Protein AF-A0A9D7R7M0-F1 (afdb_monomer)

Nearest PDB structures (foldseek):
  6vqp-assembly1_A  TM=9.279E-01  e=1.413E-20  Micromonospora echinospora
  7spq-assembly1_A-2  TM=9.019E-01  e=1.216E-14  Burkholderia glumae BGR1
  5hha-assembly1_A  TM=8.495E-01  e=3.682E-12  Pseudomonas aeruginosa PAO1
  2y3c-assembly1_A  TM=8.277E-01  e=3.453E-11  Treponema denticola
  5aoh-assembly1_A  TM=7.769E-01  e=1.505E-10  Prodigiosinella confusarubida

Mean predicted aligned error: 17.93 Å

Secondary structure (DSSP, 8-state):
-PPPPTTEEEE-SEEEEETTTTEEEEE--EEEESSPPBHHHHHHHHHHH-----GGGGSTTHHHHHTTSBP-S--HHHHHHHHHHTT-BPPPHHHHHHHHHTTTT-SBTTBSS--GGGSBSGGG---S---TTS-GGG--TT-----SBSSEEEEEEEETTEEEEEEEES--TTS-TTTSSTT-EEEE-TT---TTEEE--EE-TT-------TT------PPP----------SS-HHHHTTTTT----GGG--GGGGTTS---HHHHHHHHHHHH--HHHHHHHHHHHHHHHHHHHHHHTT-HHHHHHHHHHHHHTT---HHHHHHHHHHT-HHHHHHHS----------HHHHHHHHHHHHHHHHHHHH-

pLDDT: mean 73.25, std 25.81, range [26.78, 98.81]

Sequence (373 aa):
MSEPPAGMLAVPAGDFLGGTLRERRSLDAFWIDRTPVTNREFAIYARATGARAPSYFAEPGFLDRKGDHPVVGVSLFQALAYALWAGKDLPTEEEWEKACRGTDGRRYPWGARFDPSLCNTAVSDRRDTTPVAAFPGGASPYGVLDLCGNCWEWTRTTAPEDERLALVKGGSWFDPPGVARGDGRFTARPNFVSATLGFRCVWRPGTPFRTIPGSFRYAYVPPTPKRRPLQESPGEWADLIADVEGRELDLSSLGDEGSLLREWDVDAALAAAEAVLGSDEDELRTKELEALLAEAEQAFREGRGLAAEKALERYAARGGTDVRARELTLRLGSGELALRSFAPAFSAARVGPWTLLALVLVNLVLLVVQWLL

Solvent-accessible surface area (backbone atoms only — not comparable to full-atom values): 21224 Å² total; per-residue (Å²): 132,84,77,79,67,88,75,47,34,70,45,76,54,49,67,25,28,46,62,88,82,44,44,82,43,73,45,73,53,35,30,32,44,33,38,55,45,24,34,46,59,52,48,51,52,22,66,77,58,70,47,88,66,54,75,69,66,74,43,86,67,34,60,79,78,42,20,57,16,56,35,43,42,46,23,50,62,56,51,46,52,49,18,52,74,70,75,36,34,55,27,42,60,65,55,50,30,35,51,20,22,38,55,76,44,35,42,33,38,72,31,79,72,89,59,66,85,31,37,40,24,40,86,52,72,68,84,48,70,52,50,60,64,76,31,68,79,22,24,12,79,59,62,32,27,59,49,32,6,35,35,21,24,46,27,72,30,57,32,93,90,40,78,76,23,26,31,31,34,15,23,15,14,79,30,51,75,85,45,20,18,33,65,26,67,52,76,42,49,49,82,48,62,37,90,45,26,23,34,41,39,21,42,52,79,87,64,64,95,64,73,66,66,88,88,53,91,67,85,83,72,72,70,74,84,76,88,65,86,75,84,78,83,89,84,85,59,75,78,72,51,64,77,64,75,75,66,80,80,79,66,84,81,64,59,88,71,72,65,73,75,76,77,73,61,62,65,63,53,48,55,56,49,50,68,70,76,58,53,72,64,62,57,48,49,51,55,49,43,52,50,29,49,51,50,16,56,50,26,47,75,71,68,36,55,73,58,14,49,57,25,48,53,55,24,45,77,74,67,54,79,57,66,68,59,55,54,50,47,60,74,69,64,50,64,71,59,52,54,59,75,68,50,72,88,73,75,92,74,88,80,55,74,68,59,56,51,50,53,50,50,52,50,51,52,50,54,52,55,64,73,77,106

Structure (mmCIF, N/CA/C/O backbone):
data_AF-A0A9D7R7M0-F1
#
_entry.id   AF-A0A9D7R7M0-F1
#
loop_
_atom_site.group_PDB
_atom_site.id
_atom_site.type_symbol
_atom_site.label_atom_id
_atom_site.label_alt_id
_atom_site.label_comp_id
_atom_site.label_asym_id
_atom_site.label_entity_id
_atom_site.label_seq_id
_atom_site.pdbx_PDB_ins_code
_atom_site.Cartn_x
_atom_site.Cartn_y
_atom_site.Cartn_z
_atom_site.occupancy
_atom_site.B_iso_or_equiv
_atom_site.auth_seq_id
_atom_site.auth_comp_id
_atom_site.auth_asym_id
_atom_site.auth_atom_id
_atom_site.pdbx_PDB_model_num
ATOM 1 N N . MET A 1 1 ? -12.674 -25.658 2.547 1.00 47.31 1 MET A N 1
ATOM 2 C CA . MET A 1 1 ? -11.517 -24.736 2.539 1.00 47.31 1 MET A CA 1
ATOM 3 C C . MET A 1 1 ? -12.078 -23.362 2.239 1.00 47.31 1 MET A C 1
ATOM 5 O O . MET A 1 1 ? -12.879 -23.279 1.320 1.00 47.31 1 MET A O 1
ATOM 9 N N . SER A 1 2 ? -11.786 -22.347 3.052 1.00 65.19 2 SER A N 1
ATOM 10 C CA . SER A 1 2 ? -12.274 -20.986 2.799 1.00 65.19 2 SER A CA 1
ATOM 11 C C . SER A 1 2 ? -11.684 -20.451 1.492 1.00 65.19 2 SER A C 1
ATOM 13 O O . SER A 1 2 ? -10.519 -20.709 1.192 1.00 65.19 2 SER A O 1
ATOM 15 N N . GLU A 1 3 ? -12.499 -19.759 0.703 1.00 77.69 3 GLU A N 1
ATOM 16 C CA . GLU A 1 3 ? -12.066 -19.061 -0.510 1.00 77.69 3 GLU A CA 1
ATOM 17 C C . GLU A 1 3 ? -11.532 -17.661 -0.154 1.00 77.69 3 GLU A C 1
ATOM 19 O O . GLU A 1 3 ? -11.952 -17.089 0.859 1.00 77.69 3 GLU A O 1
ATOM 24 N N . PRO A 1 4 ? -10.600 -17.100 -0.947 1.00 84.38 4 PRO A N 1
ATOM 25 C CA . PRO A 1 4 ? -10.131 -15.732 -0.749 1.00 84.38 4 PRO A CA 1
ATOM 26 C C . PRO A 1 4 ? -11.279 -14.722 -0.938 1.00 84.38 4 PRO A C 1
ATOM 28 O O . PRO A 1 4 ? -12.138 -14.930 -1.800 1.00 84.38 4 PRO A O 1
ATOM 31 N N . PRO A 1 5 ? -11.283 -13.593 -0.204 1.00 84.25 5 PRO A N 1
ATOM 32 C CA . PRO A 1 5 ? -12.215 -12.501 -0.460 1.00 84.25 5 PRO A CA 1
ATOM 33 C C . PRO A 1 5 ? -12.162 -12.014 -1.916 1.00 84.25 5 PRO A C 1
ATOM 35 O O . PRO A 1 5 ? -11.102 -11.994 -2.550 1.00 84.25 5 PRO A O 1
ATOM 38 N N . ALA A 1 6 ? -13.315 -11.588 -2.437 1.00 81.00 6 ALA A N 1
ATOM 39 C CA . ALA A 1 6 ? -13.437 -11.103 -3.808 1.00 81.00 6 ALA A CA 1
ATOM 40 C C . ALA A 1 6 ? -12.456 -9.951 -4.104 1.00 81.00 6 ALA A C 1
ATOM 42 O O . ALA A 1 6 ? -12.194 -9.099 -3.256 1.00 81.00 6 ALA A O 1
ATOM 43 N N . GLY A 1 7 ? -11.926 -9.920 -5.330 1.00 83.81 7 GLY A N 1
ATOM 44 C CA . GLY A 1 7 ? -11.033 -8.854 -5.804 1.00 83.81 7 GLY A CA 1
ATOM 45 C C . GLY A 1 7 ? -9.547 -9.023 -5.457 1.00 83.81 7 GLY A C 1
ATOM 46 O O . GLY A 1 7 ? -8.732 -8.217 -5.911 1.00 83.81 7 GLY A O 1
ATOM 47 N N . MET A 1 8 ? -9.169 -10.067 -4.713 1.00 95.56 8 MET A N 1
ATOM 48 C CA . MET A 1 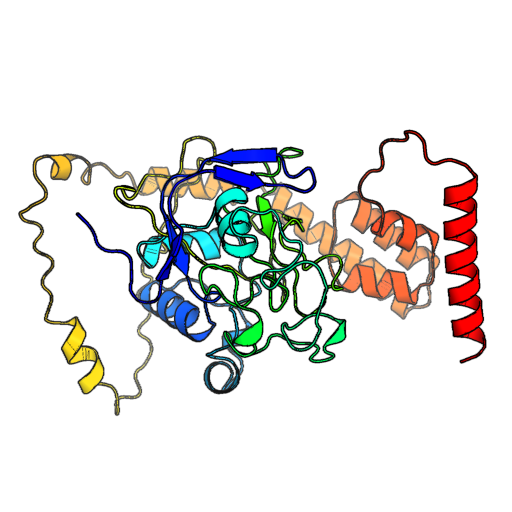8 ? -7.764 -10.374 -4.431 1.00 95.56 8 MET A CA 1
ATOM 49 C C . MET A 1 8 ? -7.095 -11.201 -5.537 1.00 95.56 8 MET A C 1
ATOM 51 O O . MET A 1 8 ? -7.719 -12.035 -6.192 1.00 95.56 8 MET A O 1
ATOM 55 N N . LEU A 1 9 ? -5.790 -10.998 -5.713 1.00 97.62 9 LEU A N 1
ATOM 56 C CA . LEU A 1 9 ? -4.946 -11.687 -6.685 1.00 97.62 9 LEU A CA 1
ATOM 57 C C . LEU A 1 9 ? -4.044 -12.704 -5.987 1.00 97.62 9 LEU A C 1
ATOM 59 O O . LEU A 1 9 ? -3.461 -12.409 -4.945 1.00 97.62 9 LEU A O 1
ATOM 63 N N . ALA A 1 10 ? -3.916 -13.894 -6.572 1.00 97.19 10 ALA A N 1
ATOM 64 C CA . ALA A 1 10 ? -3.066 -14.953 -6.042 1.00 97.19 10 ALA A CA 1
ATOM 65 C C . ALA A 1 10 ? -1.581 -14.669 -6.322 1.00 97.19 10 ALA A C 1
ATOM 67 O O . ALA A 1 10 ? -1.187 -14.411 -7.461 1.00 97.19 10 ALA A O 1
ATOM 68 N N . VAL A 1 11 ? -0.751 -14.799 -5.291 1.00 97.94 11 VAL A N 1
ATOM 69 C CA . VAL A 1 11 ? 0.709 -14.832 -5.382 1.00 97.94 11 VAL A CA 1
ATOM 70 C C . VAL A 1 11 ? 1.162 -16.255 -5.040 1.00 97.94 11 VAL A C 1
ATOM 72 O O . VAL A 1 11 ? 0.938 -16.719 -3.918 1.00 97.94 11 VAL A O 1
ATOM 75 N N . PRO A 1 12 ? 1.775 -16.988 -5.988 1.00 97.25 12 PRO A N 1
ATOM 76 C CA . PRO A 1 12 ? 2.106 -18.393 -5.792 1.00 97.25 12 PRO A CA 1
ATOM 77 C C . PRO A 1 12 ? 3.196 -18.584 -4.734 1.00 97.25 12 PRO A C 1
ATOM 79 O O . PRO A 1 12 ? 4.078 -17.735 -4.559 1.00 97.25 12 PRO A O 1
ATOM 82 N N . ALA A 1 13 ? 3.170 -19.741 -4.071 1.00 97.38 13 ALA A N 1
ATOM 83 C CA . ALA A 1 13 ? 4.236 -20.170 -3.174 1.00 97.38 13 ALA A CA 1
ATOM 84 C C . ALA A 1 13 ? 5.587 -20.251 -3.906 1.00 97.38 13 ALA A C 1
ATOM 86 O O . ALA A 1 13 ? 5.642 -20.422 -5.125 1.00 97.38 13 ALA A O 1
ATOM 87 N N . GLY A 1 14 ? 6.678 -20.142 -3.153 1.00 97.31 14 GLY A N 1
ATOM 88 C CA . GLY A 1 14 ? 8.032 -20.388 -3.642 1.00 97.31 14 GLY A CA 1
ATOM 89 C C . GLY A 1 14 ? 8.996 -19.226 -3.444 1.00 97.31 14 GLY A C 1
ATOM 90 O O . GLY A 1 14 ? 8.680 -18.213 -2.806 1.00 97.31 14 GLY A O 1
ATOM 91 N N . ASP A 1 15 ? 10.180 -19.404 -4.020 1.00 98.06 15 ASP A N 1
ATOM 92 C CA . ASP A 1 15 ? 11.333 -18.540 -3.803 1.00 98.06 15 ASP A CA 1
ATOM 93 C C . ASP A 1 15 ? 11.217 -17.189 -4.520 1.00 98.06 15 ASP A C 1
ATOM 95 O O . ASP A 1 15 ? 10.699 -17.082 -5.634 1.00 98.06 15 ASP A O 1
ATOM 99 N N . PHE A 1 16 ? 11.765 -16.152 -3.895 1.00 97.88 16 PHE A N 1
ATOM 100 C CA . PHE A 1 16 ? 11.938 -14.830 -4.483 1.00 97.88 16 PHE A CA 1
ATOM 101 C C . PHE A 1 16 ? 13.207 -14.151 -3.953 1.00 97.88 16 PHE A C 1
ATOM 103 O O . PHE A 1 16 ? 13.783 -14.567 -2.945 1.00 97.88 16 PHE A O 1
ATOM 110 N N . LEU A 1 17 ? 13.654 -13.104 -4.649 1.00 97.38 17 LEU A N 1
ATOM 111 C CA . LEU A 1 17 ? 14.792 -12.283 -4.240 1.00 97.38 17 LEU A CA 1
ATOM 112 C C . LEU A 1 17 ? 14.310 -11.047 -3.467 1.00 97.38 17 LEU A C 1
ATOM 114 O O . LEU A 1 17 ? 13.866 -10.069 -4.075 1.00 97.38 17 LEU A O 1
ATOM 118 N N . GLY A 1 18 ? 14.406 -11.110 -2.139 1.00 91.62 18 GLY A N 1
ATOM 119 C CA . GLY A 1 18 ? 13.939 -10.083 -1.210 1.00 91.62 18 GLY A CA 1
ATOM 120 C C . GLY A 1 18 ? 15.034 -9.138 -0.706 1.00 91.62 18 GLY A C 1
ATOM 121 O O . GLY A 1 18 ? 16.215 -9.483 -0.621 1.00 91.62 18 GLY A O 1
ATOM 122 N N . GLY A 1 19 ? 14.618 -7.930 -0.342 1.00 89.44 19 GLY A N 1
ATOM 123 C CA . GLY A 1 19 ? 15.453 -6.851 0.156 1.00 89.44 19 GLY A CA 1
ATOM 124 C C . GLY A 1 19 ? 16.360 -6.223 -0.905 1.00 89.44 19 GLY A C 1
ATOM 125 O O . GLY A 1 19 ? 16.477 -6.666 -2.054 1.00 89.44 19 GLY A O 1
ATOM 126 N N . THR A 1 20 ? 17.078 -5.182 -0.485 1.00 88.12 20 THR A N 1
ATOM 127 C CA . THR A 1 20 ? 18.061 -4.470 -1.319 1.00 88.12 20 THR A CA 1
ATOM 128 C C . THR A 1 20 ? 19.183 -5.391 -1.808 1.00 88.12 20 THR A C 1
ATOM 130 O O . THR A 1 20 ? 19.661 -5.238 -2.932 1.00 88.12 20 THR A O 1
ATOM 133 N N . LEU A 1 21 ? 19.591 -6.358 -0.978 1.00 90.12 21 LEU A N 1
ATOM 134 C CA . LEU A 1 21 ? 20.662 -7.314 -1.278 1.00 90.12 21 LEU A CA 1
ATOM 135 C C . LEU A 1 21 ? 20.204 -8.499 -2.143 1.00 90.12 21 LEU A C 1
ATOM 137 O O . LEU A 1 21 ? 21.045 -9.306 -2.532 1.00 90.12 21 LEU A O 1
ATOM 141 N N . ARG A 1 22 ? 18.908 -8.582 -2.492 1.00 91.06 22 ARG A N 1
ATOM 142 C CA . ARG A 1 22 ? 18.330 -9.665 -3.309 1.00 91.06 22 ARG A CA 1
ATOM 143 C C . ARG A 1 22 ? 18.613 -11.049 -2.723 1.00 91.06 22 ARG A C 1
ATOM 145 O O . ARG A 1 22 ? 19.020 -11.972 -3.425 1.00 91.06 22 ARG A O 1
ATOM 152 N N . GLU A 1 23 ? 18.397 -11.181 -1.424 1.00 94.62 23 GLU A N 1
ATOM 153 C CA . GLU A 1 23 ? 18.561 -12.439 -0.708 1.00 94.62 23 GLU A CA 1
ATOM 154 C C . GLU A 1 23 ? 17.434 -13.397 -1.080 1.00 94.62 23 GLU A C 1
ATOM 156 O O . GLU A 1 23 ? 16.269 -13.005 -1.177 1.00 94.62 23 GLU A O 1
ATOM 161 N N . ARG A 1 24 ? 17.768 -14.675 -1.268 1.00 97.19 24 ARG A N 1
ATOM 162 C CA . ARG A 1 24 ? 16.755 -15.695 -1.526 1.00 97.19 24 ARG A CA 1
ATOM 163 C C . ARG A 1 24 ? 15.918 -15.912 -0.267 1.00 97.19 24 ARG A C 1
ATOM 165 O O . ARG A 1 24 ? 16.453 -16.271 0.778 1.00 97.19 24 ARG A O 1
ATOM 172 N N . ARG A 1 25 ? 14.608 -15.737 -0.397 1.00 96.12 25 ARG A N 1
ATOM 173 C CA . ARG A 1 25 ? 13.601 -16.021 0.632 1.00 96.12 25 ARG A CA 1
ATOM 174 C C . ARG A 1 25 ? 12.498 -16.873 0.022 1.00 96.12 25 ARG A C 1
ATOM 176 O O . ARG A 1 25 ? 12.333 -16.868 -1.195 1.00 96.12 25 ARG A O 1
ATOM 183 N N . SER A 1 26 ? 11.740 -17.579 0.852 1.00 96.94 26 SER A N 1
ATOM 184 C CA . SER A 1 26 ? 10.616 -18.405 0.404 1.00 96.94 26 SER A CA 1
ATOM 185 C C . SER A 1 26 ? 9.360 -18.030 1.178 1.00 96.94 26 SER A C 1
ATOM 187 O O . SER A 1 26 ? 9.436 -17.717 2.365 1.00 96.94 26 SER A O 1
ATOM 189 N N . LEU A 1 27 ? 8.223 -18.019 0.488 1.00 96.81 27 LEU A N 1
ATOM 190 C CA . LEU A 1 27 ? 6.911 -17.731 1.065 1.00 96.81 27 LEU A CA 1
ATOM 191 C C . LEU A 1 27 ? 5.905 -18.770 0.589 1.00 96.81 27 LEU A C 1
ATOM 193 O O . LEU A 1 27 ? 5.962 -19.194 -0.570 1.00 96.81 27 LEU A O 1
ATOM 197 N N . ASP A 1 28 ? 4.948 -19.093 1.451 1.00 96.19 28 ASP A N 1
ATOM 198 C CA . ASP A 1 28 ? 3.741 -19.817 1.063 1.00 96.19 28 ASP A CA 1
ATOM 199 C C . ASP A 1 28 ? 2.895 -19.000 0.075 1.00 96.19 28 ASP A C 1
ATOM 201 O O . ASP A 1 28 ? 3.144 -17.817 -0.181 1.00 96.19 28 ASP A O 1
ATOM 205 N N . ALA A 1 29 ? 1.896 -19.651 -0.519 1.00 95.69 29 ALA A N 1
ATOM 206 C CA . ALA A 1 29 ? 0.936 -18.969 -1.374 1.00 95.69 29 ALA A CA 1
ATOM 207 C C . ALA A 1 29 ? 0.036 -18.059 -0.530 1.00 95.69 29 ALA A C 1
ATOM 209 O O . ALA A 1 29 ? -0.439 -18.447 0.540 1.00 95.69 29 ALA A O 1
ATOM 210 N N . PHE A 1 30 ? -0.236 -16.865 -1.043 1.00 96.50 30 PHE A N 1
ATOM 211 C CA . PHE A 1 30 ? -1.135 -15.902 -0.418 1.00 96.50 30 PHE A CA 1
ATOM 212 C C . PHE A 1 30 ? -1.910 -15.132 -1.486 1.00 96.50 30 PHE A C 1
ATOM 214 O O . PHE A 1 30 ? -1.622 -15.213 -2.679 1.00 96.50 30 PHE A O 1
ATOM 221 N N . TRP A 1 31 ? -2.908 -14.385 -1.046 1.00 97.88 31 TRP A N 1
ATOM 222 C CA . TRP A 1 31 ? -3.717 -13.502 -1.867 1.00 97.88 31 TRP A CA 1
ATOM 223 C C . TRP A 1 31 ? -3.505 -12.074 -1.392 1.00 97.88 31 TRP A C 1
ATOM 225 O O . TRP A 1 31 ? -3.330 -11.846 -0.199 1.00 97.88 31 TRP A O 1
ATOM 235 N N . ILE A 1 32 ? -3.501 -11.116 -2.308 1.00 98.38 32 ILE A N 1
ATOM 236 C CA . ILE A 1 32 ? -3.300 -9.698 -2.002 1.00 98.38 32 ILE A CA 1
ATOM 237 C C . ILE A 1 32 ? -4.322 -8.853 -2.747 1.00 98.38 32 ILE A C 1
ATOM 239 O O . ILE A 1 32 ? -4.686 -9.175 -3.880 1.00 98.38 32 ILE A O 1
ATOM 243 N N . ASP A 1 33 ? -4.789 -7.774 -2.127 1.00 98.50 33 ASP A N 1
ATOM 244 C CA . ASP A 1 33 ? -5.656 -6.818 -2.807 1.00 98.50 33 ASP A CA 1
ATOM 245 C C . ASP A 1 33 ? -4.970 -6.272 -4.067 1.00 98.50 33 ASP A C 1
ATOM 247 O O . ASP A 1 33 ? -3.793 -5.884 -4.057 1.00 98.50 33 ASP A O 1
ATOM 251 N N . ARG A 1 34 ? -5.731 -6.220 -5.168 1.00 98.44 34 ARG A N 1
ATOM 252 C CA . ARG A 1 34 ? -5.246 -5.688 -6.446 1.00 98.44 34 ARG A CA 1
ATOM 253 C C . ARG A 1 34 ? -4.787 -4.235 -6.322 1.00 98.44 34 ARG A C 1
ATOM 255 O O . ARG A 1 34 ? -3.819 -3.855 -6.976 1.00 98.44 34 ARG A O 1
ATOM 262 N N . THR A 1 35 ? -5.460 -3.446 -5.497 1.00 98.69 35 THR A N 1
ATOM 263 C CA . THR A 1 35 ? -5.206 -2.021 -5.255 1.00 98.69 35 THR A CA 1
ATOM 264 C C . THR A 1 35 ? -5.147 -1.739 -3.750 1.00 98.69 35 THR A C 1
ATOM 266 O O . THR A 1 35 ? -5.573 -2.586 -2.966 1.00 98.69 35 THR A O 1
ATOM 269 N N . PRO A 1 36 ? -4.653 -0.566 -3.316 1.00 98.75 36 PRO A N 1
ATOM 270 C CA . PRO A 1 36 ? -4.855 -0.102 -1.947 1.00 98.75 36 PRO A CA 1
ATOM 271 C C . P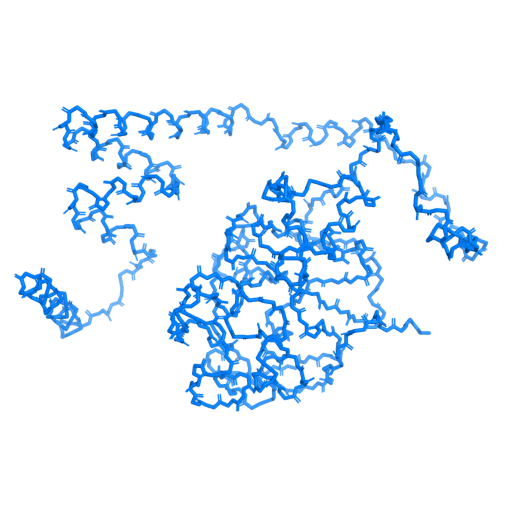RO A 1 36 ? -6.341 -0.011 -1.590 1.00 98.75 36 PRO A C 1
ATOM 273 O O . PRO A 1 36 ? -7.181 0.168 -2.476 1.00 98.75 36 PRO A O 1
ATOM 276 N N . VAL A 1 37 ? -6.646 -0.080 -0.293 1.00 98.69 37 VAL A N 1
ATOM 277 C CA . VAL A 1 37 ? -8.007 0.139 0.212 1.00 98.69 37 VAL A CA 1
ATOM 278 C C . VAL A 1 37 ? -8.435 1.563 -0.119 1.00 98.69 37 VAL A C 1
ATOM 280 O O . VAL A 1 37 ? -7.701 2.522 0.120 1.00 98.69 37 VAL A O 1
ATOM 283 N N . THR A 1 38 ? -9.628 1.707 -0.674 1.00 98.69 38 THR A N 1
ATOM 284 C CA . THR A 1 38 ? -10.185 2.987 -1.106 1.00 98.69 38 THR A CA 1
ATOM 285 C C . THR A 1 38 ? -10.899 3.722 0.026 1.00 98.69 38 THR A C 1
ATOM 287 O O . THR A 1 38 ? -11.322 3.136 1.028 1.00 98.69 38 THR A O 1
ATOM 290 N N . ASN A 1 39 ? -11.103 5.028 -0.148 1.00 98.44 39 ASN A N 1
ATOM 291 C CA . ASN A 1 39 ? -11.916 5.824 0.770 1.00 98.44 39 ASN A CA 1
ATOM 292 C C . ASN A 1 39 ? -13.344 5.279 0.893 1.00 98.44 39 ASN A C 1
ATOM 294 O O . ASN A 1 39 ? -13.896 5.264 1.993 1.00 98.44 39 ASN A O 1
ATOM 298 N N . ARG A 1 40 ? -13.944 4.813 -0.212 1.00 97.75 40 ARG A N 1
ATOM 299 C CA . ARG A 1 40 ? -15.299 4.247 -0.210 1.00 97.75 40 ARG A CA 1
ATOM 300 C C . ARG A 1 40 ? -15.365 2.959 0.608 1.00 97.75 40 ARG A C 1
ATOM 302 O O . ARG A 1 40 ? -16.257 2.824 1.440 1.00 97.75 40 ARG A O 1
ATOM 309 N N . GLU A 1 41 ? -14.408 2.055 0.431 1.00 96.62 41 GLU A N 1
ATOM 310 C CA . GLU A 1 41 ? -14.324 0.818 1.215 1.00 96.62 41 GLU A CA 1
ATOM 311 C C . GLU A 1 41 ? -14.121 1.101 2.711 1.00 96.62 41 GLU A C 1
ATOM 313 O O . GLU A 1 41 ? -14.841 0.563 3.555 1.00 96.62 41 GLU A O 1
ATOM 318 N N . PHE A 1 42 ? -13.208 2.014 3.058 1.00 96.75 42 PHE A N 1
ATOM 319 C CA . PHE A 1 42 ? -12.991 2.393 4.455 1.00 96.75 42 PHE A CA 1
ATOM 320 C C . PHE A 1 42 ? -14.215 3.094 5.069 1.00 96.75 42 PHE A C 1
ATOM 322 O O . PHE A 1 42 ? -14.507 2.912 6.251 1.00 96.75 42 PHE A O 1
ATOM 329 N N . ALA A 1 43 ? -14.968 3.871 4.285 1.00 92.00 43 ALA A N 1
ATOM 330 C CA . ALA A 1 43 ? -16.213 4.488 4.736 1.00 92.00 43 ALA A CA 1
ATOM 331 C C . ALA A 1 43 ? -17.295 3.446 5.060 1.00 92.00 43 ALA A C 1
ATOM 333 O O . ALA A 1 43 ? -18.022 3.621 6.040 1.00 92.00 43 ALA A O 1
ATOM 334 N N . ILE A 1 44 ? -17.385 2.360 4.282 1.00 88.88 44 ILE A N 1
ATOM 335 C CA . ILE A 1 44 ? -18.288 1.233 4.571 1.00 88.88 44 ILE A CA 1
ATOM 336 C C . ILE A 1 44 ? -17.910 0.600 5.915 1.00 88.88 44 ILE A C 1
ATOM 338 O O . ILE A 1 44 ? -18.772 0.469 6.784 1.00 88.88 44 ILE A O 1
ATOM 342 N N . TYR A 1 45 ? -16.624 0.306 6.128 1.00 90.81 45 TYR A N 1
ATOM 343 C CA . TYR A 1 45 ? -16.110 -0.186 7.412 1.00 90.81 45 TYR A CA 1
ATOM 344 C C . TYR A 1 45 ? -16.460 0.747 8.581 1.00 90.81 45 TYR A C 1
ATOM 346 O O . TYR A 1 45 ? -17.011 0.306 9.592 1.00 90.81 45 TYR A O 1
ATOM 354 N N . ALA A 1 46 ? -16.170 2.044 8.446 1.00 85.88 46 ALA A N 1
ATOM 355 C CA . ALA A 1 46 ? -16.396 3.023 9.506 1.00 85.88 46 ALA A CA 1
ATOM 356 C C . ALA A 1 46 ? -17.881 3.126 9.884 1.00 85.88 46 ALA A C 1
ATOM 358 O O . ALA A 1 46 ? -18.216 3.195 11.065 1.00 85.88 46 ALA A O 1
ATOM 359 N N . ARG A 1 47 ? -18.782 3.074 8.894 1.00 82.06 47 ARG A N 1
ATOM 360 C CA . ARG A 1 47 ? -20.234 3.061 9.124 1.00 82.06 47 ARG A CA 1
ATOM 361 C C . ARG A 1 47 ? -20.706 1.765 9.779 1.00 82.06 47 ARG A C 1
ATOM 363 O O . ARG A 1 47 ? -21.497 1.832 10.713 1.00 82.06 47 ARG A O 1
ATOM 370 N N . ALA A 1 48 ? -20.211 0.615 9.323 1.00 74.69 48 ALA A N 1
ATOM 371 C CA . ALA A 1 48 ? -20.620 -0.693 9.835 1.00 74.69 48 ALA A CA 1
ATOM 372 C C . ALA A 1 48 ? -20.185 -0.932 11.291 1.00 74.69 48 ALA A C 1
ATOM 374 O O . ALA A 1 48 ? -20.865 -1.630 12.035 1.00 74.69 48 ALA A O 1
ATOM 375 N N . THR A 1 49 ? -19.053 -0.356 11.701 1.00 80.56 49 THR A N 1
ATOM 376 C CA . THR A 1 49 ? -18.432 -0.624 13.011 1.00 80.56 49 THR A CA 1
ATOM 377 C C . THR A 1 49 ? -18.523 0.540 13.996 1.00 80.56 49 THR A C 1
ATOM 379 O O . THR A 1 49 ? -18.241 0.371 15.179 1.00 80.56 49 THR A O 1
ATOM 382 N N . GLY A 1 50 ? -18.873 1.740 13.525 1.00 81.69 50 GLY A N 1
ATOM 383 C CA . GLY A 1 50 ? -18.749 2.972 14.306 1.00 81.69 50 GLY A CA 1
ATOM 384 C C . GLY A 1 50 ? -17.300 3.435 14.501 1.00 81.69 50 GLY A C 1
ATOM 385 O O . GLY A 1 50 ? -17.047 4.316 15.326 1.00 81.69 50 GLY A O 1
ATOM 386 N N . ALA A 1 51 ? -16.336 2.856 13.775 1.00 80.81 51 ALA A N 1
ATOM 387 C CA . ALA A 1 51 ? -14.941 3.269 13.840 1.00 80.81 51 ALA A CA 1
ATOM 388 C C . ALA A 1 51 ? -14.749 4.718 13.366 1.00 80.81 51 ALA A C 1
ATOM 390 O O . ALA A 1 51 ? -15.450 5.228 12.489 1.00 80.81 51 ALA A O 1
ATOM 391 N N . ARG A 1 52 ? -13.740 5.392 13.930 1.00 84.81 52 ARG A N 1
ATOM 392 C CA . ARG A 1 52 ? -13.401 6.768 13.558 1.00 84.81 52 ARG A CA 1
ATOM 393 C C . ARG A 1 52 ? -12.892 6.824 12.115 1.00 84.81 52 ARG A C 1
ATOM 395 O O . ARG A 1 52 ? -11.801 6.335 11.818 1.00 84.81 52 ARG A O 1
ATOM 402 N N . ALA A 1 53 ? -13.662 7.485 11.256 1.00 83.44 53 ALA A N 1
ATOM 403 C CA . ALA A 1 53 ? -13.250 7.838 9.906 1.00 83.44 53 ALA A CA 1
ATOM 404 C C . ALA A 1 53 ? -12.197 8.969 9.907 1.00 83.44 53 ALA A C 1
ATOM 406 O O . ALA A 1 53 ? -12.165 9.779 10.845 1.00 83.44 53 ALA A O 1
ATOM 407 N N . PRO A 1 54 ? -11.353 9.063 8.863 1.00 88.56 54 PRO A N 1
ATOM 408 C CA . PRO A 1 54 ? -10.493 10.223 8.662 1.00 88.56 54 PRO A CA 1
ATOM 409 C C . PRO A 1 54 ? -11.303 11.525 8.625 1.00 88.56 54 PRO A C 1
ATOM 411 O O . PRO A 1 54 ? -12.397 11.571 8.064 1.00 88.56 54 PRO A O 1
ATOM 414 N N . SER A 1 55 ? -10.774 12.602 9.212 1.00 86.06 55 SER A N 1
ATOM 415 C CA . SER A 1 55 ? -11.515 13.866 9.378 1.00 86.06 55 SER A CA 1
ATOM 416 C C . SER A 1 55 ? -11.963 14.490 8.056 1.00 86.06 55 SER A C 1
ATOM 418 O O . SER A 1 55 ? -13.023 15.107 8.001 1.00 86.06 55 SER A O 1
ATOM 420 N N . TYR A 1 56 ? -11.195 14.292 6.984 1.00 85.00 56 TYR A N 1
ATOM 421 C CA . TYR A 1 56 ? -11.507 14.812 5.655 1.00 85.00 56 TYR A CA 1
ATOM 422 C C . TYR A 1 56 ? -12.750 14.161 5.017 1.00 85.00 56 TYR A C 1
ATOM 424 O O . TYR A 1 56 ? -13.314 14.730 4.091 1.00 85.00 56 TYR A O 1
ATOM 432 N N . PHE A 1 57 ? -13.261 13.037 5.542 1.00 88.44 57 PHE A N 1
ATOM 433 C CA . PHE A 1 57 ? -14.558 12.489 5.110 1.00 88.44 57 PHE A CA 1
ATOM 434 C C . PHE A 1 57 ? -15.739 13.400 5.472 1.00 88.44 57 PHE A C 1
ATOM 436 O O . PHE A 1 57 ? -16.810 13.257 4.889 1.00 88.44 57 PHE A O 1
ATOM 443 N N . ALA A 1 58 ? -15.566 14.313 6.435 1.00 86.44 58 ALA A N 1
ATOM 444 C CA . ALA A 1 58 ? -16.595 15.281 6.807 1.00 86.44 58 ALA A CA 1
ATOM 445 C C . ALA A 1 58 ? -16.746 16.420 5.781 1.00 86.44 58 ALA A C 1
ATOM 447 O O . ALA A 1 58 ? -17.716 17.173 5.851 1.00 86.44 58 ALA A O 1
ATOM 448 N N . GLU A 1 59 ? -15.806 16.565 4.841 1.00 90.31 59 GLU A N 1
ATOM 449 C CA . GLU A 1 59 ? -15.924 17.536 3.758 1.00 90.31 59 GLU A CA 1
ATOM 450 C C . GLU A 1 59 ? -17.094 17.142 2.826 1.00 90.31 59 GLU A C 1
ATOM 452 O O . GLU A 1 59 ? -17.129 16.012 2.321 1.00 90.31 59 GLU A O 1
ATOM 457 N N . PRO A 1 60 ? -18.061 18.045 2.568 1.00 90.50 60 PRO A N 1
ATOM 458 C CA . PRO A 1 60 ? -19.190 17.752 1.689 1.00 90.50 60 PRO A CA 1
ATOM 459 C C . PRO A 1 60 ? -18.749 17.263 0.301 1.00 90.50 60 PRO A C 1
ATOM 461 O O . PRO A 1 60 ? -17.859 17.838 -0.330 1.00 90.50 60 PRO A O 1
ATOM 464 N N . GLY A 1 61 ? -19.366 16.180 -0.180 1.00 92.75 61 GLY A N 1
ATOM 465 C CA . GLY A 1 61 ? -19.061 15.587 -1.488 1.00 92.75 61 GLY A CA 1
ATOM 466 C C . GLY A 1 61 ? -17.654 14.981 -1.609 1.00 92.75 61 GLY A C 1
ATOM 467 O O . GLY A 1 61 ? -17.179 14.749 -2.722 1.00 92.75 61 GLY A O 1
ATOM 468 N N . PHE A 1 62 ? -16.941 14.745 -0.498 1.00 93.25 62 PHE A N 1
ATOM 469 C CA . PHE A 1 62 ? -15.608 14.134 -0.539 1.00 93.25 62 PHE A CA 1
ATOM 470 C C . PHE A 1 62 ? -15.633 12.739 -1.171 1.00 93.25 62 PHE A C 1
ATOM 472 O O . PHE A 1 62 ? -14.859 12.465 -2.086 1.00 93.25 62 PHE A O 1
ATOM 479 N N . LEU A 1 63 ? -16.536 11.863 -0.719 1.00 92.06 63 LEU A N 1
ATOM 480 C CA . LEU A 1 63 ? -16.620 10.485 -1.219 1.00 92.06 63 LEU A CA 1
ATOM 481 C C . LEU A 1 63 ? -17.086 10.404 -2.681 1.00 92.06 63 LEU A C 1
ATOM 483 O O . LEU A 1 63 ? -16.744 9.440 -3.363 1.00 92.06 63 LEU A O 1
ATOM 487 N N . ASP A 1 64 ? -17.782 11.422 -3.183 1.00 93.94 64 ASP A N 1
ATOM 488 C CA . ASP A 1 64 ? -18.161 11.499 -4.598 1.00 93.94 64 ASP A CA 1
ATOM 489 C C . ASP A 1 64 ? -16.946 11.828 -5.471 1.00 93.94 64 ASP A C 1
ATOM 491 O O . ASP A 1 64 ? -16.763 11.254 -6.541 1.00 93.94 64 ASP A O 1
ATOM 495 N N . ARG A 1 65 ? -16.067 12.719 -4.993 1.00 96.56 65 ARG A N 1
ATOM 496 C CA . ARG A 1 65 ? -14.856 13.131 -5.722 1.00 96.56 65 ARG A CA 1
ATOM 497 C C . ARG A 1 65 ? -13.684 12.168 -5.562 1.00 96.56 65 ARG A C 1
ATOM 499 O O . ARG A 1 65 ? -12.887 12.028 -6.481 1.00 96.56 65 ARG A O 1
ATOM 506 N N . LYS A 1 66 ? -13.540 11.557 -4.383 1.00 97.19 66 LYS A N 1
ATOM 507 C CA . LYS A 1 66 ? -12.360 10.775 -3.980 1.00 97.19 66 LYS A CA 1
ATOM 508 C C . LYS A 1 66 ? -12.689 9.397 -3.413 1.00 97.19 66 LYS A C 1
ATOM 510 O O . LYS A 1 66 ? -11.829 8.771 -2.796 1.00 97.19 66 LYS A O 1
ATOM 515 N N . GLY A 1 67 ? -13.901 8.890 -3.634 1.00 97.25 67 GLY A N 1
ATOM 516 C CA . GLY A 1 67 ? -14.303 7.556 -3.179 1.00 97.25 67 GLY A CA 1
ATOM 517 C C . GLY A 1 67 ? -13.374 6.449 -3.677 1.00 97.25 67 GLY A C 1
ATOM 518 O O . GLY A 1 67 ? -13.052 5.554 -2.905 1.00 97.25 67 GLY A O 1
ATOM 519 N N . ASP A 1 68 ? -12.884 6.569 -4.913 1.00 98.12 68 ASP A N 1
ATOM 520 C CA . ASP A 1 68 ? -11.984 5.605 -5.563 1.00 98.12 68 ASP A CA 1
ATOM 521 C C . ASP A 1 68 ? -10.489 5.907 -5.354 1.00 98.12 68 ASP A C 1
ATOM 523 O O . ASP A 1 68 ? -9.634 5.247 -5.932 1.00 98.12 68 ASP A O 1
ATOM 527 N N . HIS A 1 69 ? -10.139 6.908 -4.545 1.00 98.75 69 HIS A N 1
ATOM 528 C CA . HIS A 1 69 ? -8.750 7.160 -4.144 1.00 98.75 69 HIS A CA 1
ATOM 529 C C . HIS A 1 69 ? -8.369 6.268 -2.954 1.00 98.75 69 HIS A C 1
ATOM 531 O O . HIS A 1 69 ? -9.259 5.898 -2.179 1.00 98.75 69 HIS A O 1
ATOM 537 N N . PRO A 1 70 ? -7.073 5.952 -2.758 1.00 98.81 70 PRO A N 1
ATOM 538 C CA . PRO A 1 70 ? -6.625 5.228 -1.575 1.00 98.81 70 PRO A CA 1
ATOM 539 C C . PRO A 1 70 ? -6.990 5.991 -0.298 1.00 98.81 70 PRO A C 1
ATOM 541 O O . PRO A 1 70 ? -6.856 7.218 -0.231 1.00 98.81 70 PRO A O 1
ATOM 544 N N . VAL A 1 71 ? -7.424 5.261 0.729 1.00 98.75 71 VAL A N 1
ATOM 545 C CA . VAL A 1 71 ? -7.576 5.829 2.066 1.00 98.75 71 VAL A CA 1
ATOM 546 C C . VAL A 1 71 ? -6.200 6.115 2.651 1.00 98.75 71 VAL A C 1
ATOM 548 O O . VAL A 1 71 ? -5.321 5.255 2.671 1.00 98.75 71 VAL A O 1
ATOM 551 N N . VAL A 1 72 ? -6.010 7.343 3.125 1.00 98.25 72 VAL A N 1
ATOM 552 C CA . VAL A 1 72 ? -4.758 7.814 3.733 1.00 98.25 72 VAL A CA 1
ATOM 553 C C . VAL A 1 72 ? -5.021 8.471 5.086 1.00 98.25 72 VAL A C 1
ATOM 555 O O . VAL A 1 72 ? -6.165 8.726 5.462 1.00 98.25 72 VAL A O 1
ATOM 558 N N . GLY A 1 73 ? -3.978 8.767 5.855 1.00 93.25 73 GLY A N 1
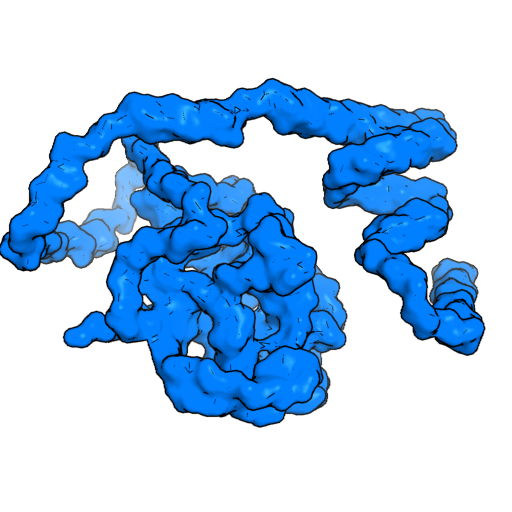ATOM 559 C CA . GLY A 1 73 ? -4.139 9.355 7.187 1.00 93.25 73 GLY A CA 1
ATOM 560 C C . GLY A 1 73 ? -4.716 8.363 8.194 1.00 93.25 73 GLY A C 1
ATOM 561 O O . GLY A 1 73 ? -5.403 8.764 9.132 1.00 93.25 73 GLY A O 1
ATOM 562 N N . VAL A 1 74 ? -4.447 7.074 7.982 1.00 92.19 74 VAL A N 1
ATOM 563 C CA . VAL A 1 74 ? -4.848 5.979 8.865 1.00 92.19 74 VAL A CA 1
ATOM 564 C C . VAL A 1 74 ? -3.623 5.384 9.546 1.00 92.19 74 VAL A C 1
ATOM 566 O O . VAL A 1 74 ? -2.555 5.256 8.945 1.00 92.19 74 VAL A O 1
ATOM 569 N N . SER A 1 75 ? -3.774 5.046 10.820 1.00 92.50 75 SER A N 1
ATOM 570 C CA . SER A 1 75 ? -2.724 4.397 11.603 1.00 92.50 75 SER A CA 1
ATOM 571 C C . SER A 1 75 ? -2.636 2.906 11.278 1.00 92.50 75 SER A C 1
ATOM 573 O O . SER A 1 75 ? -3.577 2.329 10.722 1.00 92.50 75 SER A O 1
ATOM 575 N N . LEU A 1 76 ? -1.547 2.253 11.692 1.00 90.56 76 LEU A N 1
ATOM 576 C CA . LEU A 1 76 ? -1.416 0.798 11.591 1.00 90.56 76 LEU A CA 1
ATOM 577 C C . LEU A 1 76 ? -2.585 0.090 12.294 1.00 90.56 76 LEU A C 1
ATOM 579 O O . LEU A 1 76 ? -3.104 -0.901 11.792 1.00 90.56 76 LEU A O 1
ATOM 583 N N . PHE A 1 77 ? -3.041 0.630 13.428 1.00 87.56 77 PHE A N 1
ATOM 584 C CA . PHE A 1 77 ? -4.163 0.074 14.186 1.00 87.56 77 PHE A CA 1
ATOM 585 C C . PHE A 1 77 ? -5.486 0.160 13.423 1.00 87.56 77 PHE A C 1
ATOM 587 O O . PHE A 1 77 ? -6.258 -0.795 13.421 1.00 87.56 77 PHE A O 1
ATOM 594 N N . GLN A 1 78 ? -5.741 1.280 12.743 1.00 92.50 78 GLN A N 1
ATOM 595 C CA . GLN A 1 78 ? -6.930 1.429 11.901 1.00 92.50 78 GLN A CA 1
ATOM 596 C C . GLN A 1 78 ? -6.873 0.503 10.681 1.00 92.50 78 GLN A C 1
ATOM 598 O O . GLN A 1 78 ? -7.891 -0.090 10.328 1.00 92.50 78 GLN A O 1
ATOM 603 N N . ALA A 1 79 ? -5.692 0.343 10.077 1.00 95.50 79 ALA A N 1
ATOM 604 C CA . ALA A 1 79 ? -5.470 -0.580 8.969 1.00 95.50 79 ALA A CA 1
ATOM 605 C C . ALA A 1 79 ? -5.687 -2.048 9.387 1.00 95.50 79 ALA A C 1
ATOM 607 O O . ALA A 1 79 ? -6.397 -2.778 8.698 1.00 95.50 79 ALA A O 1
ATOM 608 N N . LEU A 1 80 ? -5.154 -2.472 10.544 1.00 89.62 80 LEU A N 1
ATOM 609 C CA . LEU A 1 80 ? -5.402 -3.810 11.100 1.00 89.62 80 LEU A CA 1
ATOM 610 C C . LEU A 1 80 ? -6.884 -4.032 11.406 1.00 89.62 80 LEU A C 1
ATOM 612 O O . LEU A 1 80 ? -7.426 -5.073 11.051 1.00 89.62 80 LEU A O 1
ATOM 616 N N . ALA A 1 81 ? -7.542 -3.070 12.058 1.00 85.06 81 ALA A N 1
ATOM 617 C CA . ALA A 1 81 ? -8.952 -3.197 12.419 1.00 85.06 81 ALA A CA 1
ATOM 618 C C . ALA A 1 81 ? -9.845 -3.343 11.176 1.00 85.06 81 ALA A C 1
ATOM 620 O O . ALA A 1 81 ? -10.718 -4.210 11.151 1.00 85.06 81 ALA A O 1
ATOM 621 N N . TYR A 1 82 ? -9.571 -2.567 10.120 1.00 92.62 82 TYR A N 1
ATOM 622 C CA . TYR A 1 82 ? -10.220 -2.750 8.823 1.00 92.62 82 TYR A CA 1
ATOM 623 C C . TYR A 1 82 ? -9.943 -4.144 8.250 1.00 92.62 82 TYR A C 1
ATOM 625 O O . TYR A 1 82 ? -10.877 -4.829 7.839 1.00 92.62 82 TYR A O 1
ATOM 633 N N . ALA A 1 83 ? -8.674 -4.571 8.217 1.00 90.94 83 ALA A N 1
ATOM 634 C CA . ALA A 1 83 ? -8.295 -5.850 7.624 1.00 90.94 83 ALA A CA 1
ATOM 635 C C . ALA A 1 83 ? -9.013 -7.013 8.321 1.00 90.94 83 ALA A C 1
ATOM 637 O O . ALA A 1 83 ? -9.622 -7.841 7.649 1.00 90.94 83 ALA A O 1
ATOM 638 N N . LEU A 1 84 ? -9.037 -7.013 9.657 1.00 85.44 84 LEU A N 1
ATOM 639 C CA . LEU A 1 84 ? -9.732 -8.017 10.462 1.00 85.44 84 LEU A CA 1
ATOM 640 C C . LEU A 1 84 ? -11.243 -8.014 10.210 1.00 85.44 84 LEU A C 1
ATOM 642 O O . LEU A 1 84 ? -11.825 -9.078 10.004 1.00 85.44 84 LEU A O 1
ATOM 646 N N . TRP A 1 85 ? -11.873 -6.835 10.180 1.00 85.38 85 TRP A N 1
ATOM 647 C CA . TRP A 1 85 ? -13.297 -6.703 9.855 1.00 85.38 85 TRP A CA 1
ATOM 648 C C . TRP A 1 85 ? -13.620 -7.244 8.456 1.00 85.38 85 TRP A C 1
ATOM 650 O O . TRP A 1 85 ? -14.635 -7.911 8.269 1.00 85.38 85 TRP A O 1
ATOM 660 N N . ALA A 1 86 ? -12.731 -7.019 7.489 1.00 85.25 86 ALA A N 1
ATOM 661 C CA . ALA A 1 86 ? -12.879 -7.499 6.120 1.00 85.25 86 ALA A CA 1
ATOM 662 C C . ALA A 1 86 ? -12.549 -8.998 5.944 1.00 85.25 86 ALA A C 1
ATOM 664 O O . ALA A 1 86 ? -12.577 -9.491 4.815 1.00 85.25 86 ALA A O 1
ATOM 665 N N . GLY A 1 87 ? -12.204 -9.724 7.017 1.00 83.38 87 GLY A N 1
ATOM 666 C CA . GLY A 1 87 ? -11.778 -11.127 6.945 1.00 83.38 87 GLY A CA 1
ATOM 667 C C . GLY A 1 87 ? -10.415 -11.314 6.269 1.00 83.38 87 GLY A C 1
ATOM 668 O O . GLY A 1 87 ? -10.169 -12.335 5.628 1.00 83.38 87 GLY A O 1
ATOM 669 N N . LYS A 1 88 ? -9.548 -10.307 6.369 1.00 90.69 88 LYS A N 1
ATOM 670 C CA . LYS A 1 88 ? -8.220 -10.205 5.755 1.00 90.69 88 LYS A CA 1
ATOM 671 C C . LYS A 1 88 ? -7.153 -9.966 6.841 1.00 90.69 88 LYS A C 1
ATOM 673 O O . LYS A 1 88 ? -7.430 -9.995 8.036 1.00 90.69 88 LYS A O 1
ATOM 678 N N . ASP A 1 89 ? -5.919 -9.722 6.420 1.00 92.94 89 ASP A N 1
ATOM 679 C CA . ASP A 1 89 ? -4.784 -9.323 7.261 1.00 92.94 89 ASP A CA 1
ATOM 680 C C . ASP A 1 89 ? -3.953 -8.248 6.533 1.00 92.94 89 ASP A C 1
ATOM 682 O O . ASP A 1 89 ? -4.192 -7.960 5.359 1.00 92.94 89 ASP A O 1
ATOM 686 N N . LEU A 1 90 ? -2.971 -7.642 7.197 1.00 96.62 90 LEU A N 1
ATOM 687 C CA . LEU A 1 90 ? -1.968 -6.815 6.527 1.00 96.62 90 LEU A CA 1
ATOM 688 C C . LEU A 1 90 ? -0.817 -7.668 5.967 1.00 96.62 90 LEU A C 1
ATOM 690 O O . LEU A 1 90 ? -0.464 -8.706 6.546 1.00 96.62 90 LEU A O 1
ATOM 694 N N . PRO A 1 91 ? -0.202 -7.241 4.848 1.00 98.12 91 PRO A N 1
ATOM 695 C CA . PRO A 1 91 ? 0.963 -7.922 4.302 1.00 98.12 91 PRO A CA 1
ATOM 696 C C . PRO A 1 91 ? 2.138 -7.872 5.283 1.00 98.12 91 PRO A C 1
ATOM 698 O O . PRO A 1 91 ? 2.305 -6.900 6.028 1.00 98.12 91 PRO A O 1
ATOM 701 N N . THR A 1 92 ? 2.997 -8.889 5.255 1.00 97.25 92 THR A N 1
ATOM 702 C CA . THR A 1 92 ? 4.387 -8.715 5.704 1.00 97.25 92 THR A CA 1
ATOM 703 C C . THR A 1 92 ? 5.181 -7.909 4.672 1.00 97.25 92 THR A C 1
ATOM 705 O O . THR A 1 92 ? 4.731 -7.695 3.544 1.00 97.25 92 THR A O 1
ATOM 708 N N . GLU A 1 93 ? 6.382 -7.459 5.035 1.00 97.31 93 GLU A N 1
ATOM 709 C CA . GLU A 1 93 ? 7.286 -6.786 4.106 1.00 97.31 93 GLU A CA 1
ATOM 710 C C . GLU A 1 93 ? 7.596 -7.702 2.920 1.00 97.31 93 GLU A C 1
ATOM 712 O O . GLU A 1 93 ? 7.545 -7.269 1.771 1.00 97.31 93 GLU A O 1
ATOM 717 N N . GLU A 1 94 ? 7.878 -8.974 3.200 1.00 97.81 94 GLU A N 1
ATOM 718 C CA . GLU A 1 94 ? 8.213 -9.981 2.202 1.00 97.81 94 GLU A CA 1
ATOM 719 C C . GLU A 1 94 ? 7.056 -10.261 1.247 1.00 97.81 94 GLU A C 1
ATOM 721 O O . GLU A 1 94 ? 7.282 -10.386 0.047 1.00 97.81 94 GLU A O 1
ATOM 726 N N . GLU A 1 95 ? 5.825 -10.353 1.749 1.00 98.50 95 GLU A N 1
ATOM 727 C CA . GLU A 1 95 ? 4.644 -10.572 0.910 1.00 98.50 95 GLU A CA 1
ATOM 728 C C . GLU A 1 95 ? 4.398 -9.387 -0.011 1.00 98.50 95 GLU A C 1
ATOM 730 O O . GLU A 1 95 ? 4.228 -9.565 -1.218 1.00 98.50 95 GLU A O 1
ATOM 735 N N . TRP A 1 96 ? 4.446 -8.174 0.544 1.00 98.69 96 TRP A N 1
ATOM 736 C CA . TRP A 1 96 ? 4.323 -6.952 -0.238 1.00 98.69 96 TRP A CA 1
ATOM 737 C C . TRP A 1 96 ? 5.413 -6.887 -1.312 1.00 98.69 96 TRP A C 1
ATOM 739 O O . TRP A 1 96 ? 5.155 -6.608 -2.485 1.00 98.69 96 TRP A O 1
ATOM 749 N N . GLU A 1 97 ? 6.650 -7.197 -0.930 1.00 98.38 97 GLU A N 1
ATOM 750 C CA . GLU A 1 97 ? 7.796 -7.107 -1.818 1.00 98.38 97 GLU A CA 1
ATOM 751 C C . GLU A 1 97 ? 7.773 -8.172 -2.915 1.00 98.38 97 GLU A C 1
ATOM 753 O O . GLU A 1 97 ? 8.030 -7.846 -4.077 1.00 98.38 97 GLU A O 1
ATOM 758 N N . LYS A 1 98 ? 7.405 -9.416 -2.590 1.00 98.56 98 LYS A N 1
ATOM 759 C CA . LYS A 1 98 ? 7.185 -10.463 -3.589 1.00 98.56 98 LYS A CA 1
ATOM 760 C C . LYS A 1 98 ? 6.069 -10.039 -4.537 1.00 98.56 98 LYS A C 1
ATOM 762 O O . LYS A 1 98 ? 6.278 -10.081 -5.746 1.00 98.56 98 LYS A O 1
ATOM 767 N N . ALA A 1 99 ? 4.939 -9.548 -4.022 1.00 98.62 99 ALA A N 1
ATOM 768 C CA . ALA A 1 99 ? 3.826 -9.064 -4.839 1.00 98.62 99 ALA A CA 1
ATOM 769 C C . ALA A 1 99 ? 4.243 -7.942 -5.809 1.00 98.62 99 ALA A C 1
ATOM 771 O O . ALA A 1 99 ? 3.766 -7.905 -6.943 1.00 98.62 99 ALA A O 1
ATOM 772 N N . CYS A 1 100 ? 5.166 -7.071 -5.392 1.00 98.56 100 CYS A N 1
ATOM 773 C CA . CYS A 1 100 ? 5.728 -5.993 -6.205 1.00 98.56 100 CYS A CA 1
ATOM 774 C C . CYS A 1 100 ? 6.733 -6.499 -7.244 1.00 98.56 100 CYS A C 1
ATOM 776 O O . CYS A 1 100 ? 6.644 -6.162 -8.423 1.00 98.56 100 CYS A O 1
ATOM 778 N N . ARG A 1 101 ? 7.699 -7.317 -6.826 1.00 97.56 101 ARG A N 1
ATOM 779 C CA . ARG A 1 101 ? 8.916 -7.595 -7.603 1.00 97.56 101 ARG A CA 1
ATOM 780 C C . ARG A 1 101 ? 8.906 -8.950 -8.306 1.00 97.56 101 ARG A C 1
ATOM 782 O O . ARG A 1 101 ? 9.845 -9.260 -9.030 1.00 97.56 101 ARG A O 1
ATOM 789 N N . GLY A 1 102 ? 7.887 -9.779 -8.108 1.00 97.44 102 GLY A N 1
ATOM 790 C CA . GLY A 1 102 ? 7.921 -11.153 -8.600 1.00 97.44 102 GLY A CA 1
ATOM 791 C C . GLY A 1 102 ? 9.045 -11.953 -7.938 1.00 97.44 102 GLY A C 1
ATOM 792 O O . GLY A 1 102 ? 9.327 -11.791 -6.753 1.00 97.44 102 GLY A O 1
ATOM 793 N N . THR A 1 103 ? 9.693 -12.825 -8.706 1.00 97.38 103 THR A N 1
ATOM 794 C CA . THR A 1 103 ? 10.763 -13.709 -8.215 1.00 97.38 103 THR A CA 1
ATOM 795 C C . THR A 1 103 ? 12.173 -13.212 -8.544 1.00 97.38 103 THR A C 1
ATOM 797 O O . THR A 1 103 ? 13.142 -13.729 -7.995 1.00 97.38 103 THR A O 1
ATOM 800 N N . ASP A 1 104 ? 12.308 -12.193 -9.400 1.00 95.75 104 ASP A N 1
ATOM 801 C CA . ASP A 1 104 ? 13.581 -11.754 -9.996 1.00 95.75 104 ASP A CA 1
ATOM 802 C C . ASP A 1 104 ? 14.221 -10.529 -9.313 1.00 95.75 104 ASP A C 1
ATOM 804 O O . ASP A 1 104 ? 15.319 -10.103 -9.684 1.00 95.75 104 ASP A O 1
ATOM 808 N N . GLY A 1 105 ? 13.560 -9.947 -8.308 1.00 93.12 105 GLY A N 1
ATOM 809 C CA . GLY A 1 105 ? 14.075 -8.788 -7.580 1.00 93.12 105 GLY A CA 1
ATOM 810 C C . GLY A 1 105 ? 14.188 -7.523 -8.444 1.00 93.12 105 GLY A C 1
ATOM 811 O O . GLY A 1 105 ? 15.098 -6.703 -8.233 1.00 93.12 105 GLY A O 1
ATOM 812 N N . ARG A 1 106 ? 13.313 -7.365 -9.449 1.00 96.00 106 ARG A N 1
ATOM 813 C CA . ARG A 1 106 ? 13.183 -6.133 -10.250 1.00 96.00 106 ARG A CA 1
ATOM 814 C C . ARG A 1 106 ? 12.987 -4.896 -9.375 1.00 96.00 106 ARG A C 1
ATOM 816 O O . ARG A 1 106 ? 12.429 -4.960 -8.286 1.00 96.00 106 ARG A O 1
ATOM 823 N N . ARG A 1 107 ? 13.453 -3.744 -9.861 1.00 96.25 107 ARG A N 1
ATOM 824 C CA . ARG A 1 107 ? 13.440 -2.491 -9.091 1.00 96.25 107 ARG A CA 1
ATOM 825 C C . ARG A 1 107 ? 12.031 -1.908 -8.948 1.00 96.25 107 ARG A C 1
ATOM 827 O O . ARG A 1 107 ? 11.683 -1.460 -7.862 1.00 96.25 107 ARG A O 1
ATOM 834 N N . TYR A 1 108 ? 11.251 -1.929 -10.020 1.00 98.25 108 TYR A N 1
ATOM 835 C CA . TYR A 1 108 ? 9.871 -1.452 -10.101 1.00 98.25 108 TYR A CA 1
ATOM 836 C C . TYR A 1 108 ? 8.957 -2.604 -10.533 1.00 98.25 108 TYR A C 1
ATOM 838 O O . TYR A 1 108 ? 9.462 -3.543 -11.156 1.00 98.25 108 TYR A O 1
ATOM 846 N N . PRO A 1 109 ? 7.636 -2.538 -10.285 1.00 98.44 109 PRO A N 1
ATOM 847 C CA . PRO A 1 109 ? 6.712 -3.617 -10.649 1.00 98.44 109 PRO A CA 1
ATOM 848 C C . PRO A 1 109 ? 6.844 -4.084 -12.111 1.00 98.44 109 PRO A C 1
ATOM 850 O O . PRO A 1 109 ? 6.908 -5.281 -12.407 1.00 98.44 109 PRO A O 1
ATOM 853 N N . TRP A 1 110 ? 7.026 -3.128 -13.021 1.00 97.81 110 TRP A N 1
ATOM 854 C CA . TRP A 1 110 ? 7.171 -3.355 -14.460 1.00 97.81 110 TRP A CA 1
ATOM 855 C C . TRP A 1 110 ? 8.607 -3.641 -14.932 1.00 97.81 110 TRP A C 1
ATOM 857 O O . TRP A 1 110 ? 8.806 -3.981 -16.096 1.00 97.81 110 TRP A O 1
ATOM 867 N N . GLY A 1 111 ? 9.634 -3.521 -14.079 1.00 96.75 111 GLY A N 1
ATOM 868 C CA . GLY A 1 111 ? 11.010 -3.851 -14.464 1.00 96.75 111 GLY A CA 1
ATOM 869 C C . GLY A 1 111 ? 12.100 -2.997 -13.817 1.00 96.75 111 GLY A C 1
ATOM 870 O O . GLY A 1 111 ? 11.999 -2.542 -12.682 1.00 96.75 111 GLY A O 1
ATOM 871 N N . ALA A 1 112 ? 13.219 -2.831 -14.525 1.00 94.75 112 ALA A N 1
ATOM 872 C CA . ALA A 1 112 ? 14.422 -2.203 -13.971 1.00 94.75 112 ALA A CA 1
ATOM 873 C C . ALA A 1 112 ? 14.457 -0.671 -14.101 1.00 94.75 112 ALA A C 1
ATOM 875 O O . ALA A 1 112 ? 15.082 -0.005 -13.275 1.00 94.75 112 ALA A O 1
ATOM 876 N N . ARG A 1 113 ? 13.830 -0.118 -15.146 1.00 96.12 113 ARG A N 1
ATOM 877 C CA . ARG A 1 113 ? 13.859 1.317 -15.458 1.00 96.12 113 ARG A CA 1
ATOM 878 C C . ARG A 1 113 ? 12.587 1.986 -14.961 1.00 96.12 113 ARG A C 1
ATOM 880 O O . ARG A 1 113 ? 11.495 1.453 -15.135 1.00 96.12 113 ARG A O 1
ATOM 887 N N . PHE A 1 114 ? 12.755 3.144 -14.337 1.00 96.75 114 PHE A N 1
ATOM 888 C CA . PHE A 1 114 ? 11.628 3.962 -13.924 1.00 96.75 114 PHE A CA 1
ATOM 889 C C . PHE A 1 114 ? 10.906 4.523 -15.153 1.00 96.75 114 PHE A C 1
ATOM 891 O O . PHE A 1 114 ? 11.562 4.928 -16.112 1.00 96.75 114 PHE A O 1
ATOM 898 N N . ASP A 1 115 ? 9.578 4.566 -15.089 1.00 96.38 115 ASP A N 1
ATOM 899 C CA . ASP A 1 115 ? 8.723 5.173 -16.102 1.00 96.38 115 ASP A CA 1
ATOM 900 C C . ASP A 1 115 ? 7.626 6.000 -15.397 1.00 96.38 115 ASP A C 1
ATOM 902 O O . ASP A 1 115 ? 6.793 5.427 -14.684 1.00 96.38 115 ASP A O 1
ATOM 906 N N . PRO A 1 116 ? 7.617 7.340 -15.546 1.00 94.25 116 PRO A N 1
ATOM 907 C CA . PRO A 1 116 ? 6.637 8.208 -14.893 1.00 94.25 116 PRO A CA 1
ATOM 908 C C . PRO A 1 116 ? 5.212 8.040 -15.438 1.00 94.25 116 PRO A C 1
ATOM 910 O O . PRO A 1 116 ? 4.269 8.521 -14.815 1.00 94.25 116 PRO A O 1
ATOM 913 N N . SER A 1 117 ? 5.028 7.370 -16.581 1.00 96.25 117 SER A N 1
ATOM 914 C CA . SER A 1 117 ? 3.700 7.081 -17.135 1.00 96.25 117 SER A CA 1
ATOM 915 C C . SER A 1 117 ? 3.010 5.887 -16.468 1.00 96.25 117 SER A C 1
ATOM 917 O O . SER A 1 117 ? 1.825 5.666 -16.703 1.00 96.25 117 SER A O 1
ATOM 919 N N . LEU A 1 118 ? 3.728 5.129 -15.630 1.00 97.94 118 LEU A N 1
ATOM 920 C CA . LEU A 1 118 ? 3.253 3.878 -15.031 1.00 97.94 118 LEU A CA 1
ATOM 921 C C . LEU A 1 118 ? 2.917 3.997 -13.537 1.00 97.94 118 LEU A C 1
ATOM 923 O O . LEU A 1 118 ? 2.546 3.006 -12.915 1.00 97.94 118 LEU A O 1
ATOM 927 N N . CYS A 1 119 ? 3.052 5.183 -12.938 1.00 98.12 119 CYS A N 1
ATOM 928 C CA . CYS A 1 119 ? 2.768 5.397 -11.521 1.00 98.12 119 CYS A CA 1
ATOM 929 C C . CYS A 1 119 ? 2.528 6.869 -11.165 1.00 98.12 119 CYS A C 1
ATOM 931 O O . CYS A 1 119 ? 2.850 7.781 -11.927 1.00 98.12 119 CYS A O 1
ATOM 933 N N . ASN A 1 120 ? 2.030 7.098 -9.949 1.00 98.25 120 ASN A N 1
ATOM 934 C CA . ASN A 1 120 ? 1.908 8.427 -9.358 1.00 98.25 120 ASN A CA 1
ATOM 935 C C . ASN A 1 120 ? 3.010 8.662 -8.314 1.00 98.25 120 ASN A C 1
ATOM 937 O O . ASN A 1 120 ? 2.907 8.203 -7.185 1.00 98.25 120 ASN A O 1
ATOM 941 N N . THR A 1 121 ? 4.060 9.388 -8.679 1.00 96.38 121 THR A N 1
ATOM 942 C CA . THR A 1 121 ? 5.149 9.814 -7.774 1.00 96.38 121 THR A CA 1
ATOM 943 C C . THR A 1 121 ? 5.359 11.326 -7.894 1.00 96.38 121 THR A C 1
ATOM 945 O O . THR A 1 121 ? 4.680 11.970 -8.702 1.00 96.38 121 THR A O 1
ATOM 948 N N . ALA A 1 122 ? 6.329 11.896 -7.168 1.00 91.88 122 ALA A N 1
ATOM 949 C CA . ALA A 1 122 ? 6.619 13.336 -7.190 1.00 91.88 122 ALA A CA 1
ATOM 950 C C . ALA A 1 122 ? 6.832 13.899 -8.606 1.00 91.88 122 ALA A C 1
ATOM 952 O O . ALA A 1 122 ? 6.462 15.031 -8.902 1.00 91.88 122 ALA A O 1
ATOM 953 N N . VAL A 1 123 ? 7.405 13.093 -9.503 1.00 91.00 123 VAL A N 1
ATOM 954 C CA . VAL A 1 123 ? 7.710 13.496 -10.887 1.00 91.00 123 VAL A CA 1
ATOM 955 C C . VAL A 1 123 ? 6.501 13.444 -11.820 1.00 91.00 123 VAL A C 1
ATOM 957 O O . VAL A 1 123 ? 6.604 13.856 -12.970 1.00 91.00 123 VAL A O 1
ATOM 960 N N . SER A 1 124 ? 5.361 12.935 -11.348 1.00 87.75 124 SER A N 1
ATOM 961 C CA . SER A 1 124 ? 4.110 12.950 -12.108 1.00 87.75 124 SER A CA 1
ATOM 962 C C . SER A 1 124 ? 3.341 14.275 -11.980 1.00 87.75 124 SER A C 1
ATOM 964 O O . SER A 1 124 ? 2.351 14.460 -12.682 1.00 87.75 124 SER A O 1
ATOM 966 N N . ASP A 1 125 ? 3.779 15.165 -11.075 1.00 86.06 125 ASP A N 1
ATOM 967 C CA . ASP A 1 125 ? 3.225 16.501 -10.781 1.00 86.06 125 ASP A CA 1
ATOM 968 C C . ASP A 1 125 ? 1.714 16.537 -10.470 1.00 86.06 125 ASP A C 1
ATOM 970 O O . ASP A 1 125 ? 1.066 17.576 -10.558 1.00 86.06 125 ASP A O 1
ATOM 974 N N . ARG A 1 126 ? 1.130 15.405 -10.048 1.00 90.88 126 ARG A N 1
ATOM 975 C CA . ARG A 1 126 ? -0.282 15.340 -9.632 1.00 90.88 126 ARG A CA 1
ATOM 976 C C . ARG A 1 126 ? -0.543 15.952 -8.258 1.00 90.88 126 ARG A C 1
ATOM 978 O O . ARG A 1 126 ? -1.660 16.384 -8.000 1.00 90.88 126 ARG A O 1
ATOM 985 N N . ARG A 1 127 ? 0.487 15.990 -7.399 1.00 92.00 127 ARG A N 1
ATOM 986 C CA . ARG A 1 127 ? 0.486 16.607 -6.052 1.00 92.00 127 ARG A CA 1
ATOM 987 C C . ARG A 1 127 ? -0.617 16.105 -5.113 1.00 92.00 127 ARG A C 1
ATOM 989 O O . ARG A 1 127 ? -0.969 16.779 -4.151 1.00 92.00 127 ARG A O 1
ATOM 996 N N . ASP A 1 128 ? -1.150 14.928 -5.409 1.00 96.38 128 ASP A N 1
ATOM 997 C CA . ASP A 1 128 ? -2.204 14.259 -4.666 1.00 96.38 128 ASP A CA 1
ATOM 998 C C . ASP A 1 128 ? -2.239 12.785 -5.085 1.00 96.38 128 ASP A C 1
ATOM 1000 O O . ASP A 1 128 ? -1.659 12.384 -6.101 1.00 96.38 128 ASP A O 1
ATOM 1004 N N . THR A 1 129 ? -2.968 11.986 -4.320 1.00 98.19 129 THR A N 1
ATOM 1005 C CA . THR A 1 129 ? -3.384 10.639 -4.708 1.00 98.19 129 THR A CA 1
ATOM 1006 C C . THR A 1 129 ? -4.157 10.654 -6.028 1.00 98.19 129 THR A C 1
ATOM 1008 O O . THR A 1 129 ? -4.862 11.609 -6.356 1.00 98.19 129 THR A O 1
ATOM 1011 N N . THR A 1 130 ? -4.071 9.559 -6.772 1.00 98.62 130 THR A N 1
ATOM 1012 C CA . THR A 1 130 ? -4.945 9.268 -7.917 1.00 98.62 130 THR A CA 1
ATOM 1013 C C . THR A 1 130 ? -5.976 8.217 -7.536 1.00 98.62 130 THR A C 1
ATOM 1015 O O . THR A 1 130 ? -5.716 7.450 -6.599 1.00 98.62 130 THR A O 1
ATOM 1018 N N . PRO A 1 131 ? -7.087 8.102 -8.290 1.00 98.69 131 PRO A N 1
ATOM 1019 C CA . PRO A 1 131 ? -7.929 6.920 -8.210 1.00 98.69 131 PRO A CA 1
ATOM 1020 C C . PRO A 1 131 ? -7.071 5.661 -8.327 1.00 98.69 131 PRO A C 1
ATOM 1022 O O . PRO A 1 131 ? -6.094 5.631 -9.088 1.00 98.69 131 PRO A O 1
ATOM 1025 N N . VAL A 1 132 ? -7.411 4.640 -7.552 1.00 98.56 132 VAL A N 1
ATOM 1026 C CA . VAL A 1 132 ? -6.737 3.350 -7.643 1.00 98.56 132 VAL A CA 1
ATOM 1027 C C . VAL A 1 132 ? -6.865 2.796 -9.061 1.00 98.56 132 VAL A C 1
ATOM 1029 O O . VAL A 1 132 ? -7.839 3.067 -9.764 1.00 98.56 132 VAL A O 1
ATOM 1032 N N . ALA A 1 133 ? -5.862 2.038 -9.501 1.00 97.38 133 ALA A N 1
ATOM 1033 C CA . ALA A 1 133 ? -5.797 1.482 -10.853 1.00 97.38 133 ALA A CA 1
ATOM 1034 C C . ALA A 1 133 ? -5.750 2.511 -12.006 1.00 97.38 133 ALA A C 1
ATOM 1036 O O . ALA A 1 133 ? -5.892 2.123 -13.167 1.00 97.38 133 ALA A O 1
ATOM 1037 N N . ALA A 1 134 ? -5.470 3.792 -11.732 1.00 98.19 134 ALA A N 1
ATOM 1038 C CA . ALA A 1 134 ? -5.284 4.813 -12.773 1.00 98.19 134 ALA A CA 1
ATOM 1039 C C . ALA A 1 134 ? -4.110 4.513 -13.730 1.00 98.19 134 ALA A C 1
ATOM 1041 O O . ALA A 1 134 ? -4.075 5.035 -14.845 1.00 98.19 134 ALA A O 1
ATOM 1042 N N . PHE A 1 135 ? -3.165 3.661 -13.316 1.00 97.81 135 PHE A N 1
ATOM 1043 C CA . PHE A 1 135 ? -1.989 3.269 -14.097 1.00 97.81 135 PHE A CA 1
ATOM 1044 C C . PHE A 1 135 ? -1.969 1.756 -14.344 1.00 97.81 135 PHE A C 1
ATOM 1046 O O . PHE A 1 135 ? -1.173 1.036 -13.740 1.00 97.81 135 PHE A O 1
ATOM 1053 N N . PRO A 1 136 ? -2.814 1.227 -15.246 1.00 98.00 136 PRO A N 1
ATOM 1054 C CA . PRO A 1 136 ? -2.882 -0.214 -15.491 1.00 98.00 136 PRO A CA 1
ATOM 1055 C C . PRO A 1 136 ? -1.565 -0.799 -16.028 1.00 98.00 136 PRO A C 1
ATOM 1057 O O . PRO A 1 136 ? -1.245 -1.948 -15.739 1.00 98.00 136 PRO A O 1
ATOM 1060 N N . GLY A 1 137 ? -0.768 -0.009 -16.760 1.00 98.12 137 GLY A N 1
ATOM 1061 C CA . GLY A 1 137 ? 0.569 -0.414 -17.214 1.00 98.12 137 GLY A CA 1
ATOM 1062 C C . GLY A 1 137 ? 1.604 -0.542 -16.086 1.00 98.12 137 GLY A C 1
ATOM 1063 O O . GLY A 1 137 ? 2.661 -1.127 -16.297 1.00 98.12 137 GLY A O 1
ATOM 1064 N N . GLY A 1 138 ? 1.301 -0.024 -14.891 1.00 98.00 138 GLY A N 1
ATOM 1065 C CA . GLY A 1 138 ? 2.137 -0.121 -13.694 1.00 98.00 138 GLY A CA 1
ATOM 1066 C C . GLY A 1 138 ? 2.010 -1.437 -12.929 1.00 98.00 138 GLY A C 1
ATOM 1067 O O . GLY A 1 138 ? 2.556 -1.555 -11.832 1.00 98.00 138 GLY A O 1
ATOM 1068 N N . ALA A 1 139 ? 1.278 -2.412 -13.471 1.00 98.62 139 ALA A N 1
ATOM 1069 C CA . ALA A 1 139 ? 1.047 -3.695 -12.826 1.00 98.62 139 ALA A CA 1
ATOM 1070 C C . ALA A 1 139 ? 2.343 -4.470 -12.546 1.00 98.62 139 ALA A C 1
ATOM 1072 O O . ALA A 1 139 ? 3.284 -4.490 -13.344 1.00 98.62 139 ALA A O 1
ATOM 1073 N N . SER A 1 140 ? 2.362 -5.160 -11.408 1.00 98.62 140 SER A N 1
ATOM 1074 C CA . SER A 1 140 ? 3.389 -6.147 -11.083 1.00 98.62 140 SER A CA 1
ATOM 1075 C C . SER A 1 140 ? 3.239 -7.426 -11.925 1.00 98.62 140 SER A C 1
ATOM 1077 O O . SER A 1 140 ? 2.216 -7.607 -12.593 1.00 98.62 140 SER A O 1
ATOM 1079 N N . PRO A 1 141 ? 4.197 -8.377 -11.865 1.00 98.31 141 PRO A N 1
ATOM 1080 C CA . PRO A 1 141 ? 4.073 -9.689 -12.519 1.00 98.31 141 PRO A CA 1
ATOM 1081 C C . PRO A 1 141 ? 2.805 -10.464 -12.174 1.00 98.31 141 PRO A C 1
ATOM 1083 O O . PRO A 1 141 ? 2.391 -11.329 -12.939 1.00 98.31 141 PRO A O 1
ATOM 1086 N N . TYR A 1 142 ? 2.213 -10.170 -11.016 1.00 98.44 142 TYR A N 1
ATOM 1087 C CA . TYR A 1 142 ? 1.006 -10.823 -10.524 1.00 98.44 142 TYR A CA 1
ATOM 1088 C C . TYR A 1 142 ? -0.260 -9.991 -10.776 1.00 98.44 142 TYR A C 1
ATOM 1090 O O . TYR A 1 142 ? -1.330 -10.362 -10.311 1.00 98.44 142 TYR A O 1
ATOM 1098 N N . GLY A 1 143 ? -0.160 -8.867 -11.497 1.00 98.38 143 GLY A N 1
ATOM 1099 C CA . GLY A 1 143 ? -1.292 -7.994 -11.824 1.00 98.38 143 GLY A CA 1
ATOM 1100 C C . GLY A 1 143 ? -1.662 -6.977 -10.738 1.00 98.38 143 GLY A C 1
ATOM 1101 O O . GLY A 1 143 ? -2.670 -6.281 -10.875 1.00 98.38 143 GLY A O 1
ATOM 1102 N N . VAL A 1 144 ? -0.867 -6.881 -9.668 1.00 98.75 144 VAL A N 1
ATOM 1103 C CA . VAL A 1 144 ? -1.115 -5.969 -8.546 1.00 98.75 144 VAL A CA 1
ATOM 1104 C C . VAL A 1 144 ? -0.720 -4.546 -8.944 1.00 98.75 144 VAL A C 1
ATOM 1106 O O . VAL A 1 144 ? 0.353 -4.330 -9.509 1.00 98.75 144 VAL A O 1
ATOM 1109 N N . LEU A 1 145 ? -1.594 -3.582 -8.670 1.00 98.75 145 LEU A N 1
ATOM 1110 C CA . LEU A 1 145 ? -1.479 -2.185 -9.086 1.00 98.75 145 LEU A CA 1
ATOM 1111 C C . LEU A 1 145 ? -1.048 -1.285 -7.927 1.00 98.75 145 LEU A C 1
ATOM 1113 O O . LEU A 1 145 ? -1.205 -1.633 -6.754 1.00 98.75 145 LEU A O 1
ATOM 1117 N N . ASP A 1 146 ? -0.519 -0.115 -8.283 1.00 98.44 146 ASP A N 1
ATOM 1118 C CA . ASP A 1 146 ? -0.132 0.957 -7.359 1.00 98.44 146 ASP A CA 1
ATOM 1119 C C . ASP A 1 146 ? 0.910 0.535 -6.299 1.00 98.44 146 ASP A C 1
ATOM 1121 O O . ASP A 1 146 ? 0.967 1.100 -5.219 1.00 98.44 146 ASP A O 1
ATOM 1125 N N . LEU A 1 147 ? 1.773 -0.446 -6.606 1.00 98.62 147 LEU A N 1
ATOM 1126 C CA . LEU A 1 147 ? 2.906 -0.856 -5.750 1.00 98.62 147 LEU A CA 1
ATOM 1127 C C . LEU A 1 147 ? 4.159 0.030 -5.935 1.00 98.62 147 LEU A C 1
ATOM 1129 O O . LEU A 1 147 ? 5.272 -0.361 -5.585 1.00 98.62 147 LEU A O 1
ATOM 1133 N N . CYS A 1 148 ? 3.997 1.193 -6.559 1.00 98.31 148 CYS A N 1
ATOM 1134 C CA . CYS A 1 148 ? 5.016 2.218 -6.767 1.00 98.31 148 CYS A CA 1
ATOM 1135 C C . CYS A 1 148 ? 4.296 3.569 -6.732 1.00 98.31 148 CYS A C 1
ATOM 1137 O O . CYS A 1 148 ? 3.544 3.889 -7.652 1.00 98.31 148 CYS A O 1
ATOM 1139 N N . GLY A 1 149 ? 4.500 4.346 -5.671 1.00 97.81 149 GLY A N 1
ATOM 1140 C CA . GLY A 1 149 ? 3.838 5.632 -5.487 1.00 97.81 149 GLY A CA 1
ATOM 1141 C C . GLY A 1 149 ? 2.362 5.522 -5.085 1.00 97.81 149 GLY A C 1
ATOM 1142 O O . GLY A 1 149 ? 1.927 4.550 -4.483 1.00 97.81 149 GLY A O 1
ATOM 1143 N N . ASN A 1 150 ? 1.589 6.555 -5.418 1.00 98.44 150 ASN A N 1
ATOM 1144 C CA . ASN A 1 150 ? 0.236 6.845 -4.944 1.00 98.44 150 ASN A CA 1
ATOM 1145 C C . ASN A 1 150 ? 0.195 7.031 -3.420 1.00 98.44 150 ASN A C 1
ATOM 1147 O O . ASN A 1 150 ? 0.162 8.166 -2.955 1.00 98.44 150 ASN A O 1
ATOM 1151 N N . CYS A 1 151 ? 0.321 5.973 -2.628 1.00 98.50 151 CYS A N 1
ATOM 1152 C CA . CYS A 1 151 ? 0.454 6.065 -1.179 1.00 98.50 151 CYS A CA 1
ATOM 1153 C C . CYS A 1 151 ? 1.451 5.037 -0.651 1.00 98.50 151 CYS A C 1
ATOM 1155 O O . CYS A 1 151 ? 1.546 3.923 -1.156 1.00 98.50 151 CYS A O 1
ATOM 1157 N N . TRP A 1 152 ? 2.124 5.394 0.437 1.00 98.62 152 TRP A N 1
ATOM 1158 C CA . TRP A 1 152 ? 2.780 4.414 1.282 1.00 98.62 152 TRP A CA 1
ATOM 1159 C C . TRP A 1 152 ? 1.765 3.435 1.854 1.00 98.62 152 TRP A C 1
ATOM 1161 O O . TRP A 1 152 ? 0.613 3.797 2.089 1.00 98.62 152 TRP A O 1
ATOM 1171 N N . GLU A 1 153 ? 2.218 2.225 2.158 1.00 98.75 153 GLU A N 1
ATOM 1172 C CA . GLU A 1 153 ? 1.348 1.169 2.654 1.00 98.75 153 GLU A CA 1
ATOM 1173 C C . GLU A 1 153 ? 1.898 0.510 3.911 1.00 98.75 153 GLU A C 1
ATOM 1175 O O . GLU A 1 153 ? 3.048 0.061 3.944 1.00 98.75 153 GLU A O 1
ATOM 1180 N N . TRP A 1 154 ? 1.050 0.436 4.939 1.00 98.69 154 TRP A N 1
ATOM 1181 C CA . TRP A 1 154 ? 1.321 -0.318 6.158 1.00 98.69 154 TRP A CA 1
ATOM 1182 C C . TRP A 1 154 ? 1.573 -1.800 5.883 1.00 98.69 154 TRP A C 1
ATOM 1184 O O . TRP A 1 154 ? 0.802 -2.462 5.190 1.00 98.69 154 TRP A O 1
ATOM 1194 N N . THR A 1 155 ? 2.619 -2.331 6.517 1.00 97.94 155 THR A N 1
ATOM 1195 C CA . THR A 1 155 ? 2.828 -3.772 6.692 1.00 97.94 155 THR A CA 1
ATOM 1196 C C . THR A 1 155 ? 2.719 -4.115 8.176 1.00 97.94 155 THR A C 1
ATOM 1198 O O . THR A 1 155 ? 2.924 -3.257 9.036 1.00 97.94 155 THR A O 1
ATOM 1201 N N . ARG A 1 156 ? 2.451 -5.382 8.503 1.00 92.25 156 ARG A N 1
ATOM 1202 C CA . ARG A 1 156 ? 2.494 -5.870 9.897 1.00 92.25 156 ARG A CA 1
ATOM 1203 C C . ARG A 1 156 ? 3.904 -6.227 10.385 1.00 92.25 156 ARG A C 1
ATOM 1205 O O . ARG A 1 156 ? 4.046 -6.850 11.434 1.00 92.25 156 ARG A O 1
ATOM 1212 N N . THR A 1 157 ? 4.938 -5.902 9.610 1.00 90.75 157 THR A N 1
ATOM 1213 C CA . THR A 1 157 ? 6.329 -6.264 9.926 1.00 90.75 157 THR A CA 1
ATOM 1214 C C . THR A 1 157 ? 6.943 -5.203 10.816 1.00 90.75 157 THR A C 1
ATOM 1216 O O . THR A 1 157 ? 6.912 -4.022 10.478 1.00 90.75 157 THR A O 1
ATOM 1219 N N . THR A 1 158 ? 7.523 -5.617 11.936 1.00 87.56 158 THR A N 1
ATOM 1220 C CA . THR A 1 158 ? 8.292 -4.733 12.814 1.00 87.56 158 THR A CA 1
ATOM 1221 C C . THR A 1 158 ? 9.626 -4.366 12.188 1.00 87.56 158 THR A C 1
ATOM 1223 O O . THR A 1 158 ? 10.245 -5.189 11.510 1.00 87.56 158 THR A O 1
ATOM 1226 N N . ALA A 1 159 ? 10.097 -3.149 12.437 1.00 80.62 159 ALA A N 1
ATOM 1227 C CA . ALA A 1 159 ? 11.418 -2.741 11.994 1.00 80.62 159 ALA A CA 1
ATOM 1228 C C . ALA A 1 159 ? 12.497 -3.523 12.772 1.00 80.62 159 ALA A C 1
ATOM 1230 O O . ALA A 1 159 ? 12.407 -3.623 13.998 1.00 80.62 159 ALA A O 1
ATOM 1231 N N . PRO A 1 160 ? 13.514 -4.091 12.101 1.00 81.25 160 PRO A N 1
ATOM 1232 C CA . PRO A 1 160 ? 14.573 -4.842 12.776 1.00 81.25 160 PRO A CA 1
ATOM 1233 C C . PRO A 1 160 ? 15.433 -3.975 13.709 1.00 81.25 160 PRO A C 1
ATOM 1235 O O . PRO A 1 160 ? 16.050 -4.496 14.633 1.00 81.25 160 PRO A O 1
ATOM 1238 N N . GLU A 1 161 ? 15.492 -2.666 13.469 1.00 80.06 161 GLU A N 1
ATOM 1239 C CA . GLU A 1 161 ? 16.222 -1.697 14.287 1.00 80.06 161 GLU A CA 1
ATOM 1240 C C . GLU A 1 161 ? 15.474 -1.249 15.552 1.00 80.06 161 GLU A C 1
ATOM 1242 O O . GLU A 1 161 ? 16.117 -0.821 16.509 1.00 80.06 161 GLU A O 1
ATOM 1247 N N . ASP A 1 162 ? 14.140 -1.330 15.562 1.00 78.38 162 ASP A N 1
ATOM 1248 C CA . ASP A 1 162 ? 13.287 -0.938 16.687 1.00 78.38 162 ASP A CA 1
ATOM 1249 C C . ASP A 1 162 ? 11.921 -1.632 16.573 1.00 78.38 162 ASP A C 1
ATOM 1251 O O . ASP A 1 162 ? 11.101 -1.303 15.713 1.00 78.38 162 ASP A O 1
ATOM 1255 N N . GLU A 1 163 ? 11.650 -2.565 17.487 1.00 78.06 163 GLU A N 1
ATOM 1256 C CA . GLU A 1 163 ? 10.397 -3.328 17.553 1.00 78.06 163 GLU A CA 1
ATOM 1257 C C . GLU A 1 163 ? 9.146 -2.458 17.770 1.00 78.06 163 GLU A C 1
ATOM 1259 O O . GLU A 1 163 ? 8.021 -2.907 17.544 1.00 78.06 163 GLU A O 1
ATOM 1264 N N . ARG A 1 164 ? 9.324 -1.196 18.184 1.00 78.12 164 ARG A N 1
ATOM 1265 C CA . ARG A 1 164 ? 8.243 -0.214 18.353 1.00 78.12 164 ARG A CA 1
ATOM 1266 C C . ARG A 1 164 ? 7.835 0.444 17.039 1.00 78.12 164 ARG A C 1
ATOM 1268 O O . ARG A 1 164 ? 6.882 1.226 17.027 1.00 78.12 164 ARG A O 1
ATOM 1275 N N . LEU A 1 165 ? 8.560 0.185 15.954 1.00 75.88 165 LEU A N 1
ATOM 1276 C CA . LEU A 1 165 ? 8.295 0.716 14.624 1.00 75.88 165 LEU A CA 1
ATOM 1277 C C . LEU A 1 165 ? 7.810 -0.397 13.697 1.00 75.88 165 LEU A C 1
ATOM 1279 O O . LEU A 1 165 ? 8.203 -1.554 13.820 1.00 75.88 165 LEU A O 1
ATOM 1283 N N . ALA A 1 166 ? 6.974 -0.028 12.733 1.00 86.00 166 ALA A N 1
ATOM 1284 C CA . ALA A 1 166 ? 6.532 -0.906 11.661 1.00 86.00 166 ALA A CA 1
ATOM 1285 C C . ALA A 1 166 ? 7.111 -0.456 10.317 1.00 86.00 166 ALA A C 1
ATOM 1287 O O . ALA A 1 166 ? 7.342 0.737 10.081 1.00 86.00 166 ALA A O 1
ATOM 1288 N N . LEU A 1 167 ? 7.334 -1.431 9.437 1.00 93.94 167 LEU A N 1
ATOM 1289 C CA . LEU A 1 167 ? 7.778 -1.209 8.071 1.00 93.94 167 LEU A CA 1
ATOM 1290 C C . LEU A 1 167 ? 6.604 -0.824 7.175 1.00 93.94 167 LEU A C 1
ATOM 1292 O O . LEU A 1 167 ? 5.493 -1.348 7.281 1.00 93.94 167 LEU A O 1
ATOM 1296 N N . VAL A 1 168 ? 6.894 0.081 6.254 1.00 97.38 168 VAL A N 1
ATOM 1297 C CA . VAL A 1 168 ? 5.938 0.705 5.340 1.00 97.38 168 VAL A CA 1
ATOM 1298 C C . VAL A 1 168 ? 6.584 0.796 3.964 1.00 97.38 168 VAL A C 1
ATOM 1300 O O . VAL A 1 168 ? 7.780 1.084 3.851 1.00 97.38 168 VAL A O 1
ATOM 1303 N N . LYS A 1 169 ? 5.817 0.482 2.917 1.00 98.44 169 LYS A N 1
ATOM 1304 C CA . LYS A 1 169 ? 6.337 0.149 1.577 1.00 98.44 169 LYS A CA 1
ATOM 1305 C C . LYS A 1 169 ? 5.684 0.986 0.472 1.00 98.44 169 LYS A C 1
ATOM 1307 O O . LYS A 1 169 ? 4.613 1.546 0.673 1.00 98.44 169 LYS A O 1
ATOM 1312 N N . GLY A 1 170 ? 6.345 1.078 -0.685 1.00 96.69 170 GLY A N 1
ATOM 1313 C CA . GLY A 1 170 ? 5.749 1.579 -1.935 1.00 96.69 170 GLY A CA 1
ATOM 1314 C C . GLY A 1 170 ? 6.080 3.011 -2.352 1.00 96.69 170 GLY A C 1
ATOM 1315 O O . GLY A 1 170 ? 6.132 3.279 -3.552 1.00 96.69 170 GLY A O 1
ATOM 1316 N N . GLY A 1 171 ? 6.383 3.918 -1.420 1.00 96.94 171 GLY A N 1
ATOM 1317 C CA . GLY A 1 171 ? 6.470 5.351 -1.730 1.00 96.94 171 GLY A CA 1
ATOM 1318 C C . GLY A 1 171 ? 5.096 5.977 -1.977 1.00 96.94 171 GLY A C 1
ATOM 1319 O O . GLY A 1 171 ? 4.111 5.277 -2.165 1.00 96.94 171 GLY A O 1
ATOM 1320 N N . SER A 1 172 ? 5.015 7.305 -2.008 1.00 97.38 172 SER A N 1
ATOM 1321 C CA . SER A 1 172 ? 3.762 8.023 -2.272 1.00 97.38 172 SER A CA 1
ATOM 1322 C C . SER A 1 172 ? 3.825 8.928 -3.503 1.00 97.38 172 SER A C 1
ATOM 1324 O O . SER A 1 172 ? 4.873 9.083 -4.133 1.00 97.38 172 SER A O 1
ATOM 1326 N N . TRP A 1 173 ? 2.702 9.583 -3.810 1.00 97.06 173 TRP A N 1
ATOM 1327 C CA . TRP A 1 173 ? 2.615 10.663 -4.800 1.00 97.06 173 TRP A CA 1
ATOM 1328 C C . TRP A 1 173 ? 3.590 11.824 -4.535 1.00 97.06 173 TRP A C 1
ATOM 1330 O O . TRP A 1 173 ? 3.892 12.585 -5.451 1.00 97.06 173 TRP A O 1
ATOM 1340 N N . PHE A 1 174 ? 4.094 11.964 -3.305 1.00 93.44 174 PHE A N 1
ATOM 1341 C CA . PHE A 1 174 ? 5.040 13.009 -2.907 1.00 93.44 174 PHE A CA 1
ATOM 1342 C C . PHE A 1 174 ? 6.508 12.562 -2.975 1.00 93.44 174 PHE A C 1
ATOM 1344 O O . PHE A 1 174 ? 7.416 13.389 -2.924 1.00 93.44 174 PHE A O 1
ATOM 1351 N N . ASP A 1 175 ? 6.768 11.260 -3.096 1.00 92.94 175 ASP A N 1
ATOM 1352 C CA . ASP A 1 175 ? 8.123 10.724 -3.010 1.00 92.94 175 ASP A CA 1
ATOM 1353 C C . ASP A 1 175 ? 8.812 10.646 -4.376 1.00 92.94 175 ASP A C 1
ATOM 1355 O O . ASP A 1 175 ? 8.166 10.396 -5.402 1.00 92.94 175 ASP A O 1
ATOM 1359 N N . PRO A 1 176 ? 10.145 10.817 -4.423 1.00 92.00 176 PRO A N 1
ATOM 1360 C CA . PRO A 1 176 ? 10.889 10.655 -5.657 1.00 92.00 176 PRO A CA 1
ATOM 1361 C C . PRO A 1 176 ? 10.937 9.176 -6.091 1.00 92.00 176 PRO A C 1
ATOM 1363 O O . PRO A 1 176 ? 10.911 8.266 -5.255 1.00 92.00 176 PRO A O 1
ATOM 1366 N N . PRO A 1 177 ? 11.150 8.902 -7.390 1.00 88.19 177 PRO A N 1
ATOM 1367 C CA . PRO A 1 177 ? 11.235 7.543 -7.939 1.00 88.19 177 PRO A CA 1
ATOM 1368 C C . PRO A 1 177 ? 12.242 6.596 -7.271 1.00 88.19 177 PRO A C 1
ATOM 1370 O O . PRO A 1 177 ? 12.120 5.376 -7.373 1.00 88.19 177 PRO A O 1
ATOM 1373 N N . GLY A 1 178 ? 13.285 7.135 -6.630 1.00 86.56 178 GLY A N 1
ATOM 1374 C CA . GLY A 1 178 ? 14.286 6.338 -5.912 1.00 86.56 178 GLY A CA 1
ATOM 1375 C C . GLY A 1 178 ? 13.776 5.748 -4.593 1.00 86.56 178 GLY A C 1
ATOM 1376 O O . GLY A 1 178 ? 14.323 4.751 -4.118 1.00 86.56 178 GLY A O 1
ATOM 1377 N N . VAL A 1 179 ? 12.730 6.350 -4.024 1.00 91.06 179 VAL A N 1
ATOM 1378 C CA . VAL A 1 179 ? 12.064 5.911 -2.794 1.00 91.06 179 VAL A CA 1
ATOM 1379 C C . VAL A 1 179 ? 10.932 4.936 -3.124 1.00 91.06 179 VAL A C 1
ATOM 1381 O O . VAL A 1 179 ? 10.839 3.890 -2.490 1.00 91.06 179 VAL A O 1
ATOM 1384 N N . ALA A 1 180 ? 10.164 5.200 -4.185 1.00 92.38 180 ALA A N 1
ATOM 1385 C CA . ALA A 1 180 ? 9.033 4.379 -4.639 1.00 92.38 180 ALA A CA 1
ATOM 1386 C C . ALA A 1 180 ? 9.414 3.057 -5.355 1.00 92.38 180 ALA A C 1
ATOM 1388 O O . ALA A 1 180 ? 8.675 2.531 -6.181 1.00 92.38 180 ALA A O 1
ATOM 1389 N N . ARG A 1 181 ? 10.602 2.507 -5.088 1.00 93.50 181 ARG A N 1
ATOM 1390 C CA . ARG A 1 181 ? 11.048 1.210 -5.634 1.00 93.50 181 ARG A CA 1
ATOM 1391 C C . ARG A 1 181 ? 10.547 0.050 -4.770 1.00 93.50 181 ARG A C 1
ATOM 1393 O O . ARG A 1 181 ? 10.288 0.235 -3.588 1.00 93.50 181 ARG A O 1
ATOM 1400 N N . GLY A 1 182 ? 10.489 -1.165 -5.315 1.00 93.31 182 GLY A N 1
ATOM 1401 C CA . GLY A 1 182 ? 9.905 -2.323 -4.620 1.00 93.31 182 GLY A CA 1
ATOM 1402 C C . GLY A 1 182 ? 10.618 -2.739 -3.322 1.00 93.31 182 GLY A C 1
ATOM 1403 O O . GLY A 1 182 ? 9.989 -3.252 -2.403 1.00 93.31 182 GLY A O 1
ATOM 1404 N N . ASP A 1 183 ? 11.922 -2.482 -3.212 1.00 92.00 183 ASP A N 1
ATOM 1405 C CA . ASP A 1 183 ? 12.728 -2.675 -1.993 1.00 92.00 183 ASP A CA 1
ATOM 1406 C C . ASP A 1 183 ? 12.780 -1.417 -1.106 1.00 92.00 183 ASP A C 1
ATOM 1408 O O . ASP A 1 183 ? 13.376 -1.428 -0.033 1.00 92.00 183 ASP A O 1
ATOM 1412 N N . GLY A 1 184 ? 12.171 -0.317 -1.553 1.00 89.38 184 GLY A N 1
ATOM 1413 C CA . GLY A 1 184 ? 12.065 0.923 -0.801 1.00 89.38 184 GLY A CA 1
ATOM 1414 C C . GLY A 1 184 ? 11.152 0.734 0.403 1.00 89.38 184 GLY A C 1
ATOM 1415 O O . GLY A 1 184 ? 10.046 0.207 0.282 1.00 89.38 184 GLY A O 1
ATOM 1416 N N . ARG A 1 185 ? 11.632 1.164 1.567 1.00 93.19 185 ARG A N 1
ATOM 1417 C CA . ARG A 1 185 ? 10.895 1.140 2.828 1.00 93.19 185 ARG A CA 1
ATOM 1418 C C . ARG A 1 185 ? 11.183 2.396 3.630 1.00 93.19 185 ARG A C 1
ATOM 1420 O O . ARG A 1 185 ? 12.250 2.993 3.481 1.00 93.19 185 ARG A O 1
ATOM 1427 N N . PHE A 1 186 ? 10.266 2.731 4.520 1.00 89.06 186 PHE A N 1
ATOM 1428 C CA . PHE A 1 186 ? 10.562 3.565 5.677 1.00 89.06 186 PHE A CA 1
ATOM 1429 C C . PHE A 1 186 ? 10.041 2.882 6.944 1.00 89.06 186 PHE A C 1
ATOM 1431 O O . PHE A 1 186 ? 9.442 1.806 6.885 1.00 89.06 186 PHE A O 1
ATOM 1438 N N . THR A 1 187 ? 10.308 3.488 8.092 1.00 89.38 187 THR A N 1
ATOM 1439 C CA . THR A 1 187 ? 9.803 3.040 9.389 1.00 89.38 187 THR A CA 1
ATOM 1440 C C . THR A 1 187 ? 8.867 4.084 9.962 1.00 89.38 187 THR A C 1
ATOM 1442 O O . THR A 1 187 ? 9.194 5.274 9.956 1.00 89.38 187 THR A O 1
ATOM 1445 N N . ALA A 1 188 ? 7.748 3.654 10.526 1.00 81.56 188 ALA A N 1
ATOM 1446 C CA . ALA A 1 188 ? 6.816 4.545 11.198 1.00 81.56 188 ALA A CA 1
ATOM 1447 C C . ALA A 1 188 ? 6.332 3.948 12.516 1.00 81.56 188 ALA A C 1
ATOM 1449 O O . ALA A 1 188 ? 6.224 2.731 12.666 1.00 81.56 188 ALA A O 1
ATOM 1450 N N . ARG A 1 189 ? 6.010 4.818 13.479 1.00 84.75 189 ARG A N 1
ATOM 1451 C CA . ARG A 1 189 ? 5.323 4.382 14.698 1.00 84.75 189 ARG A CA 1
ATOM 1452 C C . ARG A 1 189 ? 3.920 3.886 14.342 1.00 84.75 189 ARG A C 1
ATOM 1454 O O . ARG A 1 189 ? 3.273 4.532 13.526 1.00 84.75 189 ARG A O 1
ATOM 1461 N N . PRO A 1 190 ? 3.394 2.836 14.987 1.00 81.56 190 PRO A N 1
ATOM 1462 C CA . PRO A 1 190 ? 2.056 2.314 14.706 1.00 81.56 190 PRO A CA 1
ATOM 1463 C C . PRO A 1 190 ? 0.918 3.344 14.756 1.00 81.56 190 PRO A C 1
ATOM 1465 O O . PRO A 1 190 ? -0.051 3.220 14.014 1.00 81.56 190 PRO A O 1
ATOM 1468 N N . ASN A 1 191 ? 1.027 4.370 15.607 1.00 82.00 191 ASN A N 1
ATOM 1469 C CA . ASN A 1 191 ? 0.046 5.453 15.733 1.00 82.00 191 ASN A CA 1
ATOM 1470 C C . ASN A 1 191 ? 0.274 6.625 14.760 1.00 82.00 191 ASN A C 1
ATOM 1472 O O . ASN A 1 191 ? -0.502 7.579 14.769 1.00 82.00 191 ASN A O 1
ATOM 1476 N N . PHE A 1 192 ? 1.334 6.583 13.950 1.00 80.75 192 PHE A N 1
ATOM 1477 C CA . PHE A 1 192 ? 1.621 7.609 12.958 1.00 80.75 192 PHE A CA 1
ATOM 1478 C C . PHE A 1 192 ? 0.506 7.653 11.911 1.00 80.75 192 PHE A C 1
ATOM 1480 O O . PHE A 1 192 ? 0.004 6.622 11.472 1.00 80.75 192 PHE A O 1
ATOM 1487 N N . VAL A 1 193 ? 0.131 8.857 11.496 1.00 88.00 193 VAL A N 1
ATOM 1488 C CA . VAL A 1 193 ? -0.817 9.088 10.406 1.00 88.00 193 VAL A CA 1
ATOM 1489 C C . VAL A 1 193 ? -0.225 10.133 9.474 1.00 88.00 193 VAL A C 1
ATOM 1491 O O . VAL A 1 193 ? 0.379 11.105 9.920 1.00 88.00 193 VAL A O 1
ATOM 1494 N N . SER A 1 194 ? -0.381 9.932 8.169 1.00 90.50 194 SER A N 1
ATOM 1495 C CA . SER A 1 194 ? 0.100 10.864 7.148 1.00 90.50 194 SER A CA 1
ATOM 1496 C C . SER A 1 194 ? -0.866 10.895 5.973 1.00 90.50 194 SER A C 1
ATOM 1498 O O . SER A 1 194 ? -1.390 9.854 5.584 1.00 90.50 194 SER A O 1
ATOM 1500 N N . ALA A 1 195 ? -1.032 12.063 5.348 1.00 92.81 195 ALA A N 1
ATOM 1501 C CA . ALA A 1 195 ? -1.804 12.236 4.111 1.00 92.81 195 ALA A CA 1
ATOM 1502 C C . ALA A 1 195 ? -1.238 11.450 2.906 1.00 92.81 195 ALA A C 1
ATOM 1504 O O . ALA A 1 195 ? -1.826 11.440 1.830 1.00 92.81 195 ALA A O 1
ATOM 1505 N N . THR A 1 196 ? -0.092 10.792 3.078 1.00 95.88 196 THR A N 1
ATOM 1506 C CA . THR A 1 196 ? 0.556 9.943 2.076 1.00 95.88 196 THR A CA 1
ATOM 1507 C C . THR A 1 196 ? 0.551 8.460 2.439 1.00 95.88 196 THR A C 1
ATOM 1509 O O . THR A 1 196 ? 1.085 7.667 1.671 1.00 95.88 196 THR A O 1
ATOM 1512 N N . LEU A 1 197 ? -0.002 8.076 3.595 1.00 97.81 197 LEU A N 1
ATOM 1513 C CA . LEU A 1 197 ? 0.103 6.728 4.155 1.00 97.81 197 LEU A CA 1
ATOM 1514 C C . LEU A 1 197 ? -1.270 6.073 4.297 1.00 97.81 197 LEU A C 1
ATOM 1516 O O . LEU A 1 197 ? -2.106 6.532 5.079 1.00 97.81 197 LEU A O 1
ATOM 1520 N N . GLY A 1 198 ? -1.456 5.005 3.530 1.00 98.56 198 GLY A N 1
ATOM 1521 C CA . GLY A 1 198 ? -2.609 4.120 3.506 1.00 98.56 198 GLY A CA 1
ATOM 1522 C C . GLY A 1 198 ? -2.192 2.669 3.734 1.00 98.56 198 GLY A C 1
ATOM 1523 O O . GLY A 1 198 ? -1.250 2.387 4.480 1.00 98.56 198 GLY A O 1
ATOM 1524 N N . PHE A 1 199 ? -2.914 1.732 3.122 1.00 98.81 199 PHE A N 1
ATOM 1525 C CA . PHE A 1 199 ? -2.636 0.302 3.242 1.00 98.81 199 PHE A CA 1
ATOM 1526 C C . PHE A 1 199 ? -3.371 -0.520 2.175 1.00 98.81 199 PHE A C 1
ATOM 1528 O O . PHE A 1 199 ? -4.308 -0.050 1.526 1.00 98.81 199 PHE A O 1
ATOM 1535 N N . ARG A 1 200 ? -2.959 -1.780 2.048 1.00 98.56 200 ARG A N 1
ATOM 1536 C CA . ARG A 1 200 ? -3.695 -2.841 1.354 1.00 98.56 200 ARG A CA 1
ATOM 1537 C C . ARG A 1 200 ? -3.714 -4.094 2.216 1.00 98.56 200 ARG A C 1
ATOM 1539 O O . ARG A 1 200 ? -2.923 -4.197 3.156 1.00 98.56 200 ARG A O 1
ATOM 1546 N N . CYS A 1 201 ? -4.575 -5.048 1.893 1.00 97.88 201 CYS A N 1
ATOM 1547 C CA . CYS A 1 201 ? -4.686 -6.274 2.666 1.00 97.88 201 CYS A CA 1
ATOM 1548 C C . CYS A 1 201 ? -4.206 -7.511 1.898 1.00 97.88 201 CYS A C 1
ATOM 1550 O O . CYS A 1 201 ? -4.090 -7.524 0.671 1.00 97.88 201 CYS A O 1
ATOM 1552 N N . VAL A 1 202 ? -3.954 -8.574 2.656 1.00 97.31 202 VAL A N 1
ATOM 1553 C CA . VAL A 1 202 ? -3.669 -9.929 2.184 1.00 97.31 202 VAL A CA 1
ATOM 1554 C C . VAL A 1 202 ? -4.622 -10.930 2.820 1.00 97.31 202 VAL A C 1
ATOM 1556 O O . VAL A 1 202 ? -5.282 -10.647 3.818 1.00 97.31 202 VAL A O 1
ATOM 1559 N N . TRP A 1 203 ? -4.665 -12.129 2.261 1.00 94.81 203 TRP A N 1
ATOM 1560 C CA . TRP A 1 203 ? -5.369 -13.272 2.818 1.00 94.81 203 TRP A CA 1
ATOM 1561 C C . TRP A 1 203 ? -4.542 -14.542 2.610 1.00 94.81 203 TRP A C 1
ATOM 1563 O O . TRP A 1 203 ? -3.881 -14.698 1.581 1.00 94.81 203 TRP A O 1
ATOM 1573 N N . ARG A 1 204 ? -4.559 -15.459 3.585 1.00 89.69 204 ARG A N 1
ATOM 1574 C CA . ARG A 1 204 ? -3.866 -16.754 3.488 1.00 89.69 204 ARG A CA 1
ATOM 1575 C C . ARG A 1 204 ? -4.814 -17.894 3.883 1.00 89.69 204 ARG A C 1
ATOM 1577 O O . ARG A 1 204 ? -5.549 -17.735 4.867 1.00 89.69 204 ARG A O 1
ATOM 1584 N N . PRO A 1 205 ? -4.772 -19.048 3.195 1.00 76.75 205 PRO A N 1
ATOM 1585 C CA . PRO A 1 205 ? -5.589 -20.206 3.524 1.00 76.75 205 PRO A CA 1
ATOM 1586 C C . PRO A 1 205 ? -5.299 -20.692 4.936 1.00 76.75 205 PRO A C 1
ATOM 1588 O O . PRO A 1 205 ? -4.144 -20.799 5.339 1.00 76.75 205 PRO A O 1
ATOM 1591 N N . GLY A 1 206 ? -6.353 -21.011 5.684 1.00 65.25 206 GLY A N 1
ATOM 1592 C CA . GLY A 1 206 ? -6.199 -21.599 7.010 1.00 65.25 206 GLY A CA 1
ATOM 1593 C C . GLY A 1 206 ? -5.581 -20.667 8.049 1.00 65.25 206 GLY A C 1
ATOM 1594 O O . GLY A 1 206 ? -5.219 -21.160 9.109 1.00 65.25 206 GLY A O 1
ATOM 1595 N N . THR A 1 207 ? -5.490 -19.355 7.789 1.00 53.62 207 THR A N 1
ATOM 1596 C CA . THR A 1 207 ? -5.326 -18.364 8.860 1.00 53.62 207 THR A CA 1
ATOM 1597 C C . THR A 1 207 ? -6.608 -18.447 9.686 1.00 53.62 207 THR A C 1
ATOM 1599 O O . THR A 1 207 ? -7.647 -17.987 9.206 1.00 53.62 207 THR A O 1
ATOM 1602 N N . PRO A 1 208 ? -6.612 -19.062 10.889 1.00 45.31 208 PRO A N 1
ATOM 1603 C CA . PRO A 1 208 ? -7.727 -18.841 11.798 1.00 45.31 208 PRO A CA 1
ATOM 1604 C C . PRO A 1 208 ? -7.757 -17.332 12.055 1.00 45.31 208 PRO A C 1
ATOM 1606 O O . PRO A 1 208 ? -6.728 -16.674 11.874 1.00 45.31 208 PRO A O 1
ATOM 1609 N N . PHE A 1 209 ? -8.870 -16.768 12.511 1.00 42.59 209 PHE A N 1
ATOM 1610 C CA . PHE A 1 209 ? -8.850 -15.459 13.166 1.00 42.59 209 PHE A CA 1
ATOM 1611 C C . PHE A 1 209 ? -7.924 -15.558 14.394 1.00 42.59 209 PHE A C 1
ATOM 1613 O O . PHE A 1 209 ? -8.369 -15.769 15.517 1.00 42.59 209 PHE A O 1
ATOM 1620 N N . ARG A 1 210 ? -6.604 -15.554 14.186 1.00 37.78 210 ARG A N 1
ATOM 1621 C CA . ARG A 1 210 ? -5.617 -15.697 15.239 1.00 37.78 210 ARG A CA 1
ATOM 1622 C C . ARG A 1 210 ? -5.590 -14.352 15.923 1.00 37.78 210 ARG A C 1
ATOM 1624 O O . ARG A 1 210 ? -5.210 -13.345 15.331 1.00 37.78 210 ARG A O 1
ATOM 1631 N N . THR A 1 211 ? -5.986 -14.387 17.188 1.00 36.19 211 THR A N 1
ATOM 1632 C CA . THR A 1 211 ? -5.445 -13.524 18.227 1.00 36.19 211 THR A CA 1
ATOM 1633 C C . THR A 1 211 ? -4.005 -13.158 17.880 1.00 36.19 211 THR A C 1
ATOM 1635 O O . THR A 1 211 ? -3.165 -14.023 17.617 1.00 36.19 211 THR A O 1
ATOM 1638 N N . ILE A 1 212 ? -3.786 -11.848 17.802 1.00 35.16 212 ILE A N 1
ATOM 1639 C CA . ILE A 1 212 ? -2.528 -11.171 17.498 1.00 35.16 212 ILE A CA 1
ATOM 1640 C C . ILE A 1 212 ? -1.356 -11.975 18.104 1.00 35.16 212 ILE A C 1
ATOM 1642 O O . ILE A 1 212 ? -1.373 -12.228 19.312 1.00 35.16 212 ILE A O 1
ATOM 1646 N N . PRO A 1 213 ? -0.368 -12.435 17.305 1.00 30.33 213 PRO A N 1
ATOM 1647 C CA . PRO A 1 213 ? 0.780 -13.179 17.815 1.00 30.33 213 PRO A CA 1
ATOM 1648 C C . PRO A 1 213 ? 1.436 -12.453 18.994 1.00 30.33 213 PRO A C 1
ATOM 1650 O O . PRO A 1 213 ? 1.578 -11.231 18.979 1.00 30.33 213 PRO A O 1
ATOM 1653 N N . GLY A 1 214 ? 1.837 -13.224 20.009 1.00 30.73 214 GLY A N 1
ATOM 1654 C CA . GLY A 1 214 ? 2.212 -12.779 21.358 1.00 30.73 214 GLY A CA 1
ATOM 1655 C C . GLY A 1 214 ? 3.403 -11.823 21.521 1.00 30.73 214 GLY A C 1
ATOM 1656 O O . GLY A 1 214 ? 3.896 -11.707 22.638 1.00 30.73 214 GLY A O 1
ATOM 1657 N N . SER A 1 215 ? 3.854 -11.128 20.476 1.00 33.62 215 SER A N 1
ATOM 1658 C CA . SER A 1 215 ? 4.744 -9.962 20.588 1.00 33.62 215 SER A CA 1
ATOM 1659 C C . SER A 1 215 ? 3.991 -8.625 20.631 1.00 33.62 215 SER A C 1
ATOM 1661 O O . SER A 1 215 ? 4.556 -7.631 21.071 1.00 33.62 215 SER A O 1
ATOM 1663 N N . PHE A 1 216 ? 2.699 -8.597 20.280 1.00 36.03 216 PHE A N 1
ATOM 1664 C CA . PHE A 1 216 ? 1.829 -7.433 20.467 1.00 36.03 216 PHE A CA 1
ATOM 1665 C C . PHE A 1 216 ? 0.627 -7.813 21.334 1.00 36.03 216 PHE A C 1
ATOM 1667 O O . PHE A 1 216 ? -0.447 -8.143 20.837 1.00 36.03 216 PHE A O 1
ATOM 1674 N N . ARG A 1 217 ? 0.783 -7.762 22.663 1.00 27.53 217 ARG A N 1
ATOM 1675 C CA . ARG A 1 217 ? -0.383 -7.713 23.555 1.00 27.53 217 ARG A CA 1
ATOM 1676 C C . ARG A 1 217 ? -1.006 -6.322 23.450 1.00 27.53 217 ARG A C 1
ATOM 1678 O O . ARG A 1 217 ? -0.609 -5.437 24.191 1.00 27.53 217 ARG A O 1
ATOM 1685 N N . TYR A 1 218 ? -1.992 -6.135 22.582 1.00 41.19 218 TYR A N 1
ATOM 1686 C CA . TYR A 1 218 ? -3.000 -5.104 22.814 1.00 41.19 218 TYR A CA 1
ATOM 1687 C C . TYR A 1 218 ? -4.378 -5.701 22.583 1.00 41.19 218 TYR A C 1
ATOM 1689 O O . TYR A 1 218 ? -4.675 -6.232 21.514 1.00 41.19 218 TYR A O 1
ATOM 1697 N N . ALA A 1 219 ? -5.192 -5.650 23.637 1.00 27.58 219 ALA A N 1
ATOM 1698 C CA . ALA A 1 219 ? -6.602 -5.966 23.574 1.00 27.58 219 ALA A CA 1
ATOM 1699 C C . ALA A 1 219 ? -7.240 -5.036 22.540 1.00 27.58 219 ALA A C 1
ATOM 1701 O O . ALA A 1 219 ? -7.328 -3.825 22.738 1.00 27.58 219 ALA A O 1
ATOM 1702 N N . TYR A 1 220 ? -7.662 -5.605 21.414 1.00 33.16 220 TYR A N 1
ATOM 1703 C CA . TYR A 1 220 ? -8.683 -4.979 20.598 1.00 33.16 220 TYR A CA 1
ATOM 1704 C C . TYR A 1 220 ? -9.928 -4.858 21.481 1.00 33.16 220 TYR A C 1
ATOM 1706 O O . TYR A 1 220 ? -10.593 -5.853 21.761 1.00 33.16 220 TYR A O 1
ATOM 1714 N N . VAL A 1 221 ? -10.198 -3.651 21.975 1.00 30.39 221 VAL A N 1
ATOM 1715 C CA . VAL A 1 221 ? -11.487 -3.312 22.571 1.00 30.39 221 VAL A CA 1
ATOM 1716 C C . VAL A 1 221 ? -12.363 -2.882 21.396 1.00 30.39 221 VAL A C 1
ATOM 1718 O O . VAL A 1 221 ? -12.144 -1.787 20.867 1.00 30.39 221 VAL A O 1
ATOM 1721 N N . PRO A 1 222 ? -13.301 -3.721 20.911 1.00 29.64 222 PRO A N 1
ATOM 1722 C CA . PRO A 1 222 ? -14.257 -3.261 19.916 1.00 29.64 222 PRO A CA 1
ATOM 1723 C C . PRO A 1 222 ? -14.958 -2.015 20.468 1.00 29.64 222 PRO A C 1
ATOM 1725 O O . PRO A 1 222 ? -15.281 -1.988 21.661 1.00 29.64 222 PRO A O 1
ATOM 1728 N N . PRO A 1 223 ? -15.201 -0.975 19.652 1.00 29.20 223 PRO A N 1
ATOM 1729 C CA . PRO A 1 223 ? -16.039 0.125 20.093 1.00 29.20 223 PRO A CA 1
ATOM 1730 C C . PRO A 1 223 ? -17.369 -0.468 20.561 1.00 29.20 223 PRO A C 1
ATOM 1732 O O . PRO A 1 223 ? -18.074 -1.130 19.799 1.00 29.20 223 PRO A O 1
ATOM 1735 N N . THR A 1 224 ? -17.702 -0.268 21.837 1.00 29.77 224 THR A N 1
ATOM 1736 C CA . THR A 1 224 ? -19.042 -0.574 22.329 1.00 29.77 224 THR A CA 1
ATOM 1737 C C . THR A 1 224 ? -20.008 0.209 21.445 1.00 29.77 224 THR A C 1
ATOM 1739 O O . THR A 1 224 ? -19.810 1.421 21.286 1.00 29.77 224 THR A O 1
ATOM 1742 N N . PRO A 1 225 ? -21.028 -0.428 20.842 1.00 29.88 225 PRO A N 1
ATOM 1743 C CA . PRO A 1 225 ? -21.992 0.279 20.020 1.00 29.88 225 PRO A CA 1
ATOM 1744 C C . PRO A 1 225 ? -22.723 1.286 20.906 1.00 29.88 225 PRO A C 1
ATOM 1746 O O . PRO A 1 225 ? -23.689 0.965 21.599 1.00 29.88 225 PRO A O 1
ATOM 1749 N N . LYS A 1 226 ? -22.254 2.536 20.911 1.00 30.33 226 LYS A N 1
ATOM 1750 C CA . LYS A 1 226 ? -23.017 3.643 21.470 1.00 30.33 226 LYS A CA 1
ATOM 1751 C C . LYS A 1 226 ? -24.189 3.834 20.525 1.00 30.33 226 LYS A C 1
ATOM 1753 O O . LYS A 1 226 ? -24.048 4.467 19.483 1.00 30.33 226 LYS A O 1
ATOM 1758 N N . ARG A 1 227 ? -25.341 3.265 20.891 1.00 29.56 227 ARG A N 1
ATOM 1759 C CA . ARG A 1 227 ? -26.639 3.606 20.306 1.00 29.56 227 ARG A CA 1
ATOM 1760 C C . ARG A 1 227 ? -26.799 5.125 20.387 1.00 29.56 227 ARG A C 1
ATOM 1762 O O . ARG A 1 227 ? -27.195 5.661 21.418 1.00 29.56 227 ARG A O 1
ATOM 1769 N N . ARG A 1 228 ? -26.471 5.831 19.310 1.00 26.78 228 ARG A N 1
ATOM 1770 C CA . ARG A 1 228 ? -27.036 7.144 19.023 1.00 26.78 228 ARG A CA 1
ATOM 1771 C C . ARG A 1 228 ? -27.951 6.966 17.821 1.00 26.78 228 ARG A C 1
ATOM 1773 O O . ARG A 1 228 ? -27.462 6.522 16.785 1.00 26.78 228 ARG A O 1
ATOM 1780 N N . PRO A 1 229 ? -29.249 7.274 17.945 1.00 28.53 229 PRO A N 1
ATOM 1781 C CA . PRO A 1 229 ? -30.128 7.281 16.793 1.00 28.53 229 PRO A CA 1
ATOM 1782 C C . PRO A 1 229 ? -29.670 8.422 15.880 1.00 28.53 229 PRO A C 1
ATOM 1784 O O . PRO A 1 229 ? -29.740 9.594 16.252 1.00 28.53 229 PRO A O 1
ATOM 1787 N N . LEU A 1 230 ? -29.133 8.081 14.710 1.00 30.53 230 LEU A N 1
ATOM 1788 C CA . LEU A 1 230 ? -29.033 9.028 13.607 1.00 30.53 230 LEU A CA 1
ATOM 1789 C C . LEU A 1 230 ? -30.469 9.302 13.155 1.00 30.53 230 LEU A C 1
ATOM 1791 O O . LEU A 1 230 ? -31.166 8.384 12.736 1.00 30.53 230 LEU A O 1
ATOM 1795 N N . GLN A 1 231 ? -30.923 10.545 13.323 1.00 31.70 231 GLN A N 1
ATOM 1796 C CA . GLN A 1 231 ? -32.206 11.000 12.799 1.00 31.70 231 GLN A CA 1
ATOM 1797 C C . GLN A 1 231 ? -32.242 10.769 11.287 1.00 31.70 231 GLN A C 1
ATOM 1799 O O . GLN A 1 231 ? -31.404 11.278 10.542 1.00 31.70 231 GLN A O 1
ATOM 1804 N N . GLU A 1 232 ? -33.208 9.961 10.876 1.00 33.53 232 GLU A N 1
ATOM 1805 C CA . GLU A 1 232 ? -33.458 9.548 9.505 1.00 33.53 232 GLU A CA 1
ATOM 1806 C C . GLU A 1 232 ? -33.931 10.724 8.641 1.00 33.53 232 GLU A C 1
ATOM 1808 O O . GLU A 1 232 ? -34.749 11.543 9.061 1.00 33.53 232 GLU A O 1
ATOM 1813 N N . SER A 1 233 ? -33.479 10.747 7.387 1.00 28.14 233 SER A N 1
ATOM 1814 C CA . SER A 1 233 ? -34.310 11.217 6.277 1.00 28.14 233 SER A CA 1
ATOM 1815 C C . SER A 1 233 ? -34.624 9.983 5.414 1.00 28.14 233 SER A C 1
ATOM 1817 O O . SER A 1 233 ? -33.709 9.418 4.812 1.00 28.14 233 SER A O 1
ATOM 1819 N N . PRO A 1 234 ? -35.870 9.478 5.439 1.00 37.19 234 PRO A N 1
ATOM 1820 C CA . PRO A 1 234 ? -36.247 8.230 4.783 1.00 37.19 234 PRO A CA 1
ATOM 1821 C C . PRO A 1 234 ? -36.598 8.485 3.312 1.00 37.19 234 PRO A C 1
ATOM 1823 O O . PRO A 1 234 ? -37.385 9.385 3.018 1.00 37.19 234 PRO A O 1
ATOM 1826 N N . GLY A 1 235 ? -36.047 7.697 2.380 1.00 32.81 235 GLY A N 1
ATOM 1827 C CA . GLY A 1 235 ? -36.472 7.805 0.981 1.00 32.81 235 GLY A CA 1
ATOM 1828 C C . GLY A 1 235 ? -35.905 6.833 -0.054 1.00 32.81 235 GLY A C 1
ATOM 1829 O O . GLY A 1 235 ? -36.649 6.487 -0.960 1.00 32.81 235 GLY A O 1
ATOM 1830 N N . GLU A 1 236 ? -34.656 6.362 0.036 1.00 36.47 236 GLU A N 1
ATOM 1831 C CA . GLU A 1 236 ? -34.032 5.713 -1.147 1.00 36.47 236 GLU A CA 1
ATOM 1832 C C . GLU A 1 236 ? -33.389 4.336 -0.914 1.00 36.47 236 GLU A C 1
ATOM 1834 O O . GLU A 1 236 ? -32.830 3.759 -1.840 1.00 36.47 236 GLU A O 1
ATOM 1839 N N . TRP A 1 237 ? -33.473 3.762 0.290 1.00 37.62 237 TRP A N 1
ATOM 1840 C CA . TRP A 1 237 ? -32.558 2.670 0.673 1.00 37.62 237 TRP A CA 1
ATOM 1841 C C . TRP A 1 237 ? -33.207 1.317 0.995 1.00 37.62 237 TRP A C 1
ATOM 1843 O O . TRP A 1 237 ? -32.500 0.394 1.396 1.00 37.62 237 TRP A O 1
ATOM 1853 N N . ALA A 1 238 ? -34.519 1.166 0.785 1.00 31.11 238 ALA A N 1
ATOM 1854 C CA . ALA A 1 238 ? -35.232 -0.085 1.074 1.00 31.11 238 ALA A CA 1
ATOM 1855 C C . ALA A 1 238 ? -34.729 -1.278 0.233 1.00 31.11 238 ALA A C 1
ATOM 1857 O O . ALA A 1 238 ? -34.704 -2.404 0.721 1.00 31.11 238 ALA A O 1
ATOM 1858 N N . ASP A 1 239 ? -34.238 -1.028 -0.983 1.00 32.47 239 ASP A N 1
ATOM 1859 C CA . ASP A 1 239 ? -33.859 -2.101 -1.909 1.00 32.47 239 ASP A CA 1
ATOM 1860 C C . ASP A 1 239 ? -32.436 -2.646 -1.676 1.00 32.47 239 ASP A C 1
ATOM 1862 O O . ASP A 1 239 ? -32.138 -3.771 -2.068 1.00 32.47 239 ASP A O 1
ATOM 1866 N N . LEU A 1 240 ? -31.555 -1.891 -1.000 1.00 30.64 240 LEU A N 1
ATOM 1867 C CA . LEU A 1 240 ? -30.175 -2.323 -0.710 1.00 30.64 240 LEU A CA 1
ATOM 1868 C C . LEU A 1 240 ? -30.075 -3.142 0.592 1.00 30.64 240 LEU A C 1
ATOM 1870 O O . LEU A 1 240 ? -29.151 -3.934 0.763 1.00 30.64 240 LEU A O 1
ATOM 1874 N N . ILE A 1 241 ? -31.032 -2.955 1.508 1.00 29.31 241 ILE A N 1
ATOM 1875 C CA . ILE A 1 241 ? -31.108 -3.658 2.800 1.00 29.31 241 ILE A CA 1
ATOM 1876 C C . ILE A 1 241 ? -31.628 -5.096 2.622 1.0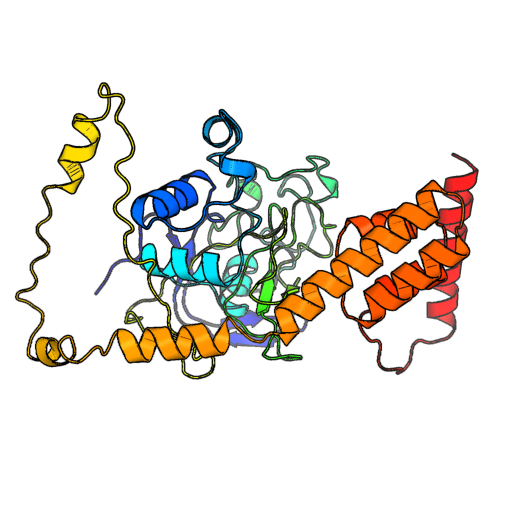0 29.31 241 ILE A C 1
ATOM 1878 O O . ILE A 1 241 ? -31.170 -6.005 3.317 1.00 29.31 241 ILE A O 1
ATOM 1882 N N . ALA A 1 242 ? -32.494 -5.335 1.632 1.00 29.69 242 ALA A N 1
ATOM 1883 C CA . ALA A 1 242 ? -33.123 -6.636 1.402 1.00 29.69 242 ALA A CA 1
ATOM 1884 C C . ALA A 1 242 ? -32.139 -7.775 1.044 1.00 29.69 242 ALA A C 1
ATOM 1886 O O . ALA A 1 242 ? -32.476 -8.943 1.224 1.00 29.69 242 ALA A O 1
ATOM 1887 N N . ASP A 1 243 ? -30.919 -7.466 0.586 1.00 32.12 243 ASP A N 1
ATOM 1888 C CA . ASP A 1 243 ? -29.922 -8.479 0.190 1.00 32.12 243 ASP A CA 1
ATOM 1889 C C . ASP A 1 243 ? -29.044 -8.967 1.368 1.00 32.12 243 ASP A C 1
ATOM 1891 O O . ASP A 1 243 ? -28.415 -10.025 1.301 1.00 32.12 243 ASP A O 1
ATOM 1895 N N . VAL A 1 244 ? -29.021 -8.225 2.486 1.00 33.00 244 VAL A N 1
ATOM 1896 C CA . VAL A 1 244 ? -28.206 -8.547 3.677 1.00 33.00 244 VAL A CA 1
ATOM 1897 C C . VAL A 1 244 ? -29.029 -9.244 4.768 1.00 33.00 244 VAL A C 1
ATOM 1899 O O . VAL A 1 244 ? -28.489 -10.062 5.511 1.00 33.00 244 VAL A O 1
ATOM 1902 N N . GLU A 1 245 ? -30.340 -8.998 4.840 1.00 31.56 245 GLU A N 1
ATOM 1903 C CA . GLU A 1 245 ? -31.223 -9.565 5.875 1.00 31.56 245 GLU A CA 1
ATOM 1904 C C . GLU A 1 245 ? -31.544 -11.064 5.690 1.00 31.56 245 GLU A C 1
ATOM 1906 O O . GLU A 1 245 ? -32.037 -11.707 6.613 1.00 31.56 245 GLU A O 1
ATOM 1911 N N . GLY A 1 246 ? -31.224 -11.659 4.535 1.00 28.38 246 GLY A N 1
ATOM 1912 C CA . GLY A 1 246 ? -31.543 -13.061 4.224 1.00 28.38 246 GLY A CA 1
ATOM 1913 C C . GLY A 1 246 ? -30.527 -14.116 4.686 1.00 28.38 246 GLY A C 1
ATOM 1914 O O . GLY A 1 246 ? -30.732 -15.300 4.421 1.00 28.38 246 GLY A O 1
ATOM 1915 N N . ARG A 1 247 ? -29.414 -13.735 5.327 1.00 33.06 247 ARG A N 1
ATOM 1916 C CA . ARG A 1 247 ? -28.377 -14.687 5.770 1.00 33.06 247 ARG A CA 1
ATOM 1917 C C . ARG A 1 247 ? -28.385 -14.834 7.289 1.00 33.06 247 ARG A C 1
ATOM 1919 O O . ARG A 1 247 ? -27.607 -14.187 7.985 1.00 33.06 247 ARG A O 1
ATOM 1926 N N . GLU A 1 248 ? -29.240 -15.720 7.796 1.00 29.42 248 GLU A N 1
ATOM 1927 C CA . GLU A 1 248 ? -29.080 -16.265 9.148 1.00 29.42 248 GLU A CA 1
ATOM 1928 C C . GLU A 1 248 ? -27.714 -16.969 9.240 1.00 29.42 248 GLU A C 1
ATOM 1930 O O . GLU A 1 248 ? -27.429 -17.919 8.509 1.00 29.42 248 GLU A O 1
ATOM 1935 N N . LEU A 1 249 ? -26.843 -16.470 10.120 1.00 34.00 249 LEU A N 1
ATOM 1936 C CA . LEU A 1 249 ? -25.621 -17.162 10.524 1.00 34.00 249 LEU A CA 1
ATOM 1937 C C . LEU A 1 249 ? -26.025 -18.386 11.352 1.00 34.00 249 LEU A C 1
ATOM 1939 O O . LEU A 1 249 ? -26.454 -18.248 12.496 1.00 34.00 249 LEU A O 1
ATOM 1943 N N . ASP A 1 250 ? -25.891 -19.577 10.772 1.00 33.66 250 ASP A N 1
ATOM 1944 C CA . ASP A 1 250 ? -26.082 -20.840 11.481 1.00 33.66 250 ASP A CA 1
ATOM 1945 C C . ASP A 1 250 ? -24.945 -21.048 12.496 1.00 33.66 250 ASP A C 1
ATOM 1947 O O . ASP A 1 250 ? -23.812 -21.383 12.147 1.00 33.66 250 ASP A O 1
ATOM 1951 N N . LEU A 1 251 ? -25.253 -20.804 13.771 1.00 38.19 251 LEU A N 1
ATOM 1952 C CA . LEU A 1 251 ? -24.333 -20.956 14.901 1.00 38.19 251 LEU A CA 1
ATOM 1953 C C . LEU A 1 251 ? -24.310 -22.389 15.462 1.00 38.19 251 LEU A C 1
ATOM 1955 O O . LEU A 1 251 ? -23.590 -22.650 16.425 1.00 38.19 251 LEU A O 1
ATOM 1959 N N . SER A 1 252 ? -25.065 -23.330 14.880 1.00 34.97 252 SER A N 1
ATOM 1960 C CA . SER A 1 252 ? -25.143 -24.715 15.366 1.00 34.97 252 SER A CA 1
ATOM 1961 C C . SER A 1 252 ? -23.873 -25.538 15.106 1.00 34.97 252 SER A C 1
ATOM 1963 O O . SER A 1 252 ? -23.703 -26.610 15.687 1.00 34.97 252 SER A O 1
ATOM 1965 N N . SER A 1 253 ? -22.943 -25.025 14.289 1.00 33.41 253 SER A N 1
ATOM 1966 C CA . SER A 1 253 ? -21.655 -25.667 13.999 1.00 33.41 253 SER A CA 1
ATOM 1967 C C . SER A 1 253 ? -20.545 -25.351 15.010 1.00 33.41 253 SER A C 1
ATOM 1969 O O . SER A 1 253 ? -19.445 -25.893 14.892 1.00 33.41 253 SER A O 1
ATOM 1971 N N . LEU A 1 254 ? -20.792 -24.463 15.977 1.00 33.62 254 LEU A N 1
ATOM 1972 C CA . LEU A 1 254 ? -19.867 -24.184 17.075 1.00 33.62 254 LEU A CA 1
ATOM 1973 C C . LEU A 1 254 ? -20.158 -25.181 18.203 1.00 33.62 254 LEU A C 1
ATOM 1975 O O . LEU A 1 254 ? -21.125 -25.027 18.944 1.00 33.62 254 LEU A O 1
ATOM 1979 N N . GLY A 1 255 ? -19.346 -26.237 18.291 1.00 38.97 255 GLY A N 1
ATOM 1980 C CA . GLY A 1 255 ? -19.379 -27.199 19.398 1.00 38.97 255 GLY A CA 1
ATOM 1981 C C . GLY A 1 255 ? -18.983 -26.574 20.747 1.00 38.97 255 GLY A C 1
ATOM 1982 O O . GLY A 1 255 ? -19.131 -25.376 20.965 1.00 38.97 255 GLY A O 1
ATOM 1983 N N . ASP A 1 256 ? -18.431 -27.383 21.656 1.00 36.72 256 ASP A N 1
ATOM 1984 C CA . ASP A 1 256 ? -18.132 -27.064 23.075 1.00 36.72 256 ASP A CA 1
ATOM 1985 C C . ASP A 1 256 ? -17.247 -25.814 23.362 1.00 36.72 256 ASP A C 1
ATOM 1987 O O . ASP A 1 256 ? -16.991 -25.462 24.517 1.00 36.72 256 ASP A O 1
ATOM 1991 N N . GLU A 1 257 ? -16.823 -25.077 22.332 1.00 35.25 257 GLU A N 1
ATOM 1992 C CA . GLU A 1 257 ? -16.175 -23.759 22.417 1.00 35.25 257 GLU A CA 1
ATOM 1993 C C . GLU A 1 257 ? -17.122 -22.636 22.900 1.00 35.25 257 GLU A C 1
ATOM 1995 O O . GLU A 1 257 ? -16.663 -21.560 23.285 1.00 35.25 257 GLU A O 1
ATOM 2000 N N . GLY A 1 258 ? -18.437 -22.884 22.977 1.00 31.38 258 GLY A N 1
ATOM 2001 C CA . GLY A 1 258 ? -19.425 -21.947 23.537 1.00 31.38 258 GLY A CA 1
ATOM 2002 C C . GLY A 1 258 ? -19.299 -21.677 25.048 1.00 31.38 258 GLY A C 1
ATOM 2003 O O . GLY A 1 258 ? -19.987 -20.802 25.580 1.00 31.38 258 GLY A O 1
ATOM 2004 N N . SER A 1 259 ? -18.424 -22.400 25.752 1.00 30.05 259 SER A N 1
ATOM 2005 C CA . SER A 1 259 ? -18.168 -22.220 27.189 1.00 30.05 259 SER A CA 1
ATOM 2006 C C . SER A 1 259 ? -17.211 -21.059 27.505 1.00 30.05 259 SER A C 1
ATOM 2008 O O . SER A 1 259 ? -17.323 -20.455 28.570 1.00 30.05 259 SER A O 1
ATOM 2010 N N . LEU A 1 260 ? -16.339 -20.663 26.568 1.00 29.41 260 LEU A N 1
ATOM 2011 C CA . LEU A 1 260 ? -15.308 -19.633 26.787 1.00 29.41 260 LEU A CA 1
ATOM 2012 C C . LEU A 1 260 ? -15.812 -18.185 26.649 1.00 29.41 260 LEU A C 1
ATOM 2014 O O . LEU A 1 260 ? -15.103 -17.248 27.006 1.00 29.41 260 LEU A O 1
ATOM 2018 N N . LEU A 1 261 ? -17.042 -17.984 26.169 1.00 27.94 261 LEU A N 1
ATOM 2019 C CA . LEU A 1 261 ? -17.658 -16.658 26.016 1.00 27.94 261 LEU A CA 1
ATOM 2020 C C . LEU A 1 261 ? -18.399 -16.165 27.274 1.00 27.94 261 LEU A C 1
ATOM 2022 O O . LEU A 1 261 ? -18.918 -15.051 27.266 1.00 27.94 261 LEU A O 1
ATOM 2026 N N . ARG A 1 262 ? -18.481 -16.966 28.350 1.00 32.12 262 ARG A N 1
ATOM 2027 C CA . ARG A 1 262 ? -19.265 -16.617 29.554 1.00 32.12 262 ARG A CA 1
ATOM 2028 C C . ARG A 1 262 ? -18.476 -15.978 30.699 1.00 32.12 262 ARG A C 1
ATOM 2030 O O . ARG A 1 262 ? -19.102 -15.517 31.645 1.00 32.12 262 ARG A O 1
ATOM 2037 N N . GLU A 1 263 ? -17.154 -15.880 30.605 1.00 31.55 263 GLU A N 1
ATOM 2038 C CA . GLU A 1 263 ? -16.312 -15.268 31.648 1.00 31.55 263 GLU A CA 1
ATOM 2039 C C . GLU A 1 263 ? -15.475 -14.105 31.097 1.00 31.55 263 GLU A C 1
ATOM 2041 O O . GLU A 1 263 ? -14.256 -14.047 31.246 1.00 31.55 263 GLU A O 1
ATOM 2046 N N . TRP A 1 264 ? -16.129 -13.156 30.425 1.00 32.38 264 TRP A N 1
ATOM 2047 C CA . TRP A 1 264 ? -15.533 -11.845 30.169 1.00 32.38 264 TRP A CA 1
ATOM 2048 C C . TRP A 1 264 ? -15.926 -10.878 31.281 1.00 32.38 264 TRP A C 1
ATOM 2050 O O . TRP A 1 264 ? -17.042 -10.363 31.313 1.00 32.38 264 TRP A O 1
ATOM 2060 N N . ASP A 1 265 ? -14.984 -10.640 32.191 1.00 37.69 265 ASP A N 1
ATOM 2061 C CA . ASP A 1 265 ? -15.054 -9.554 33.163 1.00 37.69 265 ASP A CA 1
ATOM 2062 C C . ASP A 1 265 ? -14.747 -8.229 32.444 1.00 37.69 265 ASP A C 1
ATOM 2064 O O . ASP A 1 265 ? -13.597 -7.834 32.226 1.00 37.69 265 ASP A O 1
ATOM 2068 N N . VAL A 1 266 ? -15.822 -7.585 31.993 1.00 33.59 266 VAL A N 1
ATOM 2069 C CA . VAL A 1 266 ? -15.799 -6.303 31.280 1.00 33.59 266 VAL A CA 1
ATOM 2070 C C . VAL A 1 266 ? -15.181 -5.198 32.143 1.00 33.59 266 VAL A C 1
ATOM 2072 O O . VAL A 1 266 ? -14.519 -4.309 31.602 1.00 33.59 266 VAL A O 1
ATOM 2075 N N . ASP A 1 267 ? -15.317 -5.283 33.468 1.00 34.66 267 ASP A N 1
ATOM 2076 C CA . ASP A 1 267 ? -14.795 -4.285 34.401 1.00 34.66 267 ASP A CA 1
ATOM 2077 C C . ASP A 1 267 ? -13.270 -4.411 34.543 1.00 34.66 267 ASP A C 1
ATOM 2079 O O . ASP A 1 267 ? -12.557 -3.404 34.545 1.00 34.66 267 ASP A O 1
ATOM 2083 N N . ALA A 1 268 ? -12.733 -5.637 34.530 1.00 36.34 268 ALA A N 1
ATOM 2084 C CA . ALA A 1 268 ? -11.288 -5.875 34.496 1.00 36.34 268 ALA A CA 1
ATOM 2085 C C . ALA A 1 268 ? -10.634 -5.392 33.184 1.00 36.34 268 ALA A C 1
ATOM 2087 O O . ALA A 1 268 ? -9.518 -4.863 33.194 1.00 36.34 268 ALA A O 1
ATOM 2088 N N . ALA A 1 269 ? -11.328 -5.540 32.051 1.00 34.25 269 ALA A N 1
ATOM 2089 C CA . ALA A 1 269 ? -10.850 -5.068 30.750 1.00 34.25 269 ALA A CA 1
ATOM 2090 C C . ALA A 1 269 ? -10.863 -3.530 30.640 1.00 34.25 269 ALA A C 1
ATOM 2092 O O . ALA A 1 269 ? -9.936 -2.948 30.071 1.00 34.25 269 ALA A O 1
ATOM 2093 N N . LEU A 1 270 ? -11.873 -2.871 31.221 1.00 33.81 270 LEU A N 1
ATOM 2094 C CA . LEU A 1 270 ? -11.951 -1.410 31.326 1.00 33.81 270 LEU A CA 1
ATOM 2095 C C . LEU A 1 270 ? -10.860 -0.847 32.242 1.00 33.81 270 LEU A C 1
ATOM 2097 O O . LEU A 1 270 ? -10.155 0.073 31.834 1.00 33.81 270 LEU A O 1
ATOM 2101 N N . ALA A 1 271 ? -10.633 -1.455 33.410 1.00 37.62 271 ALA A N 1
ATOM 2102 C CA . ALA A 1 271 ? -9.570 -1.040 34.327 1.00 37.62 271 ALA A CA 1
ATOM 2103 C C . ALA A 1 271 ? -8.165 -1.158 33.698 1.00 37.62 271 ALA A C 1
ATOM 2105 O O . ALA A 1 271 ? -7.309 -0.295 33.897 1.00 37.62 271 ALA A O 1
ATOM 2106 N N . ALA A 1 272 ? -7.925 -2.196 32.888 1.00 37.09 272 ALA A N 1
ATOM 2107 C CA . ALA A 1 272 ? -6.663 -2.367 32.166 1.00 37.09 272 ALA A CA 1
ATOM 2108 C C . ALA A 1 272 ? -6.489 -1.353 31.017 1.00 37.09 272 ALA A C 1
ATOM 2110 O O . ALA A 1 272 ? -5.371 -0.914 30.749 1.00 37.09 272 ALA A O 1
ATOM 2111 N N . ALA A 1 273 ? -7.580 -0.963 30.349 1.00 32.78 273 ALA A N 1
ATOM 2112 C CA . ALA A 1 273 ? -7.568 0.064 29.308 1.00 32.78 273 ALA A CA 1
ATOM 2113 C C . ALA A 1 273 ? -7.347 1.472 29.889 1.00 32.78 273 ALA A C 1
ATOM 2115 O O . ALA A 1 273 ? -6.576 2.250 29.327 1.00 32.78 273 ALA A O 1
ATOM 2116 N N . GLU A 1 274 ? -7.956 1.779 31.037 1.00 36.06 274 GLU A N 1
ATOM 2117 C CA . GLU A 1 274 ? -7.752 3.040 31.762 1.00 36.06 274 GLU A CA 1
ATOM 2118 C C . GLU A 1 274 ? -6.319 3.165 32.305 1.00 36.06 274 GLU A C 1
ATOM 2120 O O . GLU A 1 274 ? -5.723 4.236 32.211 1.00 36.06 274 GLU A O 1
ATOM 2125 N N . ALA A 1 275 ? -5.706 2.063 32.751 1.00 38.62 275 ALA A N 1
ATOM 2126 C CA . ALA A 1 275 ? -4.309 2.042 33.196 1.00 38.62 275 ALA A CA 1
ATOM 2127 C C . ALA A 1 275 ? -3.278 2.272 32.066 1.00 38.62 275 ALA A C 1
ATOM 2129 O O . ALA A 1 275 ? -2.150 2.678 32.339 1.00 38.62 275 ALA A O 1
ATOM 2130 N N . VAL A 1 276 ? -3.643 2.010 30.804 1.00 37.44 276 VAL A N 1
ATOM 2131 C CA . VAL A 1 276 ? -2.764 2.159 29.624 1.00 37.44 276 VAL A CA 1
ATOM 2132 C C . VAL A 1 276 ? -2.974 3.497 28.908 1.00 37.44 276 VAL A C 1
ATOM 2134 O O . VAL A 1 276 ? -2.038 4.025 28.312 1.00 37.44 276 VAL A O 1
ATOM 2137 N N . LEU A 1 277 ? -4.187 4.056 28.955 1.00 35.91 277 LEU A N 1
ATOM 2138 C CA . LEU A 1 277 ? -4.555 5.300 28.266 1.00 35.91 277 LEU A CA 1
ATOM 2139 C C . LEU A 1 277 ? -4.512 6.551 29.158 1.00 35.91 277 LEU A C 1
ATOM 2141 O O . LEU A 1 277 ? -4.775 7.645 28.665 1.00 35.91 277 LEU A O 1
ATOM 2145 N N . GLY A 1 278 ? -4.185 6.405 30.442 1.00 38.62 278 GLY A N 1
ATOM 2146 C CA . GLY A 1 278 ? -4.205 7.492 31.418 1.00 38.62 278 GLY A CA 1
ATOM 2147 C C . GLY A 1 278 ? -2.936 7.590 32.254 1.00 38.62 278 GLY A C 1
ATOM 2148 O O . GLY A 1 278 ? -3.019 7.532 33.477 1.00 38.62 278 GLY A O 1
ATOM 2149 N N . SER A 1 279 ? -1.761 7.755 31.638 1.00 46.03 279 SER A N 1
ATOM 2150 C CA . SER A 1 279 ? -0.651 8.349 32.389 1.00 46.03 279 SER A CA 1
ATOM 2151 C C . SER A 1 279 ? -0.770 9.872 32.294 1.00 46.03 279 SER A C 1
ATOM 2153 O O . SER A 1 279 ? -0.796 10.441 31.200 1.00 46.03 279 SER A O 1
ATOM 2155 N N . ASP A 1 280 ? -0.824 10.548 33.445 1.00 51.09 280 ASP A N 1
ATOM 2156 C CA . ASP A 1 280 ? -0.741 12.015 33.530 1.00 51.09 280 ASP A CA 1
ATOM 2157 C C . ASP A 1 280 ? 0.469 12.560 32.743 1.00 51.09 280 ASP A C 1
ATOM 2159 O O . ASP A 1 280 ? 0.445 13.693 32.269 1.00 51.09 280 ASP A O 1
ATOM 2163 N N . GLU A 1 281 ? 1.510 11.740 32.552 1.00 51.62 281 GLU A N 1
ATOM 2164 C CA . GLU A 1 281 ? 2.734 12.058 31.817 1.00 51.62 281 GLU A CA 1
ATOM 2165 C C . GLU A 1 281 ? 2.533 12.268 30.305 1.00 51.62 281 GLU A C 1
ATOM 2167 O O . GLU A 1 281 ? 3.138 13.190 29.753 1.00 51.62 281 GLU A O 1
ATOM 2172 N N . ASP A 1 282 ? 1.690 11.485 29.618 1.00 53.00 282 ASP A N 1
ATOM 2173 C CA . ASP A 1 282 ? 1.486 11.633 28.164 1.00 53.00 282 ASP A CA 1
ATOM 2174 C C . ASP A 1 282 ? 0.584 12.833 27.824 1.00 53.00 282 ASP A C 1
ATOM 2176 O O . ASP A 1 282 ? 0.806 13.531 26.822 1.00 53.00 282 ASP A O 1
ATOM 2180 N N . GLU A 1 283 ? -0.383 13.149 28.691 1.00 60.38 283 GLU A N 1
ATOM 2181 C CA . GLU A 1 283 ? -1.174 14.376 28.577 1.00 60.38 283 GLU A CA 1
ATOM 2182 C C . GLU A 1 283 ? -0.327 15.616 28.916 1.00 60.38 283 GLU A C 1
ATOM 2184 O O . GLU A 1 283 ? -0.381 16.611 28.183 1.00 60.38 283 GLU A O 1
ATOM 2189 N N . LEU A 1 284 ? 0.519 15.553 29.959 1.00 62.84 284 LEU A N 1
ATOM 2190 C CA . LEU A 1 284 ? 1.477 16.622 30.276 1.00 62.84 284 LEU A CA 1
ATOM 2191 C C . LEU A 1 284 ? 2.426 16.873 29.108 1.00 62.84 284 LEU A C 1
ATOM 2193 O O . LEU A 1 284 ? 2.633 18.019 28.713 1.00 62.84 284 LEU A O 1
ATOM 2197 N N . ARG A 1 285 ? 2.976 15.801 28.533 1.00 72.75 285 ARG A N 1
ATOM 2198 C CA . ARG A 1 285 ? 3.920 15.876 27.419 1.00 72.75 285 ARG A CA 1
ATOM 2199 C C . ARG A 1 285 ? 3.286 16.501 26.184 1.00 72.75 285 ARG A C 1
ATOM 2201 O O . ARG A 1 285 ? 3.924 17.308 25.512 1.00 72.75 285 ARG A O 1
ATOM 2208 N N . THR A 1 286 ? 2.038 16.150 25.885 1.00 72.56 286 THR A N 1
ATOM 2209 C CA . THR A 1 286 ? 1.304 16.725 24.751 1.00 72.56 286 THR A CA 1
ATOM 2210 C C . THR A 1 286 ? 1.048 18.219 24.966 1.00 72.56 286 THR A C 1
ATOM 2212 O O . THR A 1 286 ? 1.316 19.020 24.071 1.00 72.56 286 THR A O 1
ATOM 2215 N N . LYS A 1 287 ? 0.621 18.620 26.174 1.00 82.62 287 LYS A N 1
ATOM 2216 C CA . LYS A 1 287 ? 0.447 20.038 26.541 1.00 82.62 287 LYS A CA 1
ATOM 2217 C C . LYS A 1 287 ? 1.763 20.817 26.489 1.00 82.62 287 LYS A C 1
ATOM 2219 O O . LYS A 1 287 ? 1.780 21.955 26.030 1.00 82.62 287 LYS A O 1
ATOM 2224 N N . GLU A 1 288 ? 2.866 20.209 26.918 1.00 85.50 288 GLU A N 1
ATOM 2225 C CA . GLU A 1 288 ? 4.198 20.819 26.885 1.00 85.50 288 GLU A CA 1
ATOM 2226 C C . GLU A 1 288 ? 4.705 21.016 25.447 1.00 85.50 288 GLU A C 1
ATOM 2228 O O . GLU A 1 288 ? 5.238 22.078 25.123 1.00 85.50 288 GLU A O 1
ATOM 2233 N N . LEU A 1 289 ? 4.496 20.037 24.559 1.00 81.69 289 LEU A N 1
ATOM 2234 C CA . LEU A 1 289 ? 4.857 20.154 23.143 1.00 81.69 289 LEU A CA 1
ATOM 2235 C C . LEU A 1 289 ? 4.046 21.242 22.424 1.00 81.69 289 LEU A C 1
ATOM 2237 O O . LEU A 1 289 ? 4.630 22.028 21.680 1.00 81.69 289 LEU A O 1
ATOM 2241 N N . GLU A 1 290 ? 2.736 21.334 22.670 1.00 88.56 290 GLU A N 1
ATOM 2242 C CA . GLU A 1 290 ? 1.901 22.414 22.118 1.00 88.56 290 GLU A CA 1
ATOM 2243 C C . GLU A 1 290 ? 2.301 23.791 22.668 1.00 88.56 290 GLU A C 1
ATOM 2245 O O . GLU A 1 290 ? 2.363 24.761 21.914 1.00 88.56 290 GLU A O 1
ATOM 2250 N N . ALA A 1 291 ? 2.653 23.893 23.955 1.00 91.56 291 ALA A N 1
ATOM 2251 C CA . ALA A 1 291 ? 3.118 25.147 24.547 1.00 91.56 291 ALA A CA 1
ATOM 2252 C C . ALA A 1 291 ? 4.439 25.634 23.924 1.00 91.56 291 ALA A C 1
ATOM 2254 O O . ALA A 1 291 ? 4.566 26.813 23.593 1.00 91.56 291 ALA A O 1
ATOM 2255 N N . LEU A 1 292 ? 5.403 24.731 23.712 1.00 86.69 292 LEU A N 1
ATOM 2256 C CA . LEU A 1 292 ? 6.685 25.053 23.071 1.00 86.69 292 LEU A CA 1
ATOM 2257 C C . LEU A 1 292 ? 6.513 25.472 21.605 1.00 86.69 292 LEU A C 1
ATOM 2259 O O . LEU A 1 292 ? 7.203 26.378 21.133 1.00 86.69 292 LEU A O 1
ATOM 2263 N N . LEU A 1 293 ? 5.581 24.841 20.888 1.00 87.62 293 LEU A N 1
ATOM 2264 C CA . LEU A 1 293 ? 5.267 25.204 19.509 1.00 87.62 293 LEU A CA 1
ATOM 2265 C C . LEU A 1 293 ? 4.572 26.571 19.426 1.00 87.62 293 LEU A C 1
ATOM 2267 O O . LEU A 1 293 ? 4.956 27.406 18.607 1.00 87.62 293 LEU A O 1
ATOM 2271 N N . ALA A 1 294 ? 3.618 26.843 20.319 1.00 90.31 294 ALA A N 1
ATOM 2272 C CA . ALA A 1 294 ? 2.960 28.143 20.410 1.00 90.31 294 ALA A CA 1
ATOM 2273 C C . ALA A 1 294 ? 3.944 29.270 20.781 1.00 90.31 294 ALA A C 1
ATOM 2275 O O . ALA A 1 294 ? 3.879 30.359 20.206 1.00 90.31 294 ALA A O 1
ATOM 2276 N N . GLU A 1 295 ? 4.889 29.006 21.693 1.00 94.25 295 GLU A N 1
ATOM 2277 C CA . GLU A 1 295 ? 5.973 29.932 22.050 1.00 94.25 295 GLU A CA 1
ATOM 2278 C C . GLU A 1 295 ? 6.838 30.266 20.824 1.00 94.25 295 GLU A C 1
ATOM 2280 O O . GLU A 1 295 ? 7.108 31.441 20.554 1.00 94.25 295 GLU A O 1
ATOM 2285 N N . ALA A 1 296 ? 7.228 29.248 20.051 1.00 87.19 296 ALA A N 1
ATOM 2286 C CA . ALA A 1 296 ? 7.991 29.413 18.819 1.00 87.19 296 ALA A CA 1
ATOM 2287 C C . ALA A 1 296 ? 7.241 30.271 17.784 1.00 87.19 296 ALA A C 1
ATOM 2289 O O . ALA A 1 296 ? 7.794 31.245 17.266 1.00 87.19 296 ALA A O 1
ATOM 2290 N N . GLU A 1 297 ? 5.968 29.966 17.518 1.00 88.25 297 GLU A N 1
ATOM 2291 C CA . GLU A 1 297 ? 5.132 30.715 16.570 1.00 88.25 297 GLU A CA 1
ATOM 2292 C C . GLU A 1 297 ? 4.914 32.171 16.992 1.00 88.25 297 GLU A C 1
ATOM 2294 O O . GLU A 1 297 ? 4.875 33.074 16.150 1.00 88.25 297 GLU A O 1
ATOM 2299 N N . GLN A 1 298 ? 4.747 32.420 18.292 1.00 90.38 298 GLN A N 1
ATOM 2300 C CA . GLN A 1 298 ? 4.594 33.769 18.821 1.00 90.38 298 GLN A CA 1
ATOM 2301 C C . GLN A 1 298 ? 5.899 34.563 18.702 1.00 90.38 298 GLN A C 1
ATOM 2303 O O . GLN A 1 298 ? 5.889 35.683 18.192 1.00 90.38 298 GLN A O 1
ATOM 2308 N N . ALA A 1 299 ? 7.029 33.980 19.107 1.00 79.38 299 ALA A N 1
ATOM 2309 C CA . ALA A 1 299 ? 8.333 34.621 18.980 1.00 79.38 299 ALA A CA 1
ATOM 2310 C C . ALA A 1 299 ? 8.671 34.940 17.513 1.00 79.38 299 ALA A C 1
ATOM 2312 O O . ALA A 1 299 ? 9.203 36.012 17.228 1.00 79.38 299 ALA A O 1
ATOM 2313 N N . PHE A 1 300 ? 8.301 34.061 16.576 1.00 82.19 300 PHE A N 1
ATOM 2314 C CA . PHE A 1 300 ? 8.458 34.307 15.144 1.00 82.19 300 PHE A CA 1
ATOM 2315 C C . PHE A 1 300 ? 7.601 35.488 14.664 1.00 82.19 300 PHE A C 1
ATOM 2317 O O . PHE A 1 300 ? 8.117 36.385 13.998 1.00 82.19 300 PHE A O 1
ATOM 2324 N N . ARG A 1 301 ? 6.316 35.540 15.049 1.00 85.81 301 ARG A N 1
ATOM 2325 C CA . ARG A 1 301 ? 5.408 36.656 14.712 1.00 85.81 301 ARG A CA 1
ATOM 2326 C C . ARG A 1 301 ? 5.891 38.004 15.244 1.00 85.81 301 ARG A C 1
ATOM 2328 O O . ARG A 1 301 ? 5.670 39.026 14.606 1.00 85.81 301 ARG A O 1
ATOM 2335 N N . GLU A 1 302 ? 6.567 38.003 16.385 1.00 87.88 302 GLU A N 1
ATOM 2336 C CA . GLU A 1 302 ? 7.134 39.199 17.013 1.00 87.88 302 GLU A CA 1
ATOM 2337 C C . G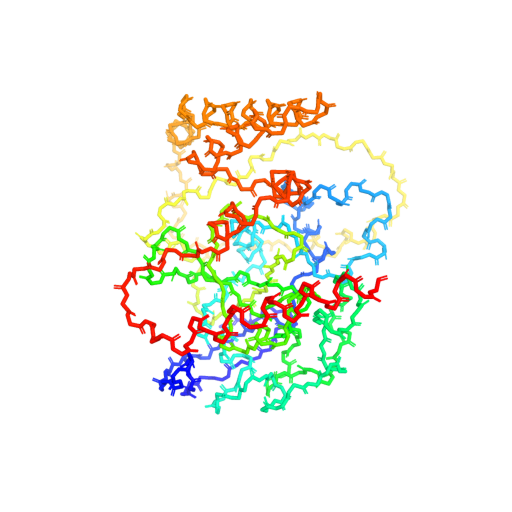LU A 1 302 ? 8.539 39.559 16.487 1.00 87.88 302 GLU A C 1
ATOM 2339 O O . GLU A 1 302 ? 9.184 40.462 17.018 1.00 87.88 302 GLU A O 1
ATOM 2344 N N . GLY A 1 303 ? 9.049 38.855 15.467 1.00 76.81 303 GLY A N 1
ATOM 2345 C CA . GLY A 1 303 ? 10.376 39.099 14.889 1.00 76.81 303 GLY A CA 1
ATOM 2346 C C . GLY A 1 303 ? 11.543 38.663 15.784 1.00 76.81 303 GLY A C 1
ATOM 2347 O O . GLY A 1 303 ? 12.697 39.001 15.521 1.00 76.81 303 GLY A O 1
ATOM 2348 N N . ARG A 1 304 ? 11.278 37.893 16.845 1.00 83.38 304 ARG A N 1
ATOM 2349 C CA . ARG A 1 304 ? 12.274 37.399 17.807 1.00 83.38 304 ARG A CA 1
ATOM 2350 C C . ARG A 1 304 ? 12.853 36.055 17.352 1.00 83.38 304 ARG A C 1
ATOM 2352 O O . ARG A 1 304 ? 12.695 35.042 18.030 1.00 83.38 304 ARG A O 1
ATOM 2359 N N . GLY A 1 305 ? 13.552 36.053 16.215 1.00 69.81 305 GLY A N 1
ATOM 2360 C CA . GLY A 1 305 ? 14.036 34.833 15.544 1.00 69.81 305 GLY A CA 1
ATOM 2361 C C . GLY A 1 305 ? 14.832 33.869 16.436 1.00 69.81 305 GLY A C 1
ATOM 2362 O O . GLY A 1 305 ? 14.511 32.688 16.495 1.00 69.81 305 GLY A O 1
ATOM 2363 N N . LEU A 1 306 ? 15.785 34.376 17.226 1.00 72.44 306 LEU A N 1
ATOM 2364 C CA . LEU A 1 306 ? 16.580 33.554 18.153 1.00 72.44 306 LEU A CA 1
ATOM 2365 C C . LEU A 1 306 ? 15.736 32.922 19.278 1.00 72.44 306 LEU A C 1
ATOM 2367 O O . LEU A 1 306 ? 16.050 31.840 19.771 1.00 72.44 306 LEU A O 1
ATOM 2371 N N . ALA A 1 307 ? 14.671 33.598 19.719 1.00 76.50 307 ALA A N 1
ATOM 2372 C CA . ALA A 1 307 ? 13.766 33.055 20.731 1.00 76.50 307 ALA A CA 1
ATOM 2373 C C . ALA A 1 307 ? 12.864 31.964 20.135 1.00 76.50 307 ALA A C 1
ATOM 2375 O O . ALA A 1 307 ? 12.663 30.932 20.773 1.00 76.50 307 ALA A O 1
ATOM 2376 N N . ALA A 1 308 ? 12.394 32.163 18.898 1.00 78.06 308 ALA A N 1
ATOM 2377 C CA . ALA A 1 308 ? 11.649 31.151 18.155 1.00 78.06 308 ALA A CA 1
ATOM 2378 C C . ALA A 1 308 ? 12.498 29.891 17.930 1.00 78.06 308 ALA A C 1
ATOM 2380 O O . ALA A 1 308 ? 12.038 28.778 18.171 1.00 78.06 308 ALA A O 1
ATOM 2381 N N . GLU A 1 309 ? 13.768 30.069 17.570 1.00 78.12 309 GLU A N 1
ATOM 2382 C CA . GLU A 1 309 ? 14.726 28.981 17.385 1.00 78.12 309 GLU A CA 1
ATOM 2383 C C . GLU A 1 309 ? 14.945 28.168 18.670 1.00 78.12 309 GLU A C 1
ATOM 2385 O O . GLU A 1 309 ? 14.755 26.953 18.674 1.00 78.12 309 GLU A O 1
ATOM 2390 N N . LYS A 1 310 ? 15.217 28.827 19.803 1.00 83.12 310 LYS A N 1
ATOM 2391 C CA . LYS A 1 310 ? 15.378 28.150 21.105 1.00 83.12 310 LYS A CA 1
ATOM 2392 C C . LYS A 1 310 ? 14.120 27.416 21.578 1.00 83.12 310 LYS A C 1
ATOM 2394 O O . LYS A 1 310 ? 14.210 26.452 22.341 1.00 83.12 310 LYS A O 1
ATOM 2399 N N . ALA A 1 311 ? 12.932 27.887 21.203 1.00 84.69 311 ALA A N 1
ATOM 2400 C CA . ALA A 1 311 ? 11.683 27.182 21.482 1.00 84.69 311 ALA A CA 1
ATOM 2401 C C . ALA A 1 311 ? 11.544 25.922 20.607 1.00 84.69 311 ALA A C 1
ATOM 2403 O O . ALA A 1 311 ? 11.233 24.852 21.133 1.00 84.69 311 ALA A O 1
A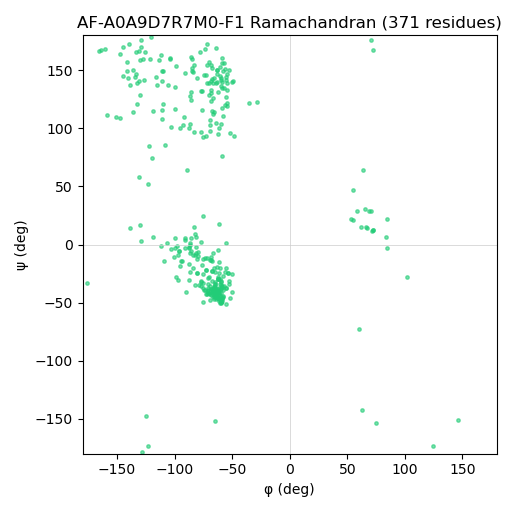TOM 2404 N N . LEU A 1 312 ? 11.892 26.003 19.317 1.00 79.44 312 LEU A N 1
ATOM 2405 C CA . LEU A 1 312 ? 11.917 24.851 18.407 1.00 79.44 312 LEU A CA 1
ATOM 2406 C C . LEU A 1 312 ? 12.966 23.796 18.796 1.00 79.44 312 LEU A C 1
ATOM 2408 O O . LEU A 1 312 ? 12.702 22.601 18.676 1.00 79.44 312 LEU A O 1
ATOM 2412 N N . GLU A 1 313 ? 14.129 24.197 19.314 1.00 79.12 313 GLU A N 1
ATOM 2413 C CA . GLU A 1 313 ? 15.136 23.256 19.828 1.00 79.12 313 GLU A CA 1
ATOM 2414 C C . GLU A 1 313 ? 14.614 22.459 21.029 1.00 79.12 313 GLU A C 1
ATOM 2416 O O . GLU A 1 313 ? 14.764 21.236 21.085 1.00 79.12 313 GLU A O 1
ATOM 2421 N N . ARG A 1 314 ? 13.953 23.137 21.977 1.00 87.44 314 ARG A N 1
ATOM 2422 C CA . ARG A 1 314 ? 13.309 22.488 23.130 1.00 87.44 314 ARG A CA 1
ATOM 2423 C C . ARG A 1 314 ? 12.169 21.569 22.689 1.00 87.44 314 ARG A C 1
ATOM 2425 O O . ARG A 1 314 ? 12.051 20.460 23.209 1.00 87.44 314 ARG A O 1
ATOM 2432 N N . TYR A 1 315 ? 11.380 21.996 21.703 1.00 84.00 315 TYR A N 1
ATOM 2433 C CA . TYR A 1 315 ? 10.325 21.194 21.083 1.00 84.00 315 TYR A CA 1
ATOM 2434 C C . TYR A 1 315 ? 10.882 19.900 20.459 1.00 84.00 315 TYR A C 1
ATOM 2436 O O . TYR A 1 315 ? 10.403 18.801 20.753 1.00 84.00 315 TYR A O 1
ATOM 2444 N N . ALA A 1 316 ? 11.954 20.004 19.668 1.00 71.19 316 ALA A N 1
ATOM 2445 C CA . ALA A 1 316 ? 12.614 18.860 19.041 1.00 71.19 316 ALA A CA 1
ATOM 2446 C C . ALA A 1 316 ? 13.257 17.919 20.075 1.00 71.19 316 ALA A C 1
ATOM 2448 O O . ALA A 1 316 ? 13.112 16.700 19.972 1.00 71.19 316 ALA A O 1
ATOM 2449 N N . ALA A 1 317 ? 13.895 18.461 21.119 1.00 73.38 317 ALA A N 1
ATOM 2450 C CA . ALA A 1 317 ? 14.497 17.675 22.199 1.00 73.38 317 ALA A CA 1
ATOM 2451 C C . ALA A 1 317 ? 13.471 16.829 22.981 1.00 73.38 317 ALA A C 1
ATOM 2453 O O . ALA A 1 317 ? 13.823 15.793 23.543 1.00 73.38 317 ALA A O 1
ATOM 2454 N N . ARG A 1 318 ? 12.192 17.231 22.991 1.00 74.94 318 ARG A N 1
ATOM 2455 C CA . ARG A 1 318 ? 11.076 16.460 23.573 1.00 74.94 318 ARG A CA 1
ATOM 2456 C C . ARG A 1 318 ? 10.384 15.515 22.578 1.00 74.94 318 ARG A C 1
ATOM 2458 O O . ARG A 1 318 ? 9.434 14.809 22.939 1.00 74.94 318 ARG A O 1
ATOM 2465 N N . GLY A 1 319 ? 10.906 15.426 21.353 1.00 67.81 319 GLY A N 1
ATOM 2466 C CA . GLY A 1 319 ? 10.440 14.524 20.300 1.00 67.81 319 GLY A CA 1
ATOM 2467 C C . GLY A 1 319 ? 9.263 15.063 19.486 1.00 67.81 319 GLY A C 1
ATOM 2468 O O . GLY A 1 319 ? 8.524 14.270 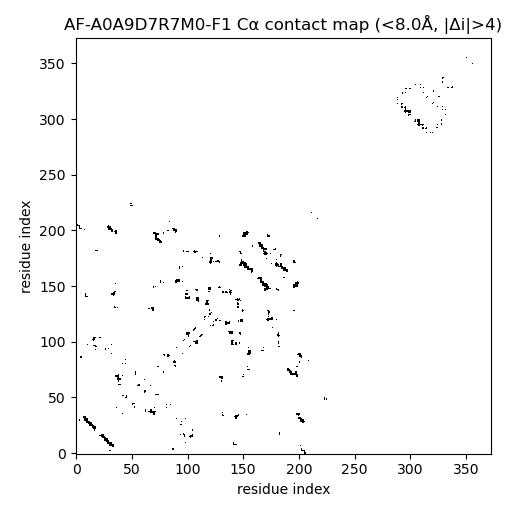18.904 1.00 67.81 319 GLY A O 1
ATOM 2469 N N . GLY A 1 320 ? 9.062 16.383 19.467 1.00 68.31 320 GLY A N 1
ATOM 2470 C CA . GLY A 1 320 ? 8.048 17.027 18.641 1.00 68.31 320 GLY A CA 1
ATOM 2471 C C . GLY A 1 320 ? 8.351 16.905 17.142 1.00 68.31 320 GLY A C 1
ATOM 2472 O O . GLY A 1 320 ? 9.500 17.018 16.718 1.00 68.31 320 GLY A O 1
ATOM 2473 N N . THR A 1 321 ? 7.323 16.651 16.326 1.00 64.25 321 THR A N 1
ATOM 2474 C CA . THR A 1 321 ? 7.460 16.389 14.875 1.00 64.25 321 THR A CA 1
ATOM 2475 C C . THR A 1 321 ? 6.390 17.076 14.011 1.00 64.25 321 THR A C 1
ATOM 2477 O O . THR A 1 321 ? 6.253 16.748 12.832 1.00 64.25 321 THR A O 1
ATOM 2480 N N . ASP A 1 322 ? 5.650 18.038 14.573 1.00 74.69 322 ASP A N 1
ATOM 2481 C CA . ASP A 1 322 ? 4.575 18.778 13.898 1.00 74.69 322 ASP A CA 1
ATOM 2482 C C . ASP A 1 322 ? 5.094 19.528 12.655 1.00 74.69 322 ASP A C 1
ATOM 2484 O O . ASP A 1 322 ? 6.197 20.085 12.632 1.00 74.69 322 ASP A O 1
ATOM 2488 N N . VAL A 1 323 ? 4.277 19.541 11.601 1.00 56.03 323 VAL A N 1
ATOM 2489 C CA . VAL A 1 323 ? 4.560 20.216 10.328 1.00 56.03 323 VAL A CA 1
ATOM 2490 C C . VAL A 1 323 ? 4.751 21.723 10.527 1.00 56.03 323 VAL A C 1
ATOM 2492 O O . VAL A 1 323 ? 5.619 22.308 9.880 1.00 56.03 323 VAL A O 1
ATOM 2495 N N . ARG A 1 324 ? 4.024 22.336 11.470 1.00 75.38 324 ARG A N 1
ATOM 2496 C CA . ARG A 1 324 ? 4.143 23.758 11.826 1.00 75.38 324 ARG A CA 1
ATOM 2497 C C . ARG A 1 324 ? 5.550 24.107 12.306 1.00 75.38 324 ARG A C 1
ATOM 2499 O O . ARG A 1 324 ? 6.112 25.107 11.871 1.00 75.38 324 ARG A O 1
ATOM 2506 N N . ALA A 1 325 ? 6.163 23.246 13.125 1.00 66.94 325 ALA A N 1
ATOM 2507 C CA . ALA A 1 325 ? 7.539 23.432 13.587 1.00 66.94 325 ALA A CA 1
ATOM 2508 C C . ALA A 1 325 ? 8.528 23.428 12.411 1.00 66.94 325 ALA A C 1
ATOM 2510 O O . ALA A 1 325 ? 9.402 24.288 12.334 1.00 66.94 325 ALA A O 1
ATOM 2511 N N . ARG A 1 326 ? 8.351 22.497 11.463 1.00 63.59 326 ARG A N 1
ATOM 2512 C CA . ARG A 1 326 ? 9.205 22.374 10.268 1.00 63.59 326 ARG A CA 1
ATOM 2513 C C . ARG A 1 326 ? 9.083 23.580 9.346 1.00 63.59 326 ARG A C 1
ATOM 2515 O O . ARG A 1 326 ? 10.091 24.077 8.849 1.00 63.59 326 ARG A O 1
ATOM 2522 N N . GLU A 1 327 ? 7.866 24.067 9.135 1.00 64.31 327 GLU A N 1
ATOM 2523 C CA . GLU A 1 327 ? 7.627 25.275 8.349 1.00 64.31 327 GLU A CA 1
ATOM 252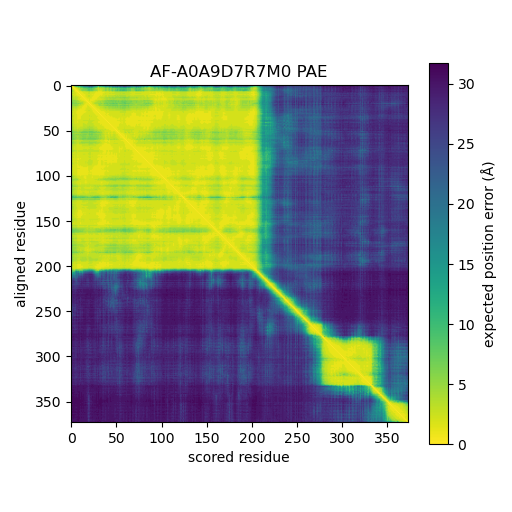4 C C . GLU A 1 327 ? 8.269 26.506 9.006 1.00 64.31 327 GLU A C 1
ATOM 2526 O O . GLU A 1 327 ? 8.909 27.309 8.325 1.00 64.31 327 GLU A O 1
ATOM 2531 N N . LEU A 1 328 ? 8.176 26.621 10.334 1.00 70.81 328 LEU A N 1
ATOM 2532 C CA . LEU A 1 328 ? 8.797 27.708 11.085 1.00 70.81 328 LEU A CA 1
ATOM 2533 C C . LEU A 1 328 ? 10.332 27.659 11.006 1.00 70.81 328 LEU A C 1
ATOM 2535 O O . LEU A 1 328 ? 10.962 28.691 10.786 1.00 70.81 328 LEU A O 1
ATOM 2539 N N . THR A 1 329 ? 10.936 26.468 11.101 1.00 71.75 329 THR A N 1
ATOM 2540 C CA . THR A 1 329 ? 12.383 26.267 10.912 1.00 71.75 329 THR A CA 1
ATOM 2541 C C . THR A 1 329 ? 12.844 26.710 9.523 1.00 71.75 329 THR A C 1
ATOM 2543 O O . THR A 1 329 ? 13.847 27.412 9.404 1.00 71.75 329 THR A O 1
ATOM 2546 N N . LEU A 1 330 ? 12.104 26.348 8.468 1.00 63.38 330 LEU A N 1
ATOM 2547 C CA . LEU A 1 330 ? 12.428 26.755 7.096 1.00 63.38 330 LEU A CA 1
ATOM 2548 C C . LEU A 1 330 ? 12.344 28.275 6.918 1.00 63.38 330 LEU A C 1
ATOM 2550 O O . LEU A 1 330 ? 13.208 28.866 6.276 1.00 63.38 330 LEU A O 1
ATOM 2554 N N . ARG A 1 331 ? 11.338 28.915 7.522 1.00 68.00 331 ARG A N 1
ATOM 2555 C CA . ARG A 1 331 ? 11.155 30.374 7.474 1.00 68.00 331 ARG A CA 1
ATOM 2556 C C . ARG A 1 331 ? 12.207 31.144 8.279 1.00 68.00 331 ARG A C 1
ATOM 2558 O O . ARG A 1 331 ? 12.504 32.282 7.934 1.00 68.00 331 ARG A O 1
ATOM 2565 N N . LEU A 1 332 ? 12.767 30.542 9.330 1.00 72.38 332 LEU A N 1
ATOM 2566 C CA . LEU A 1 332 ? 13.866 31.116 10.117 1.00 72.38 332 LEU A CA 1
ATOM 2567 C C . LEU A 1 332 ? 15.230 31.011 9.412 1.00 72.38 332 LEU A C 1
ATOM 2569 O O . LEU A 1 332 ? 16.152 31.738 9.771 1.00 72.38 332 LEU A O 1
ATOM 2573 N N . GLY A 1 333 ? 15.362 30.146 8.401 1.00 56.12 333 GLY A N 1
ATOM 2574 C CA . GLY A 1 333 ? 16.555 30.062 7.555 1.00 56.12 333 GLY A CA 1
ATOM 2575 C C . GLY A 1 333 ? 17.795 29.453 8.222 1.00 56.12 333 GLY A C 1
ATOM 2576 O O . GLY A 1 333 ? 18.884 29.543 7.652 1.00 56.12 333 GLY A O 1
ATOM 2577 N N . SER A 1 334 ? 17.680 28.821 9.399 1.00 54.84 334 SER A N 1
ATOM 2578 C CA . SER A 1 334 ? 18.833 28.210 10.071 1.00 54.84 334 SER A CA 1
ATOM 2579 C C . SER A 1 334 ? 19.134 26.808 9.521 1.00 54.84 334 SER A C 1
ATOM 2581 O O . SER A 1 334 ? 18.558 25.788 9.906 1.00 54.84 334 SER A O 1
ATOM 2583 N N . GLY A 1 335 ? 20.087 26.753 8.582 1.00 46.16 335 GLY A N 1
ATOM 2584 C CA . GLY A 1 335 ? 20.555 25.511 7.955 1.00 46.16 335 GLY A CA 1
ATOM 2585 C C . GLY A 1 335 ? 21.069 24.459 8.949 1.00 46.16 335 GLY A C 1
ATOM 2586 O O . GLY A 1 335 ? 21.010 23.266 8.662 1.00 46.16 335 GLY A O 1
ATOM 2587 N N . GLU A 1 336 ? 21.504 24.872 10.143 1.00 42.47 336 GLU A N 1
ATOM 2588 C CA . GLU A 1 336 ? 21.967 23.982 11.217 1.00 42.47 336 GLU A CA 1
ATOM 2589 C C . GLU A 1 336 ? 20.834 23.121 11.810 1.00 42.47 336 GLU A C 1
ATOM 2591 O O . GLU A 1 336 ? 21.020 21.929 12.071 1.00 42.47 336 GLU A O 1
ATOM 2596 N N . LEU A 1 337 ? 19.630 23.686 11.950 1.00 48.22 337 LEU A N 1
ATOM 2597 C CA . LEU A 1 337 ? 18.439 22.992 12.451 1.00 48.22 337 LEU A CA 1
ATOM 2598 C C . LEU A 1 337 ? 17.793 22.120 11.370 1.00 48.22 337 LEU A C 1
ATOM 2600 O O . LEU A 1 337 ? 17.316 21.020 11.664 1.00 48.22 337 LEU A O 1
ATOM 2604 N N . ALA A 1 338 ? 17.840 22.566 10.111 1.00 42.44 338 ALA A N 1
ATOM 2605 C CA . ALA A 1 338 ? 17.471 21.742 8.966 1.00 42.44 338 ALA A CA 1
ATOM 2606 C C . ALA A 1 338 ? 18.360 20.487 8.906 1.00 42.44 338 ALA A C 1
ATOM 2608 O O . ALA A 1 338 ? 17.845 19.373 8.896 1.00 42.44 338 ALA A O 1
ATOM 2609 N N . LEU A 1 339 ? 19.686 20.633 8.997 1.00 38.75 339 LEU A N 1
ATOM 2610 C CA . LEU A 1 339 ? 20.626 19.504 8.992 1.00 38.75 339 LEU A CA 1
ATOM 2611 C C . LEU A 1 339 ? 20.385 18.505 10.137 1.00 38.75 339 LEU A C 1
ATOM 2613 O O . LEU A 1 339 ? 20.502 17.300 9.921 1.00 38.75 339 LEU A O 1
ATOM 2617 N N . ARG A 1 340 ? 19.992 18.972 11.332 1.00 45.16 340 ARG A N 1
ATOM 2618 C CA . ARG A 1 340 ? 19.631 18.091 12.461 1.00 45.16 340 ARG A CA 1
ATOM 2619 C C . ARG A 1 340 ? 18.262 17.428 12.304 1.00 45.16 340 ARG A C 1
ATOM 2621 O O . ARG A 1 340 ? 18.102 16.285 12.712 1.00 45.16 340 ARG A O 1
ATOM 2628 N N . SER A 1 341 ? 17.302 18.104 11.675 1.00 41.28 341 SER A N 1
ATOM 2629 C CA . SER A 1 341 ? 15.973 17.552 11.363 1.00 41.28 341 SER A CA 1
ATOM 2630 C C . SER A 1 341 ? 16.007 16.525 10.220 1.00 41.28 341 SER A C 1
ATOM 2632 O O . SER A 1 341 ? 15.106 15.696 10.112 1.00 41.28 341 SER A O 1
ATOM 2634 N N . PHE A 1 342 ? 17.045 16.583 9.375 1.00 37.41 342 PHE A N 1
ATOM 2635 C CA . PHE A 1 342 ? 17.275 15.690 8.235 1.00 37.41 342 PHE A CA 1
ATOM 2636 C C . PHE A 1 342 ? 18.225 14.517 8.527 1.00 37.41 342 PHE A C 1
ATOM 2638 O O . PHE A 1 342 ? 18.377 13.638 7.678 1.00 37.41 342 PHE A O 1
ATOM 2645 N N . ALA A 1 343 ? 18.845 14.453 9.707 1.00 30.44 343 ALA A N 1
ATOM 2646 C CA . ALA A 1 343 ? 19.699 13.335 10.085 1.00 30.44 343 ALA A CA 1
ATOM 2647 C C . ALA A 1 343 ? 18.882 12.253 10.825 1.00 30.44 343 ALA A C 1
ATOM 2649 O O . ALA A 1 343 ? 18.537 12.456 11.991 1.00 30.44 343 ALA A O 1
ATOM 2650 N N . PRO A 1 344 ? 18.616 11.065 10.237 1.00 35.34 344 PRO A N 1
ATOM 2651 C CA . PRO A 1 344 ? 18.498 9.881 11.078 1.00 35.34 344 PRO A CA 1
ATOM 2652 C C . PRO A 1 344 ? 19.850 9.714 11.779 1.00 35.34 344 PRO A C 1
ATOM 2654 O O . PRO A 1 344 ? 20.880 10.059 11.198 1.00 35.34 344 PRO A O 1
ATOM 2657 N N . ALA A 1 345 ? 19.856 9.246 13.025 1.00 31.36 345 ALA A N 1
ATOM 2658 C CA . ALA A 1 345 ? 21.061 9.073 13.829 1.00 31.36 345 ALA A CA 1
ATOM 2659 C C . ALA A 1 345 ? 22.173 8.335 13.050 1.00 31.36 345 ALA A C 1
ATOM 2661 O O . ALA A 1 345 ? 22.237 7.108 13.025 1.00 31.36 345 ALA A O 1
ATOM 2662 N N . PHE A 1 346 ? 23.066 9.089 12.405 1.00 31.03 346 PHE A N 1
ATOM 2663 C CA . PHE A 1 346 ? 24.278 8.562 11.806 1.00 31.03 346 PHE A CA 1
ATOM 2664 C C . PHE A 1 346 ? 25.252 8.328 12.955 1.00 31.03 346 PHE A C 1
ATOM 2666 O O . PHE A 1 346 ? 25.931 9.242 13.420 1.00 31.03 346 PHE A O 1
ATOM 2673 N N . SER A 1 347 ? 25.308 7.084 13.425 1.00 33.12 347 SER A N 1
ATOM 2674 C CA . SER A 1 347 ? 26.479 6.594 14.142 1.00 33.12 347 SER A CA 1
ATOM 2675 C C . SER A 1 347 ? 27.701 6.831 13.252 1.00 33.12 347 SER A C 1
ATOM 2677 O O . SER A 1 347 ? 27.743 6.412 12.093 1.00 33.12 347 SER A O 1
ATOM 2679 N N . ALA A 1 348 ? 28.658 7.590 13.777 1.00 36.50 348 ALA A N 1
ATOM 2680 C CA . ALA A 1 348 ? 29.855 8.012 13.079 1.00 36.50 348 ALA A CA 1
ATOM 2681 C C . ALA A 1 348 ? 30.695 6.799 12.650 1.00 36.50 348 ALA A C 1
ATOM 2683 O O . ALA A 1 348 ? 31.467 6.252 13.432 1.00 36.50 348 ALA A O 1
ATOM 2684 N N . ALA A 1 349 ? 30.592 6.402 11.382 1.00 37.72 349 ALA A N 1
ATOM 2685 C CA . ALA A 1 349 ? 31.567 5.520 10.758 1.00 37.72 349 ALA A CA 1
ATOM 2686 C C . ALA A 1 349 ? 31.676 5.774 9.244 1.00 37.72 349 ALA A C 1
ATOM 2688 O O . ALA A 1 349 ? 30.810 5.402 8.461 1.00 37.72 349 ALA A O 1
ATOM 2689 N N . ARG A 1 350 ? 32.823 6.348 8.854 1.00 45.41 350 ARG A N 1
ATOM 2690 C CA . ARG A 1 350 ? 33.442 6.299 7.513 1.00 45.41 350 ARG A CA 1
ATOM 2691 C C . ARG A 1 350 ? 32.672 6.945 6.355 1.00 45.41 350 ARG A C 1
ATOM 2693 O O . ARG A 1 350 ? 32.395 6.299 5.349 1.00 45.41 350 ARG A O 1
ATOM 2700 N N . VAL A 1 351 ? 32.479 8.258 6.419 1.00 44.75 351 VAL A N 1
ATOM 2701 C CA . VAL A 1 351 ? 32.271 9.061 5.205 1.00 44.75 351 VAL A CA 1
ATOM 2702 C C . VAL A 1 351 ? 33.595 9.738 4.859 1.00 44.75 351 VAL A C 1
ATOM 2704 O O . VAL A 1 351 ? 34.144 10.491 5.661 1.00 44.75 351 VAL A O 1
ATOM 2707 N N . GLY A 1 352 ? 34.162 9.398 3.700 1.00 46.56 352 GLY A N 1
ATOM 2708 C CA . GLY A 1 352 ? 35.439 9.947 3.249 1.00 46.56 352 GLY A CA 1
ATOM 2709 C C . GLY A 1 352 ? 35.337 11.443 2.912 1.00 46.56 352 GLY A C 1
ATOM 2710 O O . GLY A 1 352 ? 34.262 11.914 2.530 1.00 46.56 352 GLY A O 1
ATOM 2711 N N . PRO A 1 353 ? 36.448 12.198 2.991 1.00 45.03 353 PRO A N 1
ATOM 2712 C CA . PRO A 1 353 ? 36.459 13.654 2.794 1.00 45.03 353 PRO A CA 1
ATOM 2713 C C . PRO A 1 353 ? 35.911 14.090 1.424 1.00 45.03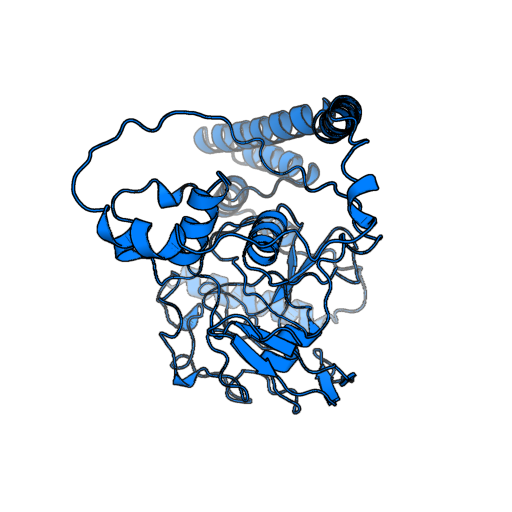 353 PRO A C 1
ATOM 2715 O O . PRO A 1 353 ? 35.326 15.162 1.299 1.00 45.03 353 PRO A O 1
ATOM 2718 N N . TRP A 1 354 ? 36.006 13.226 0.410 1.00 42.66 354 TRP A N 1
ATOM 2719 C CA . TRP A 1 354 ? 35.481 13.476 -0.935 1.00 42.66 354 TRP A CA 1
ATOM 2720 C C . TRP A 1 354 ? 33.950 13.447 -1.024 1.00 42.66 354 TRP A C 1
ATOM 2722 O O . TRP A 1 354 ? 33.370 14.162 -1.836 1.00 42.66 354 TRP A O 1
ATOM 2732 N N . THR A 1 355 ? 33.277 12.674 -0.170 1.00 51.56 355 THR A N 1
ATOM 2733 C CA . THR A 1 355 ? 31.808 12.607 -0.131 1.00 51.56 355 THR A CA 1
ATOM 2734 C C . THR A 1 355 ? 31.221 13.833 0.571 1.00 51.56 355 THR A C 1
ATOM 2736 O O . THR A 1 355 ? 30.204 14.365 0.134 1.00 51.56 355 THR A O 1
ATOM 2739 N N . LEU A 1 356 ? 31.903 14.335 1.607 1.00 43.94 356 LEU A N 1
ATOM 2740 C CA . LEU A 1 356 ? 31.562 15.609 2.248 1.00 43.94 356 LEU A CA 1
ATOM 2741 C C . LEU A 1 356 ? 31.768 16.786 1.288 1.00 43.94 356 LEU A C 1
ATOM 2743 O O . LEU A 1 356 ? 30.891 17.638 1.176 1.00 43.94 356 LEU A O 1
ATOM 2747 N N . LEU A 1 357 ? 32.867 16.795 0.527 1.00 48.19 357 LEU A N 1
ATOM 2748 C CA . LEU A 1 357 ? 33.118 17.825 -0.484 1.00 48.19 357 LEU A CA 1
ATOM 2749 C C . LEU A 1 357 ? 32.056 17.812 -1.599 1.00 48.19 357 LEU A C 1
ATOM 2751 O O . LEU A 1 357 ? 31.594 18.872 -2.013 1.00 48.19 357 LEU A O 1
ATOM 2755 N N . ALA A 1 358 ? 31.617 16.629 -2.044 1.00 44.91 358 ALA A N 1
ATOM 2756 C CA . ALA A 1 358 ? 30.561 16.496 -3.048 1.00 44.91 358 ALA A CA 1
ATOM 2757 C C . ALA A 1 358 ? 29.203 17.025 -2.550 1.00 44.91 358 ALA A C 1
ATOM 2759 O O . ALA A 1 358 ? 28.513 17.721 -3.289 1.00 44.91 358 ALA A O 1
ATOM 2760 N N . LEU A 1 359 ? 28.838 16.759 -1.292 1.00 45.25 359 LEU A N 1
ATOM 2761 C CA . LEU A 1 359 ? 27.602 17.273 -0.687 1.00 45.25 359 LEU A CA 1
ATOM 2762 C C . LEU A 1 359 ? 27.637 18.794 -0.486 1.00 45.25 359 LEU A C 1
ATOM 2764 O O . LEU A 1 359 ? 26.638 19.471 -0.729 1.00 45.25 359 LEU A O 1
ATOM 2768 N N . VAL A 1 360 ? 28.793 19.342 -0.102 1.00 53.94 360 VAL A N 1
ATOM 2769 C CA . VAL A 1 360 ? 28.994 20.795 0.005 1.00 53.94 360 VAL A CA 1
ATOM 2770 C C . VAL A 1 360 ? 28.890 21.460 -1.369 1.00 53.94 360 VAL A C 1
ATOM 2772 O O . VAL A 1 360 ? 28.217 22.478 -1.494 1.00 53.94 360 VAL A O 1
ATOM 2775 N N . LEU A 1 361 ? 29.475 20.865 -2.414 1.00 48.09 361 LEU A N 1
ATOM 2776 C CA . LEU A 1 361 ? 29.397 21.385 -3.782 1.00 48.09 361 LEU A CA 1
ATOM 2777 C C . LEU A 1 361 ? 27.977 21.321 -4.358 1.00 48.09 361 LEU A C 1
ATOM 2779 O O . LEU A 1 361 ? 27.547 22.280 -4.992 1.00 48.09 361 LEU A O 1
ATOM 2783 N N . VAL A 1 362 ? 27.221 20.248 -4.103 1.00 52.81 362 VAL A N 1
ATOM 2784 C CA . VAL A 1 362 ? 25.814 20.141 -4.534 1.00 52.81 362 VAL A CA 1
ATOM 2785 C C . VAL A 1 362 ? 24.950 21.209 -3.859 1.00 52.81 362 VAL A C 1
ATOM 2787 O O . VAL A 1 362 ? 24.162 21.865 -4.536 1.00 52.81 362 VAL A O 1
ATOM 2790 N N . ASN A 1 363 ? 25.142 21.454 -2.561 1.00 45.19 363 ASN A N 1
ATOM 2791 C CA . ASN A 1 363 ? 24.415 22.512 -1.858 1.00 45.19 363 ASN A CA 1
ATOM 2792 C C . ASN A 1 363 ? 24.834 23.920 -2.306 1.00 45.19 363 ASN A C 1
ATOM 2794 O O . ASN A 1 363 ? 23.973 24.785 -2.431 1.00 45.19 363 ASN A O 1
ATOM 2798 N N . LEU A 1 364 ? 26.114 24.152 -2.617 1.00 46.25 364 LEU A N 1
ATOM 2799 C CA . LEU A 1 364 ? 26.582 25.423 -3.187 1.00 46.25 364 LEU A CA 1
ATOM 2800 C C . LEU A 1 364 ? 25.988 25.684 -4.575 1.00 46.25 364 LEU A C 1
ATOM 2802 O O . LEU A 1 364 ? 25.578 26.805 -4.857 1.00 46.25 364 LEU A O 1
ATOM 2806 N N . VAL A 1 365 ? 25.885 24.657 -5.424 1.00 46.69 365 VAL A N 1
ATOM 2807 C CA . VAL A 1 365 ? 25.245 24.769 -6.744 1.00 46.69 365 VAL A CA 1
ATOM 2808 C C . VAL A 1 365 ? 23.754 25.074 -6.604 1.00 46.69 365 VAL A C 1
ATOM 2810 O O . VAL A 1 365 ? 23.252 25.941 -7.313 1.00 46.69 365 VAL A O 1
ATOM 2813 N N . LEU A 1 366 ? 23.054 24.435 -5.663 1.00 42.47 366 LEU A N 1
ATOM 2814 C CA . LEU A 1 366 ? 21.638 24.716 -5.407 1.00 42.47 366 LEU A CA 1
ATOM 2815 C C . LEU A 1 366 ? 21.418 26.138 -4.868 1.00 42.47 366 LEU A C 1
ATOM 2817 O O . LEU A 1 366 ? 20.513 26.821 -5.336 1.00 42.47 366 LEU A O 1
ATOM 2821 N N . LEU A 1 367 ? 22.289 26.622 -3.976 1.00 40.88 367 LEU A N 1
ATOM 2822 C CA . LEU A 1 367 ? 22.259 28.003 -3.475 1.00 40.88 367 LEU A CA 1
ATOM 2823 C C . LEU A 1 367 ? 22.521 29.040 -4.576 1.00 40.88 367 LEU A C 1
ATOM 2825 O O . LEU A 1 367 ? 21.859 30.072 -4.611 1.00 40.88 367 LEU A O 1
ATOM 2829 N N . VAL A 1 368 ? 23.454 28.770 -5.494 1.00 43.31 368 VAL A N 1
ATOM 2830 C CA . VAL A 1 368 ? 23.751 29.672 -6.621 1.00 43.31 368 VAL A CA 1
ATOM 2831 C C . VAL A 1 368 ? 22.612 29.678 -7.647 1.00 43.31 368 VAL A C 1
ATOM 2833 O O . VAL A 1 368 ? 22.254 30.741 -8.148 1.00 43.31 368 VAL A O 1
ATOM 2836 N N . VAL A 1 369 ? 21.993 28.526 -7.924 1.00 42.06 369 VAL A N 1
ATOM 2837 C CA . VAL A 1 369 ? 20.819 28.427 -8.814 1.00 42.06 369 VAL A CA 1
ATOM 2838 C C . VAL A 1 369 ? 19.610 29.164 -8.231 1.00 42.06 369 VAL A C 1
ATOM 2840 O O . VAL A 1 369 ? 18.854 29.773 -8.977 1.00 42.06 369 VAL A O 1
ATOM 2843 N N . GLN A 1 370 ? 19.460 29.169 -6.907 1.00 41.69 370 GLN A N 1
ATOM 2844 C CA . GLN A 1 370 ? 18.374 29.852 -6.201 1.00 41.69 370 GLN A CA 1
ATOM 2845 C C . GLN A 1 370 ? 18.606 31.364 -6.018 1.00 41.69 370 GLN A C 1
ATOM 2847 O O . GLN A 1 370 ? 17.683 32.077 -5.648 1.00 41.69 370 GLN A O 1
ATOM 2852 N N . TRP A 1 371 ? 19.828 31.852 -6.260 1.00 39.47 371 TRP A N 1
ATOM 2853 C CA . TRP A 1 371 ? 20.167 33.282 -6.250 1.00 39.47 371 TRP A CA 1
ATOM 2854 C C . TRP A 1 371 ? 20.116 33.916 -7.652 1.00 39.47 371 TRP A C 1
ATOM 2856 O O . TRP A 1 371 ? 20.052 35.136 -7.779 1.00 39.47 371 TRP A O 1
ATOM 2866 N N . LEU A 1 372 ? 20.169 33.096 -8.709 1.00 38.56 372 LEU A N 1
ATOM 2867 C CA . LEU A 1 372 ? 20.108 33.522 -10.116 1.00 38.56 372 LEU A CA 1
ATOM 2868 C C . LEU A 1 372 ? 18.702 33.414 -10.742 1.00 38.56 372 LEU A C 1
ATOM 2870 O O . LEU A 1 372 ? 18.510 33.892 -11.861 1.00 38.56 372 LEU A O 1
ATOM 2874 N N . LEU A 1 373 ? 17.749 32.795 -10.039 1.00 40.09 373 LEU A N 1
ATOM 2875 C CA . LEU A 1 373 ? 16.312 32.752 -10.340 1.00 40.09 373 LEU A CA 1
ATOM 2876 C C . LEU A 1 373 ? 15.568 33.641 -9.344 1.00 40.09 373 LEU A C 1
ATOM 2878 O O . LEU A 1 373 ? 14.582 34.282 -9.771 1.00 40.09 373 LEU A O 1
#

Radius of gyration: 24.06 Å; Cα contacts (8 Å, |Δi|>4): 553; chains: 1; bounding box: 73×66×52 Å

Foldseek 3Di:
DDDDDPQWFKDAWAWAQAAPNRDIDTDHIWTWHLWAAFLLLLVVVCVVQVDDRDPCVPPPCCCVVGRQWHDFQDFLVSQQSSQVVSVFGFAALVRLLCQFAPRYNAFGQLGPDDDLLQAQACVVVPPAADGICPRQSRAHPRSRHQLAARAKAWGPDADPVDNQKGKIGQHYNYHDRNQRTSNHIDIDGRGDGDSRYGHITMGDPPPDSDDDPPVDPDDPPRPDPPDDDDDDDDDDCPVVVVVVVPDDDPPVPDPPVVVVVPDDPVVVVVVVVCVVPDDPVVVVLVVLLVVLLVQLVVCVVVVVLVRSVVSLVVSVVSPHDDPSSVVSVVVSVPVVVVVVVPDDPPPDDDDDPVNVVVVVVVVVVVVVVVVVD